Protein AF-A0A0L9UC20-F1 (afdb_monomer_lite)

Structure (mmCIF, N/CA/C/O backbone):
data_AF-A0A0L9UC20-F1
#
_entry.id   AF-A0A0L9UC20-F1
#
loop_
_atom_site.group_PDB
_atom_site.id
_atom_site.type_symbol
_atom_site.label_atom_id
_atom_site.label_alt_id
_atom_site.label_comp_id
_atom_site.label_asym_id
_atom_site.label_entity_id
_atom_site.label_seq_id
_atom_site.pdbx_PDB_ins_code
_atom_site.Cartn_x
_atom_site.Cartn_y
_atom_site.Cartn_z
_atom_site.occupancy
_atom_site.B_iso_or_equiv
_atom_site.auth_seq_id
_atom_site.auth_comp_id
_atom_site.auth_asym_id
_atom_site.auth_atom_id
_atom_site.pdbx_PDB_model_num
ATOM 1 N N . MET A 1 1 ? 28.417 41.854 -47.526 1.00 38.38 1 MET A N 1
ATOM 2 C CA . MET A 1 1 ? 28.000 41.087 -46.335 1.00 38.38 1 MET A CA 1
ATOM 3 C C . MET A 1 1 ? 27.563 42.081 -45.279 1.00 38.38 1 MET A C 1
ATOM 5 O O . MET A 1 1 ? 28.410 42.697 -44.652 1.00 38.38 1 MET A O 1
ATOM 9 N N . ILE A 1 2 ? 26.256 42.304 -45.177 1.00 35.41 2 ILE A N 1
ATOM 10 C CA . ILE A 1 2 ? 25.633 43.050 -44.083 1.00 35.41 2 ILE A CA 1
ATOM 11 C C . ILE A 1 2 ? 25.181 41.970 -43.105 1.00 35.41 2 ILE A C 1
ATOM 13 O O . ILE A 1 2 ? 24.409 41.092 -43.483 1.00 35.41 2 ILE A O 1
ATOM 17 N N . ILE A 1 3 ? 25.763 41.953 -41.910 1.00 35.09 3 ILE A N 1
ATOM 18 C CA . ILE A 1 3 ? 25.305 41.093 -40.821 1.00 35.09 3 ILE A CA 1
ATOM 19 C C . ILE A 1 3 ? 24.126 41.838 -40.199 1.00 35.09 3 ILE A C 1
ATOM 21 O O . ILE A 1 3 ? 24.310 42.889 -39.588 1.00 35.09 3 ILE A O 1
ATOM 25 N N . ASP A 1 4 ? 22.917 41.339 -40.439 1.00 40.16 4 ASP A N 1
ATOM 26 C CA . ASP A 1 4 ? 21.692 41.921 -39.907 1.00 40.16 4 ASP A CA 1
ATOM 27 C C . ASP A 1 4 ? 21.653 41.796 -38.378 1.00 40.16 4 ASP A C 1
ATOM 29 O O . ASP A 1 4 ? 21.625 40.700 -37.815 1.00 40.16 4 ASP A O 1
ATOM 33 N N . ASN A 1 5 ? 21.540 42.951 -37.720 1.00 43.84 5 ASN A N 1
ATOM 34 C CA . ASN A 1 5 ? 21.274 43.169 -36.292 1.00 43.84 5 ASN A CA 1
ATOM 35 C C . ASN A 1 5 ? 19.937 42.573 -35.784 1.00 43.84 5 ASN A C 1
ATOM 37 O O . ASN A 1 5 ? 19.476 42.919 -34.702 1.00 43.84 5 ASN A O 1
ATOM 41 N N . LYS A 1 6 ? 19.306 41.651 -36.521 1.00 47.97 6 LYS A N 1
ATOM 42 C CA . LYS A 1 6 ? 18.052 40.983 -36.132 1.00 47.97 6 LYS A CA 1
ATOM 43 C C . LYS A 1 6 ? 18.235 39.864 -35.103 1.00 47.97 6 LYS A C 1
ATOM 45 O O . LYS A 1 6 ? 17.260 39.433 -34.489 1.00 47.97 6 LYS A O 1
ATOM 50 N N . LEU A 1 7 ? 19.464 39.379 -34.913 1.00 39.88 7 LEU A N 1
ATOM 51 C CA . LEU A 1 7 ? 19.731 38.266 -33.999 1.00 39.88 7 LEU A CA 1
ATOM 52 C C . LEU A 1 7 ? 19.827 38.709 -32.529 1.00 39.88 7 LEU A C 1
ATOM 54 O O . LEU A 1 7 ? 19.545 37.914 -31.639 1.00 39.88 7 LEU A O 1
ATOM 58 N N . VAL A 1 8 ? 20.181 39.970 -32.264 1.00 39.50 8 VAL A N 1
ATOM 59 C CA . VAL A 1 8 ? 20.427 40.451 -30.893 1.00 39.50 8 VAL A CA 1
ATOM 60 C C . VAL A 1 8 ? 19.119 40.780 -30.160 1.00 39.50 8 VAL A C 1
ATOM 62 O O . VAL A 1 8 ? 18.961 40.370 -29.015 1.00 39.50 8 VAL A O 1
ATOM 65 N N . GLU A 1 9 ? 18.115 41.355 -30.834 1.00 41.00 9 GLU A N 1
ATOM 66 C CA . GLU A 1 9 ? 16.778 41.540 -30.231 1.00 41.00 9 GLU A CA 1
ATOM 67 C C . GLU A 1 9 ? 16.039 40.211 -29.986 1.00 41.00 9 GLU A C 1
ATOM 69 O O . GLU A 1 9 ? 15.214 40.111 -29.079 1.00 41.00 9 GLU A O 1
ATOM 74 N N . SER A 1 10 ? 16.362 39.150 -30.738 1.00 42.22 10 SER A N 1
ATOM 75 C CA . SER A 1 10 ? 15.747 37.833 -30.518 1.00 42.22 10 SER A CA 1
ATOM 76 C C . SER A 1 10 ? 16.261 37.158 -29.241 1.00 42.22 10 SER A C 1
ATOM 78 O O . SER A 1 10 ? 15.487 36.475 -28.571 1.00 42.22 10 SER A O 1
ATOM 80 N N . ILE A 1 11 ? 17.521 37.388 -28.856 1.00 40.75 11 ILE A N 1
ATOM 81 C CA . ILE A 1 11 ? 18.135 36.764 -27.671 1.00 40.75 11 ILE A CA 1
ATOM 82 C C . ILE A 1 11 ? 17.676 37.454 -26.377 1.00 40.75 11 ILE A C 1
ATOM 84 O O . ILE A 1 11 ? 17.398 36.772 -25.390 1.00 40.75 11 ILE A O 1
ATOM 88 N N . GLU A 1 12 ? 17.465 38.773 -26.390 1.00 40.66 12 GLU A N 1
ATOM 89 C CA . GLU A 1 12 ? 16.848 39.466 -25.247 1.00 40.66 12 GLU A CA 1
ATOM 90 C C . GLU A 1 12 ? 15.342 39.161 -25.114 1.00 40.66 12 GLU A C 1
ATOM 92 O O . GLU A 1 12 ? 14.819 39.161 -24.000 1.00 40.66 12 GLU A O 1
ATOM 97 N N . SER A 1 13 ? 14.658 38.768 -26.201 1.00 39.69 13 SER A N 1
ATOM 98 C CA . SER A 1 13 ? 13.267 38.275 -26.138 1.00 39.69 13 SER A CA 1
ATOM 99 C C . SER A 1 13 ? 13.132 36.819 -25.654 1.00 39.69 13 SER A C 1
ATOM 101 O O . SER A 1 13 ? 12.085 36.439 -25.129 1.00 39.69 13 SER A O 1
ATOM 103 N N . LEU A 1 14 ? 14.188 36.008 -25.801 1.00 35.72 14 LEU A N 1
ATOM 104 C CA . LEU A 1 14 ? 14.237 34.609 -25.350 1.00 35.72 14 LEU A CA 1
ATOM 105 C C . LEU A 1 14 ? 14.646 34.479 -23.876 1.00 35.72 14 LEU A C 1
ATOM 107 O O . LEU A 1 14 ? 14.232 33.536 -23.212 1.00 35.72 14 LEU A O 1
ATOM 111 N N . SER A 1 15 ? 15.375 35.459 -23.335 1.00 41.09 15 SER A N 1
ATOM 112 C CA . SER A 1 15 ? 15.779 35.488 -21.920 1.00 41.09 15 SER A CA 1
ATOM 113 C C . SER A 1 15 ? 14.619 35.810 -20.957 1.00 41.09 15 SER A C 1
ATOM 115 O O . SER A 1 15 ? 14.650 35.443 -19.785 1.00 41.09 15 SER A O 1
ATOM 117 N N . ALA A 1 16 ? 13.540 36.432 -21.448 1.00 36.81 16 ALA A N 1
ATOM 118 C CA . ALA A 1 16 ? 12.356 36.764 -20.647 1.00 36.81 16 ALA A CA 1
ATOM 119 C C . ALA A 1 16 ? 11.168 35.797 -20.837 1.00 36.81 16 ALA A C 1
ATOM 121 O O . ALA A 1 16 ? 10.102 36.023 -20.262 1.00 36.81 16 ALA A O 1
ATOM 122 N N . LYS A 1 17 ? 11.315 34.725 -21.634 1.00 45.31 17 LYS A N 1
ATOM 123 C CA . LYS A 1 17 ? 10.193 33.869 -22.067 1.00 45.31 17 LYS A CA 1
ATOM 124 C C . LYS A 1 17 ? 10.365 32.380 -21.765 1.00 45.31 17 LYS A C 1
ATOM 126 O O . LYS A 1 17 ? 9.860 31.543 -22.499 1.00 45.31 17 LYS A O 1
ATOM 131 N N . GLU A 1 18 ? 11.018 32.054 -20.657 1.00 38.94 18 GLU A N 1
ATOM 132 C CA . GLU A 1 18 ? 10.837 30.752 -20.000 1.00 38.94 18 GLU A CA 1
ATOM 133 C C . GLU A 1 18 ? 11.228 30.809 -18.518 1.00 38.94 18 GLU A C 1
ATOM 135 O O . GLU A 1 18 ? 11.773 29.877 -17.936 1.00 38.94 18 GLU A O 1
ATOM 140 N N . MET A 1 19 ? 10.902 31.924 -17.854 1.00 35.53 19 MET A N 1
ATOM 141 C CA . MET A 1 19 ? 10.710 31.872 -16.411 1.00 35.53 19 MET A CA 1
ATOM 142 C C . MET A 1 19 ? 9.452 31.049 -16.152 1.00 35.53 19 MET A C 1
ATOM 144 O O . MET A 1 19 ? 8.342 31.560 -16.237 1.00 35.53 19 MET A O 1
ATOM 148 N N . ILE A 1 20 ? 9.678 29.770 -15.856 1.00 42.09 20 ILE A N 1
ATOM 149 C CA . ILE A 1 20 ? 8.881 28.971 -14.935 1.00 42.09 20 ILE A CA 1
ATOM 150 C C . ILE A 1 20 ? 7.394 29.012 -15.307 1.00 42.09 20 ILE A C 1
ATOM 152 O O . ILE A 1 20 ? 6.614 29.806 -14.783 1.00 42.09 20 ILE A O 1
ATOM 156 N N . SER A 1 21 ? 6.969 28.075 -16.157 1.00 35.31 21 SER A N 1
ATOM 157 C CA . SER A 1 21 ? 5.579 27.621 -16.124 1.00 35.31 21 SER A CA 1
ATOM 158 C C . SER A 1 21 ? 5.336 26.928 -14.778 1.00 35.31 21 SER A C 1
ATOM 160 O O . SER A 1 21 ? 5.191 25.712 -14.691 1.00 35.31 21 SER A O 1
ATOM 162 N N . THR A 1 22 ? 5.278 27.710 -13.698 1.00 42.41 22 THR A N 1
ATOM 163 C CA . THR A 1 22 ? 4.409 27.428 -12.568 1.00 42.41 22 THR A CA 1
ATOM 164 C C . THR A 1 22 ? 3.022 27.430 -13.180 1.00 42.41 22 THR A C 1
ATOM 166 O O . THR A 1 22 ? 2.383 28.476 -13.290 1.00 42.41 22 THR A O 1
ATOM 169 N N . SER A 1 23 ? 2.620 26.256 -13.680 1.00 44.78 23 SER A N 1
ATOM 170 C CA . SER A 1 23 ? 1.230 25.856 -13.873 1.00 44.78 23 SER A CA 1
ATOM 171 C C . SER A 1 23 ? 0.411 26.593 -12.833 1.00 44.78 23 SER A C 1
ATOM 173 O O . SER A 1 23 ? 0.728 26.469 -11.655 1.00 44.78 23 SER A O 1
ATOM 175 N N . SER A 1 24 ? -0.528 27.438 -13.251 1.00 48.41 24 SER A N 1
ATOM 176 C CA . SER A 1 24 ? -1.224 28.363 -12.365 1.00 48.41 24 SER A CA 1
ATOM 177 C C . SER A 1 24 ? -1.808 27.613 -11.162 1.00 48.41 24 SER A C 1
ATOM 179 O O . SER A 1 24 ? -2.875 27.006 -11.263 1.00 48.41 24 SER A O 1
ATOM 181 N N . PHE A 1 25 ? -1.093 27.659 -10.036 1.00 54.84 25 PHE A N 1
ATOM 182 C CA . PHE A 1 25 ? -1.534 27.228 -8.712 1.00 54.84 25 PHE A CA 1
ATOM 183 C C . PHE A 1 25 ? -2.548 28.270 -8.228 1.00 54.84 25 PHE A C 1
ATOM 185 O O . PHE A 1 25 ? -2.240 29.154 -7.430 1.00 54.84 25 PHE A O 1
ATOM 192 N N . GLY A 1 26 ? -3.696 28.318 -8.901 1.00 58.25 26 GLY A N 1
ATOM 193 C CA . GLY A 1 26 ? -4.552 29.504 -8.919 1.00 58.25 26 GLY A CA 1
ATOM 194 C C . GLY A 1 26 ? -5.568 29.544 -7.787 1.00 58.25 26 GLY A C 1
ATOM 195 O O . GLY A 1 26 ? -6.049 30.617 -7.432 1.00 58.25 26 GLY A O 1
ATOM 196 N N . GLU A 1 27 ? -5.897 28.393 -7.204 1.00 80.88 27 GLU A N 1
ATOM 197 C CA . GLU A 1 27 ? -6.967 28.301 -6.220 1.00 80.88 27 GLU A CA 1
ATOM 198 C C . GLU A 1 27 ? -6.612 27.268 -5.150 1.00 80.88 27 GLU A C 1
ATOM 200 O O . GLU A 1 27 ? -6.625 26.064 -5.393 1.00 80.88 27 GLU A O 1
ATOM 205 N N . ALA A 1 28 ? -6.276 27.748 -3.952 1.00 86.38 28 ALA A N 1
ATOM 206 C CA . ALA A 1 28 ? -6.077 26.896 -2.788 1.00 86.38 28 ALA A CA 1
ATOM 207 C C . ALA A 1 28 ? -7.401 26.752 -2.027 1.00 86.38 28 ALA A C 1
ATOM 209 O O . ALA A 1 28 ? -8.011 27.750 -1.632 1.00 86.38 28 ALA A O 1
ATOM 210 N N . VAL A 1 29 ? -7.831 25.513 -1.812 1.00 90.44 29 VAL A N 1
ATOM 211 C CA . VAL A 1 29 ? -9.095 25.155 -1.159 1.00 90.44 29 VAL A CA 1
ATOM 212 C C . VAL A 1 29 ? -8.786 24.471 0.171 1.00 90.44 29 VAL A C 1
ATOM 214 O O . VAL A 1 29 ? -7.741 23.841 0.326 1.00 90.44 29 VAL A O 1
ATOM 217 N N . ASP A 1 30 ? -9.668 24.628 1.158 1.00 90.56 30 ASP A N 1
ATOM 218 C CA . ASP A 1 30 ? -9.512 23.940 2.440 1.00 90.56 30 ASP A CA 1
ATOM 219 C C . ASP A 1 30 ? -9.751 22.431 2.283 1.00 90.56 30 ASP A C 1
ATOM 221 O O . ASP A 1 30 ? -10.816 21.998 1.840 1.00 90.56 30 ASP A O 1
ATOM 225 N N . PHE A 1 31 ? -8.756 21.629 2.655 1.00 89.75 31 PHE A N 1
ATOM 226 C CA . PHE A 1 31 ? -8.809 20.173 2.588 1.00 89.75 31 PHE A CA 1
ATOM 227 C C . PHE A 1 31 ? -9.208 19.598 3.952 1.00 89.75 31 PHE A C 1
ATOM 229 O O . PHE A 1 31 ? -8.376 19.484 4.843 1.00 89.75 31 PHE A O 1
ATOM 236 N N . ARG A 1 32 ? -10.486 19.240 4.154 1.00 85.12 32 ARG A N 1
ATOM 237 C CA . ARG A 1 32 ? -11.010 18.621 5.402 1.00 85.12 32 ARG A CA 1
ATOM 238 C C . ARG A 1 32 ? -10.628 19.351 6.710 1.00 85.12 32 ARG A C 1
ATOM 240 O O . ARG A 1 32 ? -10.453 18.704 7.742 1.00 85.12 32 ARG A O 1
ATOM 247 N N . GLY A 1 33 ? -10.488 20.679 6.699 1.00 82.25 33 GLY A N 1
ATOM 248 C CA . GLY A 1 33 ? -10.049 21.447 7.873 1.00 82.25 33 GLY A CA 1
ATOM 249 C C . GLY A 1 33 ? -8.579 21.233 8.259 1.00 82.25 33 GLY A C 1
ATOM 250 O O . GLY A 1 33 ? -8.161 21.633 9.345 1.00 82.25 33 GLY A O 1
ATOM 251 N N . ILE A 1 34 ? -7.803 20.583 7.389 1.00 82.38 34 ILE A N 1
ATOM 252 C CA . ILE A 1 34 ? -6.357 20.381 7.514 1.00 82.38 34 ILE A CA 1
ATOM 253 C C . ILE A 1 34 ? -5.604 21.634 7.044 1.00 82.38 34 ILE A C 1
ATOM 255 O O . ILE A 1 34 ? -4.497 21.903 7.515 1.00 82.38 34 ILE A O 1
ATOM 259 N N . GLY A 1 35 ? -6.241 22.425 6.176 1.00 85.75 35 GLY A N 1
ATOM 260 C CA . GLY A 1 35 ? -5.785 23.722 5.711 1.00 85.75 35 GLY A CA 1
ATOM 261 C C . GLY A 1 35 ? -5.776 23.854 4.188 1.00 85.75 35 GLY A C 1
ATOM 262 O O . GLY A 1 35 ? -6.301 23.004 3.466 1.00 85.75 35 GLY A O 1
ATOM 263 N N . LYS A 1 36 ? -5.212 24.961 3.694 1.00 91.81 36 LYS A N 1
ATOM 264 C CA . LYS A 1 36 ? -5.287 25.336 2.274 1.00 91.81 36 LYS A CA 1
ATOM 265 C C . LYS A 1 36 ? -4.288 24.557 1.418 1.00 91.81 36 LYS A C 1
ATOM 267 O O . LYS A 1 36 ? -3.082 24.732 1.569 1.00 91.81 36 LYS A O 1
ATOM 272 N N . VAL A 1 37 ? -4.799 23.768 0.476 1.00 92.06 37 VAL A N 1
ATOM 273 C CA . VAL A 1 37 ? -4.016 22.996 -0.502 1.00 92.06 37 VAL A CA 1
ATOM 274 C C . VAL A 1 37 ? -4.498 23.336 -1.913 1.00 92.06 37 VAL A C 1
ATOM 276 O O . VAL A 1 37 ? -5.651 23.724 -2.098 1.00 92.06 37 VAL A O 1
ATOM 279 N N . ASP A 1 38 ? -3.625 23.235 -2.915 1.00 92.50 38 ASP A N 1
ATOM 280 C CA . ASP A 1 38 ? -4.009 23.491 -4.306 1.00 92.50 38 ASP A CA 1
ATOM 281 C C . ASP A 1 38 ? -5.162 22.582 -4.755 1.00 92.50 38 ASP A C 1
ATOM 283 O O . ASP A 1 38 ? -5.145 21.368 -4.532 1.00 92.50 38 ASP A O 1
ATOM 287 N N . LYS A 1 39 ? -6.156 23.177 -5.418 1.00 93.50 39 LYS A N 1
ATOM 288 C CA . LYS A 1 39 ? -7.359 22.497 -5.904 1.00 93.50 39 LYS A CA 1
ATOM 289 C C . LYS A 1 39 ? -7.064 21.290 -6.789 1.00 93.50 39 LYS A C 1
ATOM 291 O O . LYS A 1 39 ? -7.803 20.312 -6.724 1.00 93.50 39 LYS A O 1
ATOM 296 N N . ASN A 1 40 ? -5.996 21.331 -7.582 1.00 91.25 40 ASN A N 1
ATOM 297 C CA . ASN A 1 40 ? -5.629 20.233 -8.478 1.00 91.25 40 ASN A CA 1
ATOM 298 C C . ASN A 1 40 ? -5.164 18.989 -7.713 1.00 91.25 40 ASN A C 1
ATOM 300 O O . ASN A 1 40 ? -5.192 17.883 -8.248 1.00 91.25 40 ASN A O 1
ATOM 304 N N . PHE A 1 41 ? -4.747 19.155 -6.457 1.00 93.00 41 PHE A N 1
ATOM 305 C CA . PHE A 1 41 ? -4.306 18.053 -5.609 1.00 93.00 41 PHE A CA 1
ATOM 306 C C . PHE A 1 41 ? -5.449 17.439 -4.816 1.00 93.00 41 PHE A C 1
ATOM 308 O O . PHE A 1 41 ? -5.341 16.283 -4.422 1.00 93.00 41 PHE A O 1
ATOM 315 N N . ILE A 1 42 ? -6.540 18.182 -4.598 1.00 93.12 42 ILE A N 1
ATOM 316 C CA . ILE A 1 42 ? -7.659 17.740 -3.760 1.00 93.12 42 ILE A CA 1
ATOM 317 C C . ILE A 1 42 ? -8.204 16.373 -4.201 1.00 93.12 42 ILE A C 1
ATOM 319 O O . ILE A 1 42 ? -8.266 15.503 -3.338 1.00 93.12 42 ILE A O 1
ATOM 323 N N . PRO A 1 43 ? -8.512 16.106 -5.490 1.00 94.19 43 PRO A N 1
ATOM 324 C CA . PRO A 1 43 ? -9.042 14.800 -5.892 1.00 94.19 43 PRO A CA 1
ATOM 325 C C . PRO A 1 43 ? -8.083 13.643 -5.579 1.00 94.19 43 PRO A C 1
ATOM 327 O O . PRO A 1 43 ? -8.498 12.623 -5.038 1.00 94.19 43 PRO A O 1
ATOM 330 N N . LEU A 1 44 ? -6.788 13.834 -5.855 1.00 94.12 44 LEU A N 1
ATOM 331 C CA . LEU A 1 44 ? -5.749 12.826 -5.616 1.00 94.12 44 LEU A CA 1
ATOM 332 C C . LEU A 1 44 ? -5.544 12.579 -4.117 1.00 94.12 44 LEU A C 1
ATOM 334 O O . LEU A 1 44 ? -5.406 11.443 -3.673 1.00 94.12 44 LEU A O 1
ATOM 338 N N . LEU A 1 45 ? -5.545 13.648 -3.320 1.00 94.44 45 LEU A N 1
ATOM 339 C CA . LEU A 1 45 ? -5.413 13.557 -1.871 1.00 94.44 45 LEU A CA 1
ATOM 340 C C . LEU A 1 45 ? -6.655 12.934 -1.225 1.00 94.44 45 LEU A C 1
ATOM 342 O O . LEU A 1 45 ? -6.508 12.175 -0.271 1.00 94.44 45 LEU A O 1
ATOM 346 N N . GLU A 1 46 ? -7.862 13.216 -1.722 1.00 93.94 46 GLU A N 1
ATOM 347 C CA . GLU A 1 46 ? -9.096 12.583 -1.243 1.00 93.94 46 GLU A CA 1
ATOM 348 C C . GLU A 1 46 ? -9.106 11.078 -1.502 1.00 93.94 46 GLU A C 1
ATOM 350 O O . GLU A 1 46 ? -9.462 10.312 -0.602 1.00 93.94 46 GLU A O 1
ATOM 355 N N . GLU A 1 47 ? -8.688 10.658 -2.693 1.00 93.88 47 GLU A N 1
ATOM 356 C CA . GLU A 1 47 ? -8.575 9.248 -3.062 1.00 93.88 47 GLU A CA 1
ATOM 357 C C . GLU A 1 47 ? -7.571 8.523 -2.158 1.00 93.88 47 GLU A C 1
ATOM 359 O O . GLU A 1 47 ? -7.932 7.587 -1.440 1.00 93.88 47 GLU A O 1
ATOM 364 N N . VAL A 1 48 ? -6.339 9.030 -2.082 1.00 93.94 48 VAL A N 1
ATOM 365 C CA . VAL A 1 48 ? -5.271 8.419 -1.282 1.00 93.94 48 VAL A CA 1
ATOM 366 C C . VAL A 1 48 ? -5.610 8.412 0.212 1.00 93.94 48 VAL A C 1
ATOM 368 O O . VAL A 1 48 ? -5.399 7.405 0.883 1.00 93.94 48 VAL A O 1
ATOM 371 N N . CYS A 1 49 ? -6.184 9.487 0.761 1.00 92.38 49 CYS A N 1
ATOM 372 C CA . CYS A 1 49 ? -6.579 9.520 2.176 1.00 92.38 49 CYS A CA 1
ATOM 373 C C . CYS A 1 49 ? -7.767 8.603 2.494 1.00 92.38 49 CYS A C 1
ATOM 375 O O . CYS A 1 49 ? -7.966 8.254 3.658 1.00 92.38 49 CYS A O 1
ATOM 377 N N . SER A 1 50 ? -8.564 8.225 1.490 1.00 92.75 50 SER A N 1
ATOM 378 C CA . SER A 1 50 ? -9.627 7.231 1.664 1.00 92.75 50 SER A CA 1
ATOM 379 C C . SER A 1 50 ? -9.049 5.824 1.805 1.00 92.75 50 SER A C 1
ATOM 381 O O . SER A 1 50 ? -9.576 5.026 2.578 1.00 92.75 50 SER A O 1
ATOM 383 N N . TRP A 1 51 ? -7.953 5.530 1.100 1.00 89.50 51 TRP A N 1
ATOM 384 C CA . TRP A 1 51 ? -7.260 4.239 1.178 1.00 89.50 51 TRP A CA 1
ATOM 385 C C . TRP A 1 51 ? -6.311 4.155 2.373 1.00 89.50 51 TRP A C 1
ATOM 387 O O . TRP A 1 51 ? -6.207 3.108 3.009 1.00 89.50 51 TRP A O 1
ATOM 397 N N . TYR A 1 52 ? -5.682 5.276 2.732 1.00 92.12 52 TYR A N 1
ATOM 398 C CA . TYR A 1 52 ? -4.711 5.368 3.820 1.00 92.12 52 TYR A CA 1
ATOM 399 C C . TYR A 1 52 ? -5.113 6.444 4.846 1.00 92.12 52 TYR A C 1
ATOM 401 O O . TYR A 1 52 ? -4.491 7.511 4.916 1.00 92.12 52 TYR A O 1
ATOM 409 N N . PRO A 1 53 ? -6.125 6.179 5.702 1.00 89.81 53 PRO A N 1
ATOM 410 C CA . PRO A 1 53 ? -6.564 7.128 6.733 1.00 89.81 53 PRO A CA 1
ATOM 411 C C . PRO A 1 53 ? -5.453 7.537 7.715 1.00 89.81 53 PRO A C 1
ATOM 413 O O . PRO A 1 53 ? -5.480 8.641 8.267 1.00 89.81 53 PRO A O 1
ATOM 416 N N . SER A 1 54 ? -4.438 6.679 7.886 1.00 89.38 54 SER A N 1
ATOM 417 C CA . SER A 1 54 ? -3.250 6.929 8.710 1.00 89.38 54 SER A CA 1
ATOM 418 C C . SER A 1 54 ? -2.499 8.206 8.313 1.00 89.38 54 SER A C 1
ATOM 420 O O . SER A 1 54 ? -1.896 8.845 9.177 1.00 89.38 54 SER A O 1
ATOM 422 N N . LEU A 1 55 ? -2.574 8.635 7.047 1.00 91.19 55 LEU A N 1
ATOM 423 C CA . LEU A 1 55 ? -1.956 9.878 6.579 1.00 91.19 55 LEU A CA 1
ATOM 424 C C . LEU A 1 55 ? -2.532 11.099 7.304 1.00 91.19 55 LEU A C 1
ATOM 426 O O . LEU A 1 55 ? -1.771 11.947 7.774 1.00 91.19 55 LEU A O 1
ATOM 430 N N . ILE A 1 56 ? -3.857 11.156 7.465 1.00 89.50 56 ILE A N 1
ATOM 431 C CA . ILE A 1 56 ? -4.540 12.240 8.183 1.00 89.50 56 ILE A CA 1
ATOM 432 C C . ILE A 1 56 ? -4.246 12.142 9.682 1.00 89.50 56 ILE A C 1
ATOM 434 O O . ILE A 1 56 ? -3.856 13.130 10.313 1.00 89.50 56 ILE A O 1
ATOM 438 N N . ASP A 1 57 ? -4.380 10.944 10.251 1.00 87.69 57 ASP A N 1
ATOM 439 C CA . ASP A 1 57 ? -4.202 10.731 11.688 1.00 87.69 57 ASP A CA 1
ATOM 440 C C . ASP A 1 57 ? -2.774 11.054 12.149 1.00 87.69 57 ASP A C 1
ATOM 442 O O . ASP A 1 57 ? -2.585 11.673 13.201 1.00 87.69 57 ASP A O 1
ATOM 446 N N . SER A 1 58 ? -1.766 10.739 11.327 1.00 86.00 58 SER A N 1
ATOM 447 C CA . SER A 1 58 ? -0.353 10.994 11.634 1.00 86.00 58 SER A CA 1
ATOM 448 C C . SER A 1 58 ? -0.022 12.481 11.814 1.00 86.00 58 SER A C 1
ATOM 450 O O . SER A 1 58 ? 0.961 12.822 12.482 1.00 86.00 58 SER A O 1
ATOM 452 N N . LYS A 1 59 ? -0.834 13.385 11.246 1.00 85.50 59 LYS A N 1
ATOM 453 C CA . LYS A 1 59 ? -0.601 14.838 11.286 1.00 85.50 59 LYS A CA 1
ATOM 454 C C . LYS A 1 59 ? -1.624 15.611 12.118 1.00 85.50 59 LYS A C 1
ATOM 456 O O . LYS A 1 59 ? -1.459 16.813 12.312 1.00 85.50 59 LYS A O 1
ATOM 461 N N . LYS A 1 60 ? -2.616 14.935 12.701 1.00 83.94 60 LYS A N 1
ATOM 462 C CA . LYS A 1 60 ? -3.693 15.554 13.493 1.00 83.94 60 LYS A CA 1
ATOM 463 C C . LYS A 1 60 ? -3.210 16.340 14.723 1.00 83.94 60 LYS A C 1
ATOM 465 O O . LYS A 1 60 ? -3.865 17.286 15.140 1.00 83.94 60 LYS A O 1
ATOM 470 N N . ASN A 1 61 ? -2.053 15.974 15.284 1.00 85.62 61 ASN A N 1
ATOM 471 C CA . ASN A 1 61 ? -1.455 16.632 16.457 1.00 85.62 61 ASN A CA 1
ATOM 472 C C . ASN A 1 61 ? -0.425 17.724 16.100 1.00 85.62 61 ASN A C 1
ATOM 474 O O . ASN A 1 61 ? 0.269 18.230 16.984 1.00 85.62 61 ASN A O 1
ATOM 478 N N . ARG A 1 62 ? -0.252 18.047 14.813 1.00 88.69 62 ARG A N 1
ATOM 479 C CA . ARG A 1 62 ? 0.705 19.058 14.343 1.00 88.69 62 ARG A CA 1
ATOM 480 C C . ARG A 1 62 ? 0.008 20.398 14.112 1.00 88.69 62 ARG A C 1
ATOM 482 O O . ARG A 1 62 ? -1.216 20.492 14.117 1.00 88.69 62 ARG A O 1
ATOM 489 N N . SER A 1 63 ? 0.796 21.462 13.955 1.00 91.25 63 SER A N 1
ATOM 490 C CA . SER A 1 63 ? 0.240 22.775 13.628 1.00 91.25 63 SER A CA 1
ATOM 491 C C . SER A 1 63 ? -0.390 22.751 12.237 1.00 91.25 63 SER A C 1
ATOM 493 O O . SER A 1 63 ? 0.120 22.086 11.338 1.00 91.25 63 SER A O 1
ATOM 495 N N . GLN A 1 64 ? -1.456 23.527 12.040 1.00 90.69 64 GLN A N 1
ATOM 496 C CA . GLN A 1 64 ? -2.138 23.621 10.747 1.00 90.69 64 GLN A CA 1
ATOM 497 C C . GLN A 1 64 ? -1.163 23.944 9.605 1.00 90.69 64 GLN A C 1
ATOM 499 O O . GLN A 1 64 ? -1.153 23.245 8.604 1.00 90.69 64 GLN A O 1
ATOM 504 N N . ARG A 1 65 ? -0.256 24.915 9.797 1.00 91.12 65 ARG A N 1
ATOM 505 C CA . ARG A 1 65 ? 0.777 25.258 8.799 1.00 91.12 65 ARG A CA 1
ATOM 506 C C . ARG A 1 65 ? 1.673 24.077 8.429 1.00 91.12 65 ARG A C 1
ATOM 508 O O . ARG A 1 65 ? 2.022 23.919 7.266 1.00 91.12 65 ARG A O 1
ATOM 515 N N . PHE A 1 66 ? 2.071 23.272 9.414 1.00 91.44 66 PHE A N 1
ATOM 516 C CA . PHE A 1 66 ? 2.892 22.092 9.153 1.00 91.44 66 PHE A CA 1
ATOM 517 C C . PHE A 1 66 ? 2.115 21.079 8.315 1.00 91.44 66 PHE A C 1
ATOM 519 O O . PHE A 1 66 ? 2.645 20.533 7.352 1.00 91.44 66 PHE A O 1
ATOM 526 N N . THR A 1 67 ? 0.850 20.851 8.660 1.00 91.81 67 THR A N 1
ATOM 527 C CA . THR A 1 67 ? 0.017 19.887 7.953 1.00 91.81 67 THR A CA 1
ATOM 528 C C . THR A 1 67 ? -0.333 20.359 6.538 1.00 91.81 67 THR A C 1
ATOM 530 O O . THR A 1 67 ? -0.242 19.570 5.604 1.00 91.81 67 THR A O 1
ATOM 533 N N . GLU A 1 68 ? -0.608 21.650 6.341 1.00 93.25 68 GLU A N 1
ATOM 534 C CA . GLU A 1 68 ? -0.765 22.272 5.018 1.00 93.25 68 GLU A CA 1
ATOM 535 C C . GLU A 1 68 ? 0.441 22.002 4.116 1.00 93.25 68 GLU A C 1
ATOM 537 O O . GLU A 1 68 ? 0.282 21.561 2.978 1.00 93.25 68 GLU A O 1
ATOM 542 N N . TRP A 1 69 ? 1.653 22.223 4.629 1.00 94.06 69 TRP A N 1
ATOM 543 C CA . TRP A 1 69 ? 2.885 22.009 3.869 1.00 94.06 69 TRP A CA 1
ATOM 544 C C . TRP A 1 69 ? 3.097 20.535 3.542 1.00 94.06 69 TRP A C 1
ATOM 546 O O . TRP A 1 69 ? 3.399 20.204 2.398 1.00 94.06 69 TRP A O 1
ATOM 556 N N . ALA A 1 70 ? 2.860 19.654 4.514 1.00 94.25 70 ALA A N 1
ATOM 557 C CA . ALA A 1 70 ? 3.004 18.217 4.338 1.00 94.25 70 ALA A CA 1
ATOM 558 C C . ALA A 1 70 ? 2.071 17.678 3.237 1.00 94.25 70 ALA A C 1
ATOM 560 O O . ALA A 1 70 ? 2.516 16.983 2.324 1.00 94.25 70 ALA A O 1
ATOM 561 N N . PHE A 1 71 ? 0.785 18.040 3.277 1.00 94.25 71 PHE A N 1
ATOM 562 C CA . PHE A 1 71 ? -0.182 17.606 2.263 1.00 94.25 71 PHE A CA 1
ATOM 563 C C . PHE A 1 71 ? 0.015 18.305 0.916 1.00 94.25 71 PHE A C 1
ATOM 565 O O . PHE A 1 71 ? -0.235 17.698 -0.122 1.00 94.25 71 PHE A O 1
ATOM 572 N N . THR A 1 72 ? 0.521 19.539 0.902 1.00 94.69 72 THR A N 1
ATOM 573 C CA . THR A 1 72 ? 0.898 20.216 -0.347 1.00 94.69 72 THR A CA 1
ATOM 574 C C . THR A 1 72 ? 2.068 19.509 -1.026 1.00 94.69 72 THR A C 1
ATOM 576 O O . THR A 1 72 ? 2.010 19.274 -2.232 1.00 94.69 72 THR A O 1
ATOM 579 N N . ALA A 1 73 ? 3.106 19.133 -0.274 1.00 95.69 73 ALA A N 1
ATOM 580 C CA . ALA A 1 73 ? 4.240 18.381 -0.804 1.00 95.69 73 ALA A CA 1
ATOM 581 C C . ALA A 1 73 ? 3.783 17.019 -1.355 1.00 95.69 73 ALA A C 1
ATOM 583 O O . ALA A 1 73 ? 4.088 16.679 -2.498 1.00 95.69 73 ALA A O 1
ATOM 584 N N . LEU A 1 74 ? 2.965 16.281 -0.592 1.00 95.50 74 LEU A N 1
ATOM 585 C CA . LEU A 1 74 ? 2.427 14.991 -1.034 1.00 95.50 74 LEU A CA 1
ATOM 586 C C . LEU A 1 74 ? 1.575 15.138 -2.303 1.00 95.50 74 LEU A C 1
ATOM 588 O O . LEU A 1 74 ? 1.734 14.377 -3.256 1.00 95.50 74 LEU A O 1
ATOM 592 N N . GLY A 1 75 ? 0.720 16.162 -2.347 1.00 95.06 75 GLY A N 1
ATOM 593 C CA . GLY A 1 75 ? -0.094 16.489 -3.514 1.00 95.06 75 GLY A CA 1
ATOM 594 C C . GLY A 1 75 ? 0.743 16.761 -4.766 1.00 95.06 75 GLY A C 1
ATOM 595 O O . GLY A 1 75 ? 0.386 16.289 -5.843 1.00 95.06 75 GLY A O 1
ATOM 596 N N . ARG A 1 76 ? 1.893 17.440 -4.631 1.00 95.44 76 ARG A N 1
ATOM 597 C CA . ARG A 1 76 ? 2.818 17.687 -5.751 1.00 95.44 76 ARG A CA 1
ATOM 598 C C . ARG A 1 76 ? 3.397 16.398 -6.320 1.00 95.44 76 ARG A C 1
ATOM 600 O O . ARG A 1 76 ? 3.403 16.252 -7.539 1.00 95.44 76 ARG A O 1
ATOM 607 N N . VAL A 1 77 ? 3.847 15.470 -5.472 1.00 95.50 77 VAL A N 1
ATOM 608 C CA . VAL A 1 77 ? 4.372 14.169 -5.927 1.00 95.50 77 VAL A CA 1
ATOM 609 C C . VAL A 1 77 ? 3.282 13.379 -6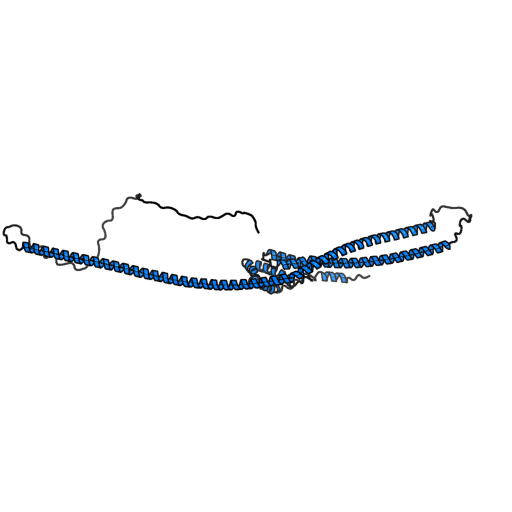.649 1.00 95.50 77 VAL A C 1
ATOM 611 O O . VAL A 1 77 ? 3.499 12.912 -7.766 1.00 95.50 77 VAL A O 1
ATOM 614 N N . LEU A 1 78 ? 2.088 13.282 -6.059 1.00 95.00 78 LEU A N 1
ATOM 615 C CA . LEU A 1 78 ? 0.972 12.543 -6.657 1.00 95.00 78 LEU A CA 1
ATOM 616 C C . LEU A 1 78 ? 0.544 13.133 -7.996 1.00 95.00 78 LEU A C 1
ATOM 618 O O . LEU A 1 78 ? 0.369 12.412 -8.976 1.00 95.00 78 LEU A O 1
ATOM 622 N N . HIS A 1 79 ? 0.424 14.456 -8.057 1.00 94.19 79 HIS A N 1
ATOM 623 C CA . HIS A 1 79 ? 0.091 15.146 -9.289 1.00 94.19 79 HIS A CA 1
ATOM 624 C C . HIS A 1 79 ? 1.170 14.945 -10.353 1.00 94.19 79 HIS A C 1
ATOM 626 O O . HIS A 1 79 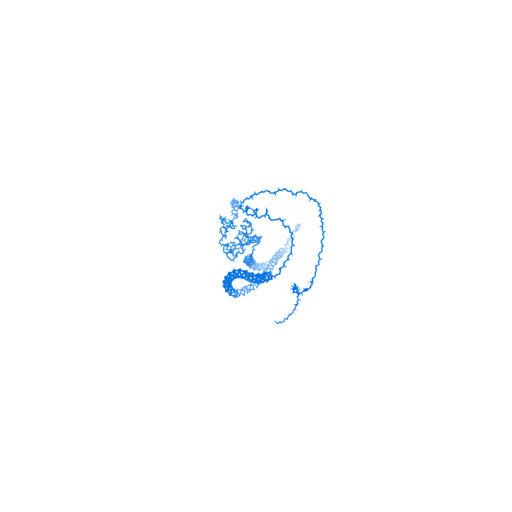? 0.841 14.694 -11.512 1.00 94.19 79 HIS A O 1
ATOM 632 N N . PHE A 1 80 ? 2.450 15.021 -9.978 1.00 92.88 80 PHE A N 1
ATOM 633 C CA . PHE A 1 80 ? 3.557 14.779 -10.898 1.00 92.88 80 PHE A CA 1
ATOM 634 C C . PHE A 1 80 ? 3.468 13.378 -11.511 1.00 92.88 80 PHE A C 1
ATOM 636 O O . PHE A 1 80 ? 3.491 13.251 -12.733 1.00 92.88 80 PHE A O 1
ATOM 643 N N . LEU A 1 81 ? 3.305 12.342 -10.682 1.00 90.75 81 LEU A N 1
ATOM 644 C CA . LEU A 1 81 ? 3.218 10.953 -11.143 1.00 90.75 81 LEU A CA 1
ATOM 645 C C . LEU A 1 81 ? 1.978 10.693 -12.009 1.00 90.75 81 LEU A C 1
ATOM 647 O O . LEU A 1 81 ? 2.043 9.903 -12.946 1.00 90.75 81 LEU A O 1
ATOM 651 N N . ASN A 1 82 ? 0.860 11.363 -11.721 1.00 89.88 82 ASN A N 1
ATOM 652 C CA . ASN A 1 82 ? -0.378 11.196 -12.480 1.00 89.88 82 ASN A CA 1
ATOM 653 C C . ASN A 1 82 ? -0.359 11.931 -13.833 1.00 89.88 82 ASN A C 1
ATOM 655 O O . ASN A 1 82 ? -0.940 11.466 -14.812 1.00 89.88 82 ASN A O 1
ATOM 659 N N . THR A 1 83 ? 0.289 13.097 -13.903 1.00 86.81 83 THR A N 1
ATOM 660 C CA . THR A 1 83 ? 0.265 13.953 -15.103 1.00 86.81 83 THR A CA 1
ATOM 661 C C . THR A 1 83 ? 1.433 13.711 -16.048 1.00 86.81 83 THR A C 1
ATOM 663 O O . THR A 1 83 ? 1.250 13.750 -17.267 1.00 86.81 83 THR A O 1
ATOM 666 N N . LYS A 1 84 ? 2.635 13.454 -15.522 1.00 84.00 84 LYS A N 1
ATOM 667 C CA . LYS A 1 84 ? 3.840 13.289 -16.334 1.00 84.00 84 LYS A CA 1
ATOM 668 C C . LYS A 1 84 ? 3.916 11.847 -16.832 1.00 84.00 84 LYS A C 1
ATOM 670 O O . LYS A 1 84 ? 4.191 10.918 -16.076 1.00 84.00 84 LYS A O 1
ATOM 675 N N . LYS A 1 85 ? 3.697 11.639 -18.132 1.00 78.25 85 LYS A N 1
ATOM 676 C CA . LYS A 1 85 ? 3.903 10.317 -18.736 1.00 78.25 85 LYS A CA 1
ATOM 677 C C . LYS A 1 85 ? 5.389 9.970 -18.709 1.00 78.25 85 LYS A C 1
ATOM 679 O O . LYS A 1 85 ? 6.228 10.798 -19.041 1.00 78.25 85 LYS A O 1
ATOM 684 N N . LEU A 1 86 ? 5.714 8.707 -18.435 1.00 69.69 86 LEU A N 1
ATOM 685 C CA . LEU A 1 86 ? 7.101 8.211 -18.409 1.00 69.69 86 LEU A CA 1
ATOM 686 C C . LEU A 1 86 ? 7.876 8.479 -19.709 1.00 69.69 86 LEU A C 1
ATOM 688 O O . LEU A 1 86 ? 9.083 8.677 -19.680 1.00 69.69 86 LEU A O 1
ATOM 692 N N . ARG A 1 87 ? 7.182 8.513 -20.854 1.00 68.75 87 ARG A N 1
ATOM 693 C CA . ARG A 1 87 ? 7.782 8.816 -22.167 1.00 68.75 87 ARG A CA 1
ATOM 694 C C . ARG A 1 87 ? 8.172 10.289 -22.338 1.00 68.75 87 ARG A C 1
ATOM 696 O O . ARG A 1 87 ? 8.915 10.603 -23.258 1.00 68.75 87 ARG A O 1
ATOM 703 N N . GLU A 1 88 ? 7.653 11.165 -21.484 1.00 71.12 88 GLU A N 1
ATOM 704 C CA . GLU A 1 88 ? 7.838 12.622 -21.502 1.00 71.12 88 GLU A CA 1
ATOM 705 C C . GLU A 1 88 ? 8.725 13.094 -20.330 1.00 71.12 88 GLU A C 1
ATOM 707 O O . GLU A 1 88 ? 8.827 14.293 -20.068 1.00 71.12 88 GLU A O 1
ATOM 712 N N . MET A 1 89 ? 9.345 12.168 -19.585 1.00 77.69 89 MET A N 1
ATOM 713 C CA . MET A 1 89 ? 10.314 12.511 -18.544 1.00 77.69 89 MET A CA 1
ATOM 714 C C . MET A 1 89 ? 11.665 12.858 -19.174 1.00 77.69 89 MET A C 1
ATOM 716 O O . MET A 1 89 ? 12.386 11.986 -19.655 1.00 77.69 89 MET A O 1
ATOM 720 N N . ASP A 1 90 ? 11.995 14.145 -19.148 1.00 80.88 90 ASP A N 1
ATOM 721 C CA . ASP A 1 90 ? 13.331 14.673 -19.414 1.00 80.88 90 ASP A CA 1
ATOM 722 C C . ASP A 1 90 ? 14.186 14.702 -18.127 1.00 80.88 90 ASP A C 1
ATOM 724 O O . ASP A 1 90 ? 13.752 14.301 -17.040 1.00 80.88 90 ASP A O 1
ATOM 728 N N . HIS A 1 91 ? 15.437 15.151 -18.256 1.00 78.94 91 HIS A N 1
ATOM 729 C CA . HIS A 1 91 ? 16.378 15.224 -17.138 1.00 78.94 91 HIS A CA 1
ATOM 730 C C . HIS A 1 91 ? 15.897 16.175 -16.027 1.00 78.94 91 HIS A C 1
ATOM 732 O O . HIS A 1 91 ? 16.037 15.867 -14.842 1.00 78.94 91 HIS A O 1
ATOM 738 N N . ASP A 1 92 ? 15.275 17.294 -16.396 1.00 84.12 92 ASP A N 1
ATOM 739 C CA . ASP A 1 92 ? 14.785 18.290 -15.442 1.00 84.12 92 ASP A CA 1
ATOM 740 C C . ASP A 1 92 ? 13.562 17.778 -14.677 1.00 84.12 92 ASP A C 1
ATOM 742 O O . ASP A 1 92 ? 13.459 17.953 -13.466 1.00 84.12 92 ASP A O 1
ATOM 746 N N . ALA A 1 93 ? 12.657 17.065 -15.345 1.00 86.44 93 ALA A N 1
ATOM 747 C CA . ALA A 1 93 ? 11.523 16.393 -14.731 1.00 86.44 93 ALA A CA 1
ATOM 748 C C . ALA A 1 93 ? 11.969 15.341 -13.709 1.00 86.44 93 ALA A C 1
ATOM 750 O O . ALA A 1 93 ? 11.359 15.235 -12.648 1.00 86.44 93 ALA A O 1
ATOM 751 N N . TYR A 1 94 ? 13.038 14.597 -13.999 1.00 85.50 94 TYR A N 1
ATOM 752 C CA . TYR A 1 94 ? 13.624 13.655 -13.048 1.00 85.50 94 TYR A CA 1
ATOM 753 C C . TYR A 1 94 ? 14.145 14.368 -11.795 1.00 85.50 94 TYR A C 1
ATOM 755 O O . TYR A 1 94 ? 13.792 13.984 -10.681 1.00 85.50 94 TYR A O 1
ATOM 763 N N . ASN A 1 95 ? 14.944 15.424 -11.976 1.00 87.94 95 ASN A N 1
ATOM 764 C CA . ASN A 1 95 ? 15.492 16.193 -10.857 1.00 87.94 95 ASN A CA 1
ATOM 765 C C . ASN A 1 95 ? 14.365 16.823 -10.025 1.00 87.94 95 ASN A C 1
ATOM 767 O O . ASN A 1 95 ? 14.397 16.775 -8.799 1.00 87.94 95 ASN A O 1
ATOM 771 N N . ASN A 1 96 ? 13.320 17.326 -10.685 1.00 90.81 96 ASN A N 1
ATOM 772 C CA . ASN A 1 96 ? 12.132 17.848 -10.020 1.00 90.81 96 ASN A CA 1
ATOM 773 C C . ASN A 1 96 ? 11.402 16.770 -9.207 1.00 90.81 96 ASN A C 1
ATOM 775 O O . ASN A 1 96 ? 11.050 17.025 -8.060 1.00 90.81 96 ASN A O 1
ATOM 779 N N . LEU A 1 97 ? 11.195 15.565 -9.753 1.00 92.25 97 LEU A N 1
ATOM 780 C CA . LEU A 1 97 ? 10.569 14.465 -9.010 1.00 92.25 97 LEU A CA 1
ATOM 781 C C . LEU A 1 97 ? 11.404 14.062 -7.791 1.00 92.25 97 LEU A C 1
ATOM 783 O O . LEU A 1 97 ? 10.839 13.821 -6.729 1.00 92.25 97 LEU A O 1
ATOM 787 N N . GLN A 1 98 ? 12.730 14.020 -7.932 1.00 91.81 98 GLN A N 1
ATOM 788 C CA . GLN A 1 98 ? 13.625 13.711 -6.823 1.00 91.81 98 GLN A CA 1
ATOM 789 C C . GLN A 1 98 ? 13.512 14.756 -5.702 1.00 91.81 98 GLN A C 1
ATOM 791 O O . GLN A 1 98 ? 13.317 14.382 -4.550 1.00 91.81 98 GLN A O 1
ATOM 796 N N . ILE A 1 99 ? 13.540 16.049 -6.038 1.00 93.94 99 ILE A N 1
ATOM 797 C CA . ILE A 1 99 ? 13.375 17.136 -5.059 1.00 93.94 99 ILE A CA 1
ATOM 798 C C . ILE A 1 99 ? 12.011 17.038 -4.361 1.00 93.94 99 ILE A C 1
ATOM 800 O O . ILE A 1 99 ? 11.936 17.113 -3.138 1.00 93.94 99 ILE A O 1
ATOM 804 N N . LEU A 1 100 ? 10.929 16.828 -5.120 1.00 95.06 100 LEU A N 1
ATOM 805 C CA . LEU A 1 100 ? 9.582 16.685 -4.556 1.00 95.06 100 LEU A CA 1
ATOM 806 C C . LEU A 1 100 ? 9.467 15.466 -3.629 1.00 95.06 100 LEU A C 1
ATOM 808 O O . LEU A 1 100 ? 8.771 15.524 -2.616 1.00 95.06 100 LEU A O 1
ATOM 812 N N . TRP A 1 101 ? 10.135 14.365 -3.973 1.00 95.44 101 TRP A N 1
ATOM 813 C CA . TRP A 1 101 ? 10.166 13.164 -3.148 1.00 95.44 101 TRP A CA 1
ATOM 814 C C . TRP A 1 101 ? 10.914 13.396 -1.833 1.00 95.44 101 TRP A C 1
ATOM 816 O O . TRP A 1 101 ? 10.371 13.110 -0.767 1.00 95.44 101 TRP A O 1
ATOM 826 N N . GLU A 1 102 ? 12.105 13.995 -1.899 1.00 94.31 102 GLU A N 1
ATOM 827 C CA . GLU A 1 102 ? 12.897 14.361 -0.720 1.00 94.31 102 GLU A CA 1
ATOM 828 C C . GLU A 1 102 ? 12.112 15.316 0.199 1.00 94.31 102 GLU A C 1
ATOM 830 O O . GLU A 1 102 ? 12.065 15.104 1.413 1.00 94.31 102 GLU A O 1
ATOM 835 N N . GLU A 1 103 ? 11.417 16.317 -0.364 1.00 95.31 103 GLU A N 1
ATOM 836 C CA . GLU A 1 103 ? 10.518 17.209 0.385 1.00 95.31 103 GLU A CA 1
ATOM 837 C C . GLU A 1 103 ? 9.448 16.417 1.148 1.00 95.31 103 GLU A C 1
ATOM 839 O O . GLU A 1 103 ? 9.241 16.647 2.340 1.00 95.31 103 GLU A O 1
ATOM 844 N N . VAL A 1 104 ? 8.777 15.470 0.490 1.00 94.94 104 VAL A N 1
ATOM 845 C CA . VAL A 1 104 ? 7.709 14.661 1.094 1.00 94.94 104 VAL A CA 1
ATOM 846 C C . VAL A 1 104 ? 8.229 13.738 2.198 1.00 94.94 104 VAL A C 1
ATOM 848 O O . VAL A 1 104 ? 7.584 13.623 3.247 1.00 94.94 104 VAL A O 1
ATOM 851 N N . GLU A 1 105 ? 9.402 13.132 2.013 1.00 93.06 105 GLU A N 1
ATOM 852 C CA . GLU A 1 105 ? 10.038 12.280 3.023 1.00 93.06 105 GLU A CA 1
ATOM 853 C C . GLU A 1 105 ? 10.336 13.048 4.317 1.00 93.06 105 GLU A C 1
ATOM 855 O O . GLU A 1 105 ? 10.145 12.507 5.411 1.00 93.06 105 GLU A O 1
ATOM 860 N N . THR A 1 106 ? 10.701 14.336 4.231 1.00 93.81 106 THR A N 1
ATOM 861 C CA . THR A 1 106 ? 10.978 15.153 5.429 1.00 93.81 106 THR A CA 1
ATOM 862 C C . THR A 1 106 ? 9.786 15.272 6.380 1.00 93.81 106 THR A C 1
ATOM 864 O O . THR A 1 106 ? 9.961 15.458 7.588 1.00 93.81 106 THR A O 1
ATOM 867 N N . PHE A 1 107 ? 8.560 15.128 5.868 1.00 91.75 107 PHE A N 1
ATOM 868 C CA . PHE A 1 107 ? 7.355 15.217 6.684 1.00 91.75 107 PHE A CA 1
ATOM 869 C C . PHE A 1 107 ? 7.047 13.922 7.440 1.00 91.75 107 PHE A C 1
ATOM 871 O O . PHE A 1 107 ? 6.183 13.945 8.323 1.00 91.75 107 PHE A O 1
ATOM 878 N N . GLY A 1 108 ? 7.743 12.814 7.152 1.00 89.44 108 GLY A N 1
ATOM 879 C CA . GLY A 1 108 ? 7.600 11.536 7.855 1.00 89.44 108 GLY A CA 1
ATOM 880 C C . GLY A 1 108 ? 6.205 10.936 7.697 1.00 89.44 108 GLY A C 1
ATOM 881 O O . GLY A 1 108 ? 5.527 10.656 8.690 1.00 89.44 108 GLY A O 1
ATOM 882 N N . PHE A 1 109 ? 5.701 10.878 6.467 1.00 91.50 109 PHE A N 1
ATOM 883 C CA . PHE A 1 109 ? 4.537 10.055 6.146 1.00 91.50 109 PHE A CA 1
ATOM 884 C C . PHE A 1 109 ? 4.944 8.584 6.054 1.00 91.50 109 PHE A C 1
ATOM 886 O O . PHE A 1 109 ? 6.093 8.271 5.754 1.00 91.50 109 PHE A O 1
ATOM 893 N N . ASP A 1 110 ? 3.984 7.696 6.287 1.00 91.06 110 ASP A N 1
ATOM 894 C CA . ASP A 1 110 ? 4.122 6.300 5.894 1.00 91.06 110 ASP A CA 1
ATOM 895 C C . ASP A 1 110 ? 3.803 6.185 4.395 1.00 91.06 110 ASP A C 1
ATOM 897 O O . ASP A 1 110 ? 2.659 6.378 3.969 1.00 91.06 110 ASP A O 1
ATOM 901 N N . LEU A 1 111 ? 4.850 5.989 3.592 1.00 92.50 111 LEU A N 1
ATOM 902 C CA . LEU A 1 111 ? 4.811 6.052 2.128 1.00 92.50 111 LEU A CA 1
ATOM 903 C C . LEU A 1 111 ? 5.210 4.727 1.477 1.00 92.50 111 LEU A C 1
ATOM 905 O O . LEU A 1 111 ? 5.557 4.718 0.296 1.00 92.50 111 LEU A O 1
ATOM 909 N N . GLU A 1 112 ? 5.150 3.610 2.209 1.00 91.81 112 GLU A N 1
ATOM 910 C CA . GLU A 1 112 ? 5.501 2.283 1.678 1.00 91.81 112 GLU A CA 1
ATOM 911 C C . GLU A 1 112 ? 4.768 1.955 0.368 1.00 91.81 112 GLU A C 1
ATOM 913 O O . GLU A 1 112 ? 5.345 1.363 -0.541 1.00 91.81 112 GLU A O 1
ATOM 918 N N . TRP A 1 113 ? 3.525 2.420 0.227 1.00 92.12 113 TRP A N 1
ATOM 919 C CA . TRP A 1 113 ? 2.712 2.247 -0.977 1.00 92.12 113 TRP A CA 1
ATOM 920 C C . TRP A 1 113 ? 3.157 3.117 -2.165 1.00 92.12 113 TRP A C 1
ATOM 922 O O . TRP A 1 113 ? 2.906 2.752 -3.308 1.00 92.12 113 TRP A O 1
ATOM 932 N N . LEU A 1 114 ? 3.816 4.257 -1.929 1.00 93.06 114 LEU A N 1
ATOM 933 C CA . LEU A 1 114 ? 4.211 5.211 -2.974 1.00 93.06 114 LEU A CA 1
ATOM 934 C C . LEU A 1 114 ? 5.654 4.990 -3.457 1.00 93.06 114 LEU A C 1
ATOM 936 O O . LEU A 1 114 ? 5.965 5.260 -4.620 1.00 93.06 114 LEU A O 1
ATOM 940 N N . ILE A 1 115 ? 6.517 4.446 -2.590 1.00 90.69 115 ILE A N 1
ATOM 941 C CA . ILE A 1 115 ? 7.935 4.169 -2.870 1.00 90.69 115 ILE A CA 1
ATOM 942 C C . ILE A 1 115 ? 8.143 3.393 -4.184 1.00 90.69 115 ILE A C 1
ATOM 944 O O . ILE A 1 115 ? 8.931 3.865 -5.009 1.00 90.69 115 ILE A O 1
ATOM 948 N N . PRO A 1 116 ? 7.454 2.262 -4.456 1.00 86.94 116 PRO A N 1
ATOM 949 C CA . PRO A 1 116 ? 7.696 1.486 -5.674 1.00 86.94 116 PRO A CA 1
ATOM 950 C C . PRO A 1 116 ? 7.410 2.281 -6.952 1.00 86.94 116 PRO A C 1
ATOM 952 O O . PRO A 1 116 ? 8.123 2.145 -7.946 1.00 86.94 116 PRO A O 1
ATOM 955 N N . HIS A 1 117 ? 6.393 3.146 -6.929 1.00 88.25 117 HIS A N 1
ATOM 956 C CA . HIS A 1 117 ? 6.008 3.961 -8.079 1.00 88.25 117 HIS A CA 1
ATOM 957 C C . HIS A 1 117 ? 7.030 5.063 -8.366 1.00 88.25 117 HIS A C 1
ATOM 959 O O . HIS A 1 117 ? 7.396 5.280 -9.523 1.00 88.25 117 HIS A O 1
ATOM 965 N N . VAL A 1 118 ? 7.53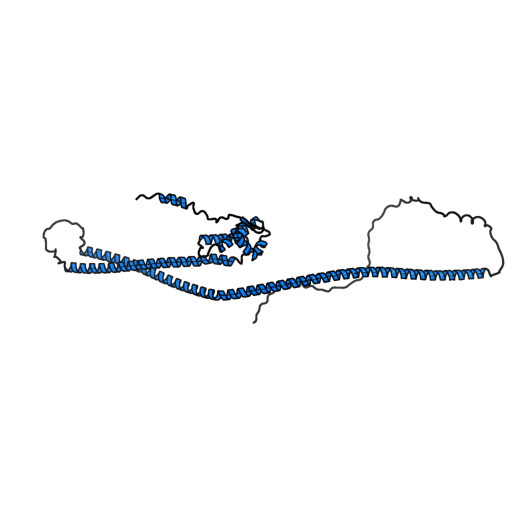4 5.719 -7.319 1.00 89.25 118 VAL A N 1
ATOM 966 C CA . VAL A 1 118 ? 8.580 6.743 -7.444 1.00 89.25 118 VAL A CA 1
ATOM 967 C C . VAL A 1 118 ? 9.890 6.109 -7.900 1.00 89.25 118 VAL A C 1
ATOM 969 O O . VAL A 1 118 ? 10.502 6.586 -8.851 1.00 89.25 118 VAL A O 1
ATOM 972 N N . GLN A 1 119 ? 10.289 4.985 -7.301 1.00 86.06 119 GLN A N 1
ATOM 973 C CA . GLN A 1 119 ? 11.488 4.251 -7.709 1.00 86.06 119 GLN A CA 1
ATOM 974 C C . GLN A 1 119 ? 11.409 3.768 -9.155 1.00 86.06 119 GLN A C 1
ATOM 976 O O . GLN A 1 119 ? 12.405 3.834 -9.868 1.00 86.06 119 GLN A O 1
ATOM 981 N N . PHE A 1 120 ? 10.240 3.321 -9.615 1.00 82.50 120 PHE A N 1
ATOM 982 C CA . PHE A 1 120 ? 10.044 2.956 -11.013 1.00 82.50 120 PHE A CA 1
ATOM 983 C C . PHE A 1 120 ? 10.215 4.165 -11.941 1.00 82.50 120 PHE A C 1
ATOM 985 O O . PHE A 1 120 ? 10.982 4.091 -12.901 1.00 82.50 120 PHE A O 1
ATOM 992 N N . ALA A 1 121 ? 9.568 5.294 -11.630 1.00 83.12 121 ALA A N 1
ATOM 993 C CA . ALA A 1 121 ? 9.698 6.524 -12.410 1.00 83.12 121 ALA A CA 1
ATOM 994 C C . ALA A 1 121 ? 11.151 7.025 -12.469 1.00 83.12 121 ALA A C 1
ATOM 996 O O . ALA A 1 121 ? 11.623 7.436 -13.530 1.00 83.12 121 ALA A O 1
ATOM 997 N N . LEU A 1 122 ? 11.890 6.910 -11.363 1.00 81.62 122 LEU A N 1
ATOM 998 C CA . LEU A 1 122 ? 13.311 7.236 -11.324 1.00 81.62 122 LEU A CA 1
ATOM 999 C C . LEU A 1 122 ? 14.167 6.180 -12.074 1.00 81.62 122 LEU A C 1
ATOM 1001 O O . LEU A 1 122 ? 15.092 6.511 -12.813 1.00 81.62 122 LEU A O 1
ATOM 1005 N N . GLY A 1 123 ? 13.842 4.893 -11.972 1.00 70.00 123 GLY A N 1
ATOM 1006 C CA . GLY A 1 123 ? 14.587 3.801 -12.611 1.00 70.00 123 GLY A CA 1
ATOM 1007 C C . GLY A 1 123 ? 14.537 3.817 -14.144 1.00 70.00 123 GLY A C 1
ATOM 1008 O O . GLY A 1 123 ? 15.527 3.470 -14.802 1.00 70.00 123 GLY A O 1
ATOM 1009 N N . VAL A 1 124 ? 13.424 4.286 -14.724 1.00 66.69 124 VAL A N 1
ATOM 1010 C CA . VAL A 1 124 ? 13.224 4.414 -16.182 1.00 66.69 124 VAL A CA 1
ATOM 1011 C C . VAL A 1 124 ? 14.281 5.309 -16.845 1.00 66.69 124 VAL A C 1
ATOM 1013 O O . VAL A 1 124 ? 14.643 5.051 -17.998 1.00 66.69 124 VAL A O 1
ATOM 1016 N N . LYS A 1 125 ? 14.877 6.263 -16.111 1.00 66.94 125 LYS A N 1
ATOM 1017 C CA . LYS A 1 125 ? 16.004 7.097 -16.572 1.00 66.94 125 LYS A CA 1
ATOM 1018 C C . LYS A 1 125 ? 17.120 6.265 -17.209 1.00 66.94 125 LYS A C 1
ATOM 1020 O O . LYS A 1 125 ? 17.538 6.533 -18.331 1.00 66.94 125 LYS A O 1
ATOM 1025 N N . THR A 1 126 ? 17.527 5.182 -16.546 1.00 65.44 126 THR A N 1
ATOM 1026 C CA . THR A 1 126 ? 18.642 4.338 -17.010 1.00 65.44 126 THR A CA 1
ATOM 1027 C C . THR A 1 126 ? 18.332 3.558 -18.288 1.00 65.44 126 THR A C 1
ATOM 1029 O O . THR A 1 126 ? 19.249 3.156 -19.006 1.00 65.44 126 THR A O 1
ATOM 1032 N N . HIS A 1 127 ? 17.055 3.302 -18.575 1.00 62.69 127 HIS A N 1
ATOM 1033 C CA . HIS A 1 127 ? 16.630 2.604 -19.786 1.00 62.69 127 HIS A CA 1
ATOM 1034 C C . HIS A 1 127 ? 16.489 3.566 -20.965 1.00 62.69 127 HIS A C 1
ATOM 1036 O O . HIS A 1 127 ? 16.941 3.245 -22.063 1.00 62.69 127 HIS A O 1
ATOM 1042 N N . VAL A 1 128 ? 15.918 4.753 -20.736 1.00 64.62 128 VAL A N 1
ATOM 1043 C CA . VAL A 1 128 ? 15.762 5.786 -21.771 1.00 64.62 128 VAL A CA 1
ATOM 1044 C C . VAL A 1 128 ? 17.121 6.343 -22.201 1.00 64.62 128 VAL A C 1
ATOM 1046 O O . VAL A 1 128 ? 17.381 6.428 -23.399 1.00 64.62 128 VAL A O 1
ATOM 1049 N N . GLU A 1 129 ? 18.025 6.633 -21.259 1.00 71.69 129 GLU A N 1
ATOM 1050 C CA . GLU A 1 129 ? 19.388 7.098 -21.566 1.00 71.69 129 GLU A CA 1
ATOM 1051 C C . GLU A 1 129 ? 20.171 6.064 -22.391 1.00 71.69 129 GLU A C 1
ATOM 1053 O O . GLU A 1 129 ? 20.799 6.412 -23.391 1.00 71.69 129 GLU A O 1
ATOM 1058 N N . ARG A 1 130 ? 20.076 4.772 -22.040 1.00 71.56 130 ARG A N 1
ATOM 1059 C CA . ARG A 1 130 ? 20.707 3.690 -22.817 1.00 71.56 130 ARG A CA 1
ATOM 1060 C C . ARG A 1 130 ? 20.120 3.558 -24.221 1.00 71.56 130 ARG A C 1
ATOM 1062 O O . ARG A 1 130 ? 20.877 3.373 -25.168 1.00 71.56 130 ARG A O 1
ATOM 1069 N N . ALA A 1 131 ? 18.802 3.671 -24.373 1.00 65.75 131 ALA A N 1
ATOM 1070 C CA . ALA A 1 131 ? 18.155 3.609 -25.683 1.00 65.75 131 ALA A CA 1
ATOM 1071 C C . ALA A 1 131 ? 18.562 4.786 -26.590 1.00 65.75 131 ALA A C 1
ATOM 1073 O O . ALA A 1 131 ? 18.801 4.592 -27.782 1.00 65.75 131 ALA A O 1
ATOM 1074 N N . LEU A 1 132 ? 18.684 5.995 -26.028 1.00 75.69 132 LEU A N 1
ATOM 1075 C CA . LEU A 1 132 ? 19.176 7.168 -26.755 1.00 75.69 132 LEU A CA 1
ATOM 1076 C C . LEU A 1 132 ? 20.641 7.004 -27.181 1.00 75.69 132 LEU A C 1
ATOM 1078 O O . LEU A 1 132 ? 20.982 7.328 -28.318 1.00 75.69 132 LEU A O 1
ATOM 1082 N N . GLU A 1 133 ? 21.493 6.459 -26.310 1.00 76.06 133 GLU A N 1
ATOM 1083 C CA . GLU A 1 133 ? 22.901 6.221 -26.639 1.00 76.06 133 GLU A CA 1
ATOM 1084 C C . GLU A 1 133 ? 23.073 5.165 -27.738 1.00 76.06 133 GLU A C 1
ATOM 1086 O O . GLU A 1 133 ? 23.881 5.359 -28.647 1.00 76.06 133 GLU A O 1
ATOM 1091 N N . VAL A 1 134 ? 22.278 4.089 -27.720 1.00 70.06 134 VAL A N 1
ATOM 1092 C CA . VAL A 1 134 ? 22.255 3.098 -28.810 1.00 70.06 134 VAL A CA 1
ATOM 1093 C C . VAL A 1 134 ? 21.905 3.770 -30.135 1.00 70.06 134 VAL A C 1
ATOM 1095 O O . VAL A 1 134 ? 22.648 3.618 -31.101 1.00 70.06 134 VAL A O 1
ATOM 1098 N N . LYS A 1 135 ? 20.849 4.590 -30.166 1.00 83.19 135 LYS A N 1
ATOM 1099 C CA . LYS A 1 135 ? 20.433 5.297 -31.383 1.00 83.19 135 LYS A CA 1
ATOM 1100 C C . LYS A 1 135 ? 21.528 6.229 -31.921 1.00 83.19 135 LYS A C 1
ATOM 1102 O O . LYS A 1 135 ? 21.806 6.244 -33.117 1.00 83.19 135 LYS A O 1
ATOM 1107 N N . ARG A 1 136 ? 22.205 6.967 -31.036 1.00 88.94 136 ARG A N 1
ATOM 1108 C CA . ARG A 1 136 ? 23.340 7.832 -31.402 1.00 88.94 136 ARG A CA 1
ATOM 1109 C C . ARG A 1 136 ? 24.512 7.022 -31.967 1.00 88.94 136 ARG A C 1
ATOM 1111 O O . ARG A 1 136 ? 25.187 7.460 -32.899 1.00 88.94 136 ARG A O 1
ATOM 1118 N N . LEU A 1 137 ? 24.804 5.860 -31.386 1.00 81.56 137 LEU A N 1
ATOM 1119 C CA . LEU A 1 137 ? 25.863 4.973 -31.868 1.00 81.56 137 LEU A CA 1
ATOM 1120 C C . LEU A 1 137 ? 25.520 4.365 -33.230 1.00 81.56 137 LEU A C 1
ATOM 1122 O O . LEU A 1 137 ? 26.397 4.327 -34.089 1.00 81.56 137 LEU A O 1
ATOM 1126 N N . GLU A 1 138 ? 24.270 3.961 -33.456 1.00 79.81 138 GLU A N 1
ATOM 1127 C CA . GLU A 1 138 ? 23.790 3.496 -34.763 1.00 79.81 138 GLU A CA 1
ATOM 1128 C C . GLU A 1 138 ? 23.987 4.568 -35.843 1.00 79.81 138 GLU A C 1
ATOM 1130 O O . GLU A 1 138 ? 24.593 4.293 -36.878 1.00 79.81 138 GLU A O 1
ATOM 1135 N N . GLU A 1 139 ? 23.577 5.813 -35.578 1.00 89.56 139 GLU A N 1
ATOM 1136 C CA . GLU A 1 139 ? 23.783 6.940 -36.498 1.00 89.56 139 GLU A CA 1
ATOM 1137 C C . GLU A 1 139 ? 25.278 7.148 -36.811 1.00 89.56 139 GLU A C 1
ATOM 1139 O O . GLU A 1 139 ? 25.667 7.218 -37.978 1.00 89.56 139 GLU A O 1
ATOM 1144 N N . ASN A 1 140 ? 26.152 7.140 -35.797 1.00 84.38 140 ASN A N 1
ATOM 1145 C CA . ASN A 1 140 ? 27.601 7.262 -36.006 1.00 84.38 140 ASN A CA 1
ATOM 1146 C C . ASN A 1 140 ? 28.188 6.112 -36.836 1.00 84.38 140 ASN A C 1
ATOM 1148 O O . ASN A 1 140 ? 29.058 6.345 -37.676 1.00 84.38 140 ASN A O 1
ATOM 1152 N N . VAL A 1 141 ? 27.729 4.876 -36.614 1.00 82.56 141 VAL A N 1
ATOM 1153 C CA . VAL A 1 141 ? 28.155 3.716 -37.408 1.00 82.56 141 VAL A CA 1
ATOM 1154 C C . VAL A 1 141 ? 27.765 3.911 -38.872 1.00 82.56 141 VAL A C 1
ATOM 1156 O O . VAL A 1 141 ? 28.617 3.731 -39.739 1.00 82.56 141 VAL A O 1
ATOM 1159 N N . THR A 1 142 ? 26.538 4.357 -39.159 1.00 87.81 142 THR A N 1
ATOM 1160 C CA . THR A 1 142 ? 26.104 4.589 -40.549 1.00 87.81 142 THR A CA 1
ATOM 1161 C C . THR A 1 142 ? 26.927 5.668 -41.260 1.00 87.81 142 THR A C 1
ATOM 1163 O O . THR A 1 142 ? 27.312 5.480 -42.416 1.00 87.81 142 THR A O 1
ATOM 1166 N N . ILE A 1 143 ? 27.273 6.762 -40.569 1.00 90.88 143 ILE A N 1
ATOM 1167 C CA . ILE A 1 143 ? 28.123 7.834 -41.115 1.00 90.88 143 ILE A CA 1
ATOM 1168 C C . ILE A 1 143 ? 29.521 7.296 -41.439 1.00 90.88 143 ILE A C 1
ATOM 1170 O O . ILE A 1 143 ? 30.005 7.461 -42.560 1.00 90.88 143 ILE A O 1
ATOM 1174 N N . LEU A 1 144 ? 30.152 6.600 -40.488 1.00 83.75 144 LEU A N 1
ATOM 1175 C CA . LEU A 1 144 ? 31.492 6.038 -40.674 1.00 83.75 144 LEU A CA 1
ATOM 1176 C C . LEU A 1 144 ? 31.532 4.988 -41.794 1.00 83.75 144 LEU A C 1
ATOM 1178 O O . LEU A 1 144 ? 32.499 4.932 -42.553 1.00 83.75 144 LEU A O 1
ATOM 1182 N N . GLU A 1 145 ? 30.486 4.172 -41.941 1.00 78.81 145 GLU A N 1
ATOM 1183 C CA . GLU A 1 145 ? 30.386 3.215 -43.048 1.00 78.81 145 GLU A CA 1
ATOM 1184 C C . GLU A 1 145 ? 30.303 3.922 -44.412 1.00 78.81 145 GLU A C 1
ATOM 1186 O O . GLU A 1 145 ? 30.985 3.513 -45.358 1.00 78.81 145 GLU A O 1
ATOM 1191 N N . MET A 1 146 ? 29.551 5.022 -44.520 1.00 86.75 146 MET A N 1
ATOM 1192 C CA . MET A 1 146 ? 29.502 5.836 -45.741 1.00 86.75 146 MET A CA 1
ATOM 1193 C C . MET A 1 146 ? 30.848 6.505 -46.065 1.00 86.75 146 MET A C 1
ATOM 1195 O O . MET A 1 146 ? 31.273 6.520 -47.228 1.00 86.75 146 MET A O 1
ATOM 1199 N N . GLU A 1 147 ? 31.547 7.037 -45.061 1.00 85.31 147 GLU A N 1
ATOM 1200 C CA . GLU A 1 147 ? 32.875 7.644 -45.223 1.00 85.31 147 GLU A CA 1
ATOM 1201 C C . GLU A 1 147 ? 33.926 6.618 -45.666 1.00 85.31 147 GLU A C 1
ATOM 1203 O O . GLU A 1 147 ? 34.718 6.885 -46.580 1.00 85.31 147 GLU A O 1
ATOM 1208 N N . ALA A 1 148 ? 33.897 5.416 -45.084 1.00 79.06 148 ALA A N 1
ATOM 1209 C CA . ALA A 1 148 ? 34.769 4.311 -45.468 1.00 79.06 148 ALA A CA 1
ATOM 1210 C C . ALA A 1 148 ? 34.520 3.871 -46.922 1.00 79.06 148 ALA A C 1
ATOM 1212 O O . ALA A 1 148 ? 35.467 3.695 -47.695 1.00 79.06 148 ALA A O 1
ATOM 1213 N N . MET A 1 149 ? 33.253 3.760 -47.337 1.00 81.81 149 MET A N 1
ATOM 1214 C CA . MET A 1 149 ? 32.883 3.435 -48.722 1.00 81.81 149 MET A CA 1
ATOM 1215 C C . MET A 1 149 ? 33.327 4.516 -49.717 1.00 81.81 149 MET A C 1
ATOM 1217 O O . MET A 1 149 ? 33.858 4.210 -50.792 1.00 81.81 149 MET A O 1
ATOM 1221 N N . THR A 1 150 ? 33.176 5.786 -49.347 1.00 88.62 150 THR A N 1
ATOM 1222 C CA . THR A 1 150 ? 33.635 6.923 -50.158 1.00 88.62 150 THR A CA 1
ATOM 1223 C C . THR A 1 150 ? 35.156 6.910 -50.312 1.00 88.62 150 THR A C 1
ATOM 1225 O O . THR A 1 150 ? 35.677 7.077 -51.417 1.00 88.62 150 THR A O 1
ATOM 1228 N N . SER A 1 151 ? 35.880 6.655 -49.223 1.00 77.00 151 SER A N 1
ATOM 1229 C CA . SER A 1 151 ? 37.345 6.576 -49.217 1.00 77.00 151 SER A CA 1
ATOM 1230 C C . SER A 1 151 ? 37.858 5.413 -50.069 1.00 77.00 151 SER A C 1
ATOM 1232 O O . SER A 1 151 ? 38.759 5.607 -50.886 1.00 77.00 151 SER A O 1
ATOM 1234 N N . ARG A 1 152 ? 37.223 4.234 -49.987 1.00 80.12 152 ARG A N 1
ATOM 1235 C CA . ARG A 1 152 ? 37.522 3.102 -50.884 1.00 80.12 152 ARG A CA 1
ATOM 1236 C C . ARG A 1 152 ? 37.326 3.456 -52.354 1.00 80.12 152 ARG A C 1
ATOM 1238 O O . ARG A 1 152 ? 38.168 3.106 -53.177 1.00 80.12 152 ARG A O 1
ATOM 1245 N N . THR A 1 153 ? 36.260 4.179 -52.689 1.00 87.00 153 THR A N 1
ATOM 1246 C CA . THR A 1 153 ? 35.985 4.597 -54.074 1.00 87.00 153 THR A CA 1
ATOM 1247 C C . THR A 1 153 ? 37.082 5.524 -54.604 1.00 87.00 153 THR A C 1
ATOM 1249 O O . THR A 1 153 ? 37.631 5.276 -55.678 1.00 87.00 153 THR A O 1
ATOM 1252 N N . LYS A 1 154 ? 37.478 6.530 -53.813 1.00 85.06 154 LYS A N 1
ATOM 1253 C CA . LYS A 1 154 ? 38.591 7.438 -54.144 1.00 85.06 154 LYS A CA 1
ATOM 1254 C C . LYS A 1 154 ? 39.921 6.695 -54.299 1.00 85.06 154 LYS A C 1
ATOM 1256 O O . LYS A 1 154 ? 40.697 7.009 -55.197 1.00 85.06 154 LYS A O 1
ATOM 1261 N N . MET A 1 155 ? 40.181 5.689 -53.461 1.00 77.81 155 MET A N 1
ATOM 1262 C CA . MET A 1 155 ? 41.384 4.859 -53.565 1.00 77.81 155 MET A CA 1
ATOM 1263 C C . MET A 1 155 ? 41.414 4.059 -54.874 1.00 77.81 155 MET A C 1
ATOM 1265 O O . MET A 1 155 ? 42.440 4.036 -55.554 1.00 77.81 155 MET A O 1
ATOM 1269 N N . ILE A 1 156 ? 40.291 3.443 -55.262 1.00 82.31 156 ILE A N 1
ATOM 1270 C CA . ILE A 1 156 ? 40.170 2.722 -56.539 1.00 82.31 156 ILE A CA 1
ATOM 1271 C C . ILE A 1 156 ? 40.405 3.680 -57.716 1.00 82.31 156 ILE A C 1
ATOM 1273 O O . ILE A 1 156 ? 41.172 3.357 -58.624 1.00 82.31 156 ILE A O 1
ATOM 1277 N N . GLU A 1 157 ? 39.802 4.870 -57.691 1.00 86.06 157 GLU A N 1
ATOM 1278 C CA . GLU A 1 157 ? 39.996 5.898 -58.719 1.00 86.06 157 GLU A CA 1
ATOM 1279 C C . GLU A 1 157 ? 41.467 6.330 -58.832 1.00 86.06 157 GLU A C 1
ATOM 1281 O O . GLU A 1 157 ? 42.039 6.321 -59.927 1.00 86.06 157 GLU A O 1
ATOM 1286 N N . ALA A 1 158 ? 42.114 6.628 -57.701 1.00 78.94 158 ALA A N 1
ATOM 1287 C CA . ALA A 1 158 ? 43.527 6.992 -57.651 1.00 78.94 158 ALA A CA 1
ATOM 1288 C C . ALA A 1 158 ? 44.434 5.868 -58.184 1.00 78.94 158 ALA A C 1
ATOM 1290 O O . ALA A 1 158 ? 45.339 6.133 -58.978 1.00 78.94 158 ALA A O 1
ATOM 1291 N N . MET A 1 159 ? 44.164 4.604 -57.829 1.00 71.12 159 MET A N 1
ATOM 1292 C CA . MET A 1 159 ? 44.899 3.445 -58.353 1.00 71.12 159 MET A CA 1
ATOM 1293 C C . MET A 1 159 ? 44.746 3.292 -59.873 1.00 71.12 159 MET A C 1
ATOM 1295 O O . MET A 1 159 ? 45.720 2.985 -60.570 1.00 71.12 159 MET A O 1
ATOM 1299 N N . VAL A 1 160 ? 43.540 3.502 -60.410 1.00 83.38 160 VAL A N 1
ATOM 1300 C CA . VAL A 1 160 ? 43.284 3.454 -61.858 1.00 83.38 160 VAL A CA 1
ATOM 1301 C C . VAL A 1 160 ? 44.013 4.590 -62.580 1.00 83.38 160 VAL A C 1
ATOM 1303 O O . VAL A 1 160 ? 44.632 4.343 -63.619 1.00 83.38 160 VAL A O 1
ATOM 1306 N N . ASN A 1 161 ? 43.993 5.806 -62.027 1.00 82.06 161 ASN A N 1
ATOM 1307 C CA . ASN A 1 161 ? 44.713 6.954 -62.578 1.00 82.06 161 ASN A CA 1
ATOM 1308 C C . ASN A 1 161 ? 46.229 6.723 -62.569 1.00 82.06 161 ASN A C 1
ATOM 1310 O O . ASN A 1 161 ? 46.858 6.870 -63.612 1.00 82.06 161 ASN A O 1
ATOM 1314 N N . LEU A 1 162 ? 46.798 6.229 -61.465 1.00 75.69 162 LEU A N 1
ATOM 1315 C CA . LEU A 1 162 ? 48.220 5.875 -61.380 1.00 75.69 162 LEU A CA 1
ATOM 1316 C C . LEU A 1 162 ? 48.609 4.826 -62.432 1.00 75.69 162 LEU A C 1
ATOM 1318 O O . LEU A 1 162 ? 49.626 4.970 -63.112 1.00 75.69 162 LEU A O 1
ATOM 1322 N N . ARG A 1 163 ? 47.785 3.786 -62.630 1.00 75.00 163 ARG A N 1
ATOM 1323 C CA . ARG A 1 163 ? 48.010 2.786 -63.690 1.00 75.00 163 ARG A CA 1
ATOM 1324 C C . ARG A 1 163 ? 47.933 3.380 -65.099 1.00 75.00 163 ARG A C 1
ATOM 1326 O O . ARG A 1 163 ? 48.667 2.913 -65.969 1.00 75.00 163 ARG A O 1
ATOM 1333 N N . ARG A 1 164 ? 47.057 4.362 -65.358 1.00 80.31 164 ARG A N 1
ATOM 1334 C CA . ARG A 1 164 ? 47.048 5.093 -66.642 1.00 80.31 164 ARG A CA 1
ATOM 1335 C C . ARG A 1 164 ? 48.335 5.880 -66.821 1.00 80.31 164 ARG A C 1
ATOM 1337 O O . ARG A 1 164 ? 49.050 5.593 -67.772 1.00 80.31 164 ARG A O 1
ATOM 1344 N N . THR A 1 165 ? 48.680 6.743 -65.868 1.00 78.06 165 THR A N 1
ATOM 1345 C CA . THR A 1 165 ? 49.888 7.575 -65.933 1.00 78.06 165 THR A CA 1
ATOM 1346 C C . THR A 1 165 ? 51.144 6.729 -66.120 1.00 78.06 165 THR A C 1
ATOM 1348 O O . THR A 1 165 ? 52.004 7.076 -66.920 1.00 78.06 165 THR A O 1
ATOM 1351 N N . ARG A 1 166 ? 51.232 5.561 -65.465 1.00 75.00 166 ARG A N 1
ATOM 1352 C CA . ARG A 1 166 ? 52.339 4.615 -65.667 1.00 75.00 166 ARG A CA 1
ATOM 1353 C C . ARG A 1 166 ? 52.399 4.065 -67.096 1.00 75.00 166 ARG A C 1
ATOM 1355 O O . ARG A 1 166 ? 53.490 3.944 -67.640 1.00 75.00 166 ARG A O 1
ATOM 1362 N N . ARG A 1 167 ? 51.259 3.713 -67.703 1.00 80.38 167 ARG A N 1
ATOM 1363 C CA . ARG A 1 167 ? 51.216 3.252 -69.105 1.00 80.38 167 ARG A CA 1
ATOM 1364 C C . ARG A 1 167 ? 51.592 4.366 -70.077 1.00 80.38 167 ARG A C 1
ATOM 1366 O O . ARG A 1 167 ? 52.320 4.098 -71.025 1.00 80.38 167 ARG A O 1
ATOM 1373 N N . ASP A 1 168 ? 51.113 5.581 -69.837 1.00 80.25 168 ASP A N 1
ATOM 1374 C CA . ASP A 1 168 ? 51.412 6.730 -70.692 1.00 80.25 168 ASP A CA 1
ATOM 1375 C C . ASP A 1 168 ? 52.892 7.117 -70.588 1.00 80.25 168 ASP A C 1
ATOM 1377 O O . ASP A 1 168 ? 53.532 7.334 -71.609 1.00 80.25 168 ASP A O 1
ATOM 1381 N N . LEU A 1 169 ? 53.476 7.071 -69.385 1.00 76.56 169 LEU A N 1
ATOM 1382 C CA . LEU A 1 169 ? 54.910 7.283 -69.174 1.00 76.56 169 LEU A CA 1
ATOM 1383 C C . LEU A 1 169 ? 55.772 6.271 -69.942 1.00 76.56 169 LEU A C 1
ATOM 1385 O O . LEU A 1 169 ? 56.749 6.671 -70.566 1.00 76.56 169 LEU A O 1
ATOM 1389 N N . VAL A 1 170 ? 55.418 4.978 -69.915 1.00 76.75 170 VAL A N 1
ATOM 1390 C CA . VAL A 1 170 ? 56.138 3.940 -70.679 1.00 76.75 170 VAL A CA 1
ATOM 1391 C C . VAL A 1 170 ? 56.086 4.243 -72.176 1.00 76.75 170 VAL A C 1
ATOM 1393 O O . VAL A 1 170 ? 57.124 4.247 -72.823 1.00 76.75 170 VAL A O 1
ATOM 1396 N N . LYS A 1 171 ? 54.911 4.596 -72.712 1.00 78.75 171 LYS A N 1
ATOM 1397 C CA . LYS A 1 171 ? 54.772 4.970 -74.129 1.00 78.75 171 LYS A CA 1
ATOM 1398 C C . LYS A 1 171 ? 55.594 6.203 -74.502 1.00 78.75 171 LYS A C 1
ATOM 1400 O O . LYS A 1 171 ? 56.198 6.222 -75.566 1.00 78.75 171 LYS A O 1
ATOM 1405 N N . THR A 1 172 ? 55.611 7.226 -73.649 1.00 76.50 172 THR A N 1
ATOM 1406 C CA . THR A 1 172 ? 56.419 8.431 -73.880 1.00 76.50 172 THR A CA 1
ATOM 1407 C C . THR A 1 172 ? 57.908 8.110 -73.832 1.00 76.50 172 THR A C 1
ATOM 1409 O O . THR A 1 172 ? 58.650 8.628 -74.655 1.00 76.50 172 THR A O 1
ATOM 1412 N N . LYS A 1 173 ? 58.342 7.236 -72.912 1.00 71.19 173 LYS A N 1
ATOM 1413 C CA . LYS A 1 173 ? 59.734 6.782 -72.816 1.00 71.19 173 LYS A CA 1
ATOM 1414 C C . LYS A 1 173 ? 60.162 5.998 -74.059 1.00 71.19 173 LYS A C 1
ATOM 1416 O O . LYS A 1 173 ? 61.229 6.270 -74.586 1.00 71.19 173 LYS A O 1
ATOM 1421 N N . ASP A 1 174 ? 59.323 5.086 -74.546 1.00 72.62 174 ASP A N 1
ATOM 1422 C CA . ASP A 1 174 ? 59.605 4.298 -75.756 1.00 72.62 174 ASP A CA 1
ATOM 1423 C C . ASP A 1 174 ? 59.630 5.167 -77.031 1.00 72.62 174 ASP A C 1
ATOM 1425 O O . ASP A 1 174 ? 60.278 4.809 -78.010 1.00 72.62 174 ASP A O 1
ATOM 1429 N N . GLY A 1 175 ? 58.928 6.307 -77.031 1.00 66.31 175 GLY A N 1
ATOM 1430 C CA . GLY A 1 175 ? 58.954 7.298 -78.112 1.00 66.31 175 GLY A CA 1
ATOM 1431 C C . GLY A 1 175 ? 60.033 8.377 -77.968 1.00 66.31 175 GLY A C 1
ATOM 1432 O O . GLY A 1 175 ? 60.126 9.246 -78.834 1.00 66.31 175 GLY A O 1
ATOM 1433 N N . PHE A 1 176 ? 60.813 8.361 -76.884 1.00 61.12 176 PHE A N 1
ATOM 1434 C CA . PHE A 1 176 ? 61.898 9.309 -76.657 1.00 61.12 176 PHE A CA 1
ATOM 1435 C C . PHE A 1 176 ? 63.186 8.714 -77.229 1.00 61.12 176 PHE A C 1
ATOM 1437 O O . PHE A 1 176 ? 63.812 7.851 -76.619 1.00 61.12 176 PHE A O 1
ATOM 1444 N N . GLU A 1 177 ? 63.562 9.150 -78.427 1.00 56.22 177 GLU A N 1
ATOM 1445 C CA . GLU A 1 177 ? 64.874 8.845 -78.990 1.00 56.22 177 GLU A CA 1
ATOM 1446 C C . GLU A 1 177 ? 65.907 9.629 -78.169 1.00 56.22 177 GLU A C 1
ATOM 1448 O O . GLU A 1 177 ? 65.860 10.860 -78.099 1.00 56.22 177 GLU A O 1
ATOM 1453 N N . GLU A 1 178 ? 66.764 8.911 -77.443 1.00 54.25 178 GLU A N 1
ATOM 1454 C CA . GLU A 1 178 ? 67.836 9.484 -76.632 1.00 54.25 178 GLU A CA 1
ATOM 1455 C C . GLU A 1 178 ? 68.825 10.178 -77.577 1.00 54.25 178 GLU A C 1
ATOM 1457 O O . GLU A 1 178 ? 69.743 9.564 -78.112 1.00 54.25 178 GLU A O 1
ATOM 1462 N N . CYS A 1 179 ? 68.581 11.460 -77.867 1.00 52.03 179 CYS A N 1
ATOM 1463 C CA . CYS A 1 179 ? 69.537 12.288 -78.584 1.00 52.03 179 CYS A CA 1
ATOM 1464 C C . CYS A 1 179 ? 70.786 12.398 -77.716 1.00 52.03 179 CYS A C 1
ATOM 1466 O O . CYS A 1 179 ? 70.765 13.070 -76.683 1.00 52.03 179 CYS A O 1
ATOM 1468 N N . ASP A 1 180 ? 71.851 11.732 -78.146 1.00 52.59 180 ASP A N 1
ATOM 1469 C CA . ASP A 1 180 ? 73.166 11.801 -77.533 1.00 52.59 180 ASP A CA 1
ATOM 1470 C C . ASP A 1 180 ? 73.672 13.254 -77.569 1.00 52.59 180 ASP A C 1
ATOM 1472 O O . ASP A 1 180 ? 74.095 13.778 -78.603 1.00 52.59 180 ASP A O 1
ATOM 1476 N N . LEU A 1 181 ? 73.532 13.949 -76.440 1.00 57.28 181 LEU A N 1
ATOM 1477 C CA . LEU A 1 181 ? 73.984 15.330 -76.267 1.00 57.28 181 LEU A CA 1
ATOM 1478 C C . LEU A 1 181 ? 75.503 15.411 -76.037 1.00 57.28 181 LEU A C 1
ATOM 1480 O O . LEU A 1 181 ? 76.024 16.524 -75.969 1.00 57.28 181 LEU A O 1
ATOM 1484 N N . ASP A 1 182 ? 76.209 14.273 -75.989 1.00 55.50 182 ASP A N 1
ATOM 1485 C CA . ASP A 1 182 ? 77.676 14.218 -76.027 1.00 55.50 182 ASP A CA 1
ATOM 1486 C C . ASP A 1 182 ? 78.232 14.351 -77.458 1.00 55.50 182 ASP A C 1
ATOM 1488 O O . ASP A 1 182 ? 79.442 14.251 -77.677 1.00 55.50 182 ASP A O 1
ATOM 1492 N N . ALA A 1 183 ? 77.382 14.665 -78.447 1.00 52.25 183 ALA A N 1
ATOM 1493 C CA . ALA A 1 183 ? 77.835 15.266 -79.694 1.00 52.25 183 ALA A CA 1
ATOM 1494 C C . ALA A 1 183 ? 78.543 16.596 -79.377 1.00 52.25 183 ALA A C 1
ATOM 1496 O O . ALA A 1 183 ? 77.907 17.629 -79.185 1.00 52.25 183 ALA A O 1
ATOM 1497 N N . GLU A 1 184 ? 79.870 16.517 -79.289 1.00 49.72 184 GLU A N 1
ATOM 1498 C CA . GLU A 1 184 ? 80.859 17.539 -78.958 1.00 49.72 184 GLU A CA 1
ATOM 1499 C C . GLU A 1 184 ? 80.540 18.911 -79.585 1.00 49.72 184 GLU A C 1
ATOM 1501 O O . GLU A 1 184 ? 81.061 19.297 -80.632 1.00 49.72 184 GLU A O 1
ATOM 1506 N N . LEU A 1 185 ? 79.674 19.694 -78.936 1.00 52.06 185 LEU A N 1
ATOM 1507 C CA . LEU A 1 185 ? 79.503 21.106 -79.250 1.00 52.06 185 LEU A CA 1
ATOM 1508 C C . LEU A 1 185 ? 80.648 21.853 -78.580 1.00 52.06 185 LEU A C 1
ATOM 1510 O O . LEU A 1 185 ? 80.539 22.384 -77.475 1.00 52.06 185 LEU A O 1
ATOM 1514 N N . GLY A 1 186 ? 81.784 21.852 -79.273 1.00 51.78 186 GLY A N 1
ATOM 1515 C CA . GLY A 1 186 ? 82.951 22.630 -78.910 1.00 51.78 186 GLY A CA 1
ATOM 1516 C C . GLY A 1 186 ? 82.647 24.120 -78.962 1.00 51.78 186 GLY A C 1
ATOM 1517 O O . GLY A 1 186 ? 82.861 24.746 -79.987 1.00 51.78 186 GLY A O 1
ATOM 1518 N N . TYR A 1 187 ? 82.214 24.695 -77.844 1.00 40.03 187 TYR A N 1
ATOM 1519 C CA . TYR A 1 187 ? 82.487 26.087 -77.502 1.00 40.03 187 TYR A CA 1
ATOM 1520 C C . TYR A 1 187 ? 82.675 26.195 -75.993 1.00 40.03 187 TYR A C 1
ATOM 1522 O O . TYR A 1 187 ? 81.780 25.927 -75.196 1.00 40.03 187 TYR A O 1
ATOM 1530 N N . GLY A 1 188 ? 83.910 26.518 -75.618 1.00 50.25 188 GLY A N 1
ATOM 1531 C CA . GLY A 1 188 ? 84.349 26.559 -74.240 1.00 50.25 188 GLY A CA 1
ATOM 1532 C C . GLY A 1 188 ? 83.905 27.799 -73.475 1.00 50.25 188 GLY A C 1
ATOM 1533 O O . GLY A 1 188 ? 83.491 28.808 -74.038 1.00 50.25 188 GLY A O 1
ATOM 1534 N N . GLY A 1 189 ? 84.151 27.709 -72.170 1.00 46.41 189 GLY A N 1
ATOM 1535 C CA . GLY A 1 189 ? 84.400 28.855 -71.312 1.00 46.41 189 GLY A CA 1
ATOM 1536 C C . GLY A 1 189 ? 83.192 29.339 -70.523 1.00 46.41 189 GLY A C 1
ATOM 1537 O O . GLY A 1 189 ? 82.339 30.037 -71.051 1.00 46.41 189 GLY A O 1
ATOM 1538 N N . GLY A 1 190 ? 83.229 29.085 -69.214 1.00 48.59 190 GLY A N 1
ATOM 1539 C CA . GLY A 1 190 ? 82.694 30.047 -68.252 1.00 48.59 190 GLY A CA 1
ATOM 1540 C C . GLY A 1 190 ? 81.606 29.532 -67.320 1.00 48.59 190 GLY A C 1
ATOM 1541 O O . GLY A 1 190 ? 80.437 29.504 -67.664 1.00 48.59 190 GLY A O 1
ATOM 1542 N N . GLU A 1 191 ? 82.034 29.273 -66.085 1.00 41.91 191 GLU A N 1
ATOM 1543 C CA . GLU A 1 191 ? 81.377 29.836 -64.898 1.00 41.91 191 GLU A CA 1
ATOM 1544 C C . GLU A 1 191 ? 80.062 29.197 -64.407 1.00 41.91 191 GLU A C 1
ATOM 1546 O O . GLU A 1 191 ? 78.958 29.691 -64.584 1.00 41.91 191 GLU A O 1
ATOM 1551 N N . LYS A 1 192 ? 80.249 28.082 -63.688 1.00 51.91 192 LYS A N 1
ATOM 1552 C CA . LYS A 1 192 ? 79.737 27.818 -62.327 1.00 51.91 192 LYS A CA 1
ATOM 1553 C C . LYS A 1 192 ? 78.427 28.521 -61.928 1.00 51.91 192 LYS A C 1
ATOM 1555 O O . LYS A 1 192 ? 78.443 29.392 -61.064 1.00 51.91 192 LYS A O 1
ATOM 1560 N N . ASP A 1 193 ? 77.303 27.997 -62.402 1.00 45.53 193 ASP A N 1
ATOM 1561 C CA . ASP A 1 193 ? 76.035 28.095 -61.679 1.00 45.53 193 ASP A CA 1
ATOM 1562 C C . ASP A 1 193 ? 75.704 26.722 -61.079 1.00 45.53 193 ASP A C 1
ATOM 1564 O O . ASP A 1 193 ? 75.303 25.777 -61.760 1.00 45.53 193 ASP A O 1
ATOM 1568 N N . LEU A 1 194 ? 75.949 26.601 -59.773 1.00 47.78 194 LEU A N 1
ATOM 1569 C CA . LEU A 1 194 ? 75.708 25.425 -58.929 1.00 47.78 194 LEU A CA 1
ATOM 1570 C C . LEU A 1 194 ? 74.209 25.225 -58.637 1.00 47.78 194 LEU A C 1
ATOM 1572 O O . LEU A 1 194 ? 73.819 24.894 -57.521 1.00 47.78 194 LEU A O 1
ATOM 1576 N N . VAL A 1 195 ? 73.346 25.369 -59.638 1.00 47.16 195 VAL A N 1
ATOM 1577 C CA . VAL A 1 195 ? 72.060 24.675 -59.613 1.00 47.16 195 VAL A CA 1
ATOM 1578 C C . VAL A 1 195 ? 72.339 23.348 -60.286 1.00 47.16 195 VAL A C 1
ATOM 1580 O O . VAL A 1 195 ? 72.356 23.261 -61.512 1.00 47.16 195 VAL A O 1
ATOM 1583 N N . ARG A 1 196 ? 72.621 22.319 -59.475 1.00 52.41 196 ARG A N 1
ATOM 1584 C CA . ARG A 1 196 ? 72.555 20.919 -59.902 1.00 52.41 196 ARG A CA 1
ATOM 1585 C C . ARG A 1 196 ? 71.171 20.768 -60.526 1.00 52.41 196 ARG A C 1
ATOM 1587 O O . ARG A 1 196 ? 70.190 20.642 -59.797 1.00 52.41 196 ARG A O 1
ATOM 1594 N N . ARG A 1 197 ? 71.070 20.930 -61.852 1.00 50.41 197 ARG A N 1
ATOM 1595 C CA . ARG A 1 197 ? 69.848 20.654 -62.597 1.00 50.41 197 ARG A CA 1
ATOM 1596 C C . ARG A 1 197 ? 69.622 19.193 -62.307 1.00 50.41 197 ARG A C 1
ATOM 1598 O O . ARG A 1 197 ? 70.354 18.361 -62.836 1.00 50.41 197 ARG A O 1
ATOM 1605 N N . MET A 1 198 ? 68.710 18.913 -61.379 1.00 53.28 198 MET A N 1
ATOM 1606 C CA . MET A 1 198 ? 68.232 17.561 -61.201 1.00 53.28 198 MET A CA 1
ATOM 1607 C C . MET A 1 198 ? 67.867 17.104 -62.599 1.00 53.28 198 MET A C 1
ATOM 1609 O O . MET A 1 198 ? 67.113 17.790 -63.302 1.00 53.28 198 MET A O 1
ATOM 1613 N N . SER A 1 199 ? 68.498 16.024 -63.036 1.00 64.44 199 SER A N 1
ATOM 1614 C CA . SER A 1 199 ? 68.137 15.406 -64.296 1.00 64.44 199 SER A CA 1
ATOM 1615 C C . SER A 1 199 ? 66.620 15.205 -64.292 1.00 64.44 199 SER A C 1
ATOM 1617 O O . SER A 1 199 ? 65.998 15.031 -63.238 1.00 64.44 199 SER A O 1
ATOM 1619 N N . HIS A 1 200 ? 65.986 15.261 -65.463 1.00 59.44 200 HIS A N 1
ATOM 1620 C CA . HIS A 1 200 ? 64.544 15.020 -65.557 1.00 59.44 200 HIS A CA 1
ATOM 1621 C C . HIS A 1 200 ? 64.148 13.708 -64.848 1.00 59.44 200 HIS A C 1
ATOM 1623 O O . HIS A 1 200 ? 63.087 13.616 -64.237 1.00 59.44 200 HIS A O 1
ATOM 1629 N N . GLN A 1 201 ? 65.069 12.741 -64.839 1.00 63.69 201 GLN A N 1
ATOM 1630 C CA . GLN A 1 201 ? 64.982 11.499 -64.090 1.00 63.69 201 GLN A CA 1
ATOM 1631 C C . GLN A 1 201 ? 64.952 11.681 -62.561 1.00 63.69 201 GLN A C 1
ATOM 1633 O O . GLN A 1 201 ? 64.051 11.144 -61.928 1.00 63.69 201 GLN A O 1
ATOM 1638 N N . GLU A 1 202 ? 65.846 12.471 -61.959 1.00 71.69 202 GLU A N 1
ATOM 1639 C CA . GLU A 1 202 ? 65.835 12.746 -60.507 1.00 71.69 202 GLU A CA 1
ATOM 1640 C C . GLU A 1 202 ? 64.555 13.483 -60.061 1.00 71.69 202 GLU A C 1
ATOM 1642 O O . GLU A 1 202 ? 64.004 13.193 -58.998 1.00 71.69 202 GLU A O 1
ATOM 1647 N N . LEU A 1 203 ? 64.026 14.398 -60.887 1.00 72.81 203 LEU A N 1
ATOM 1648 C CA . LEU A 1 203 ? 62.735 15.059 -60.633 1.00 72.81 203 LEU A CA 1
ATOM 1649 C C . LEU A 1 203 ? 61.558 14.076 -60.684 1.00 72.81 203 LEU A C 1
ATOM 1651 O O . LEU A 1 203 ? 60.650 14.151 -59.852 1.00 72.81 203 LEU A O 1
ATOM 1655 N N . LEU A 1 204 ? 61.571 13.154 -61.650 1.00 68.88 204 LEU A N 1
ATOM 1656 C CA . LEU A 1 204 ? 60.562 12.102 -61.772 1.00 68.88 204 LEU A CA 1
ATOM 1657 C C . LEU A 1 204 ? 60.634 11.110 -60.606 1.00 68.88 204 LEU A C 1
ATOM 1659 O O . LEU A 1 204 ? 59.591 10.720 -60.081 1.00 68.88 204 LEU A O 1
ATOM 1663 N N . GLU A 1 205 ? 61.836 10.739 -60.165 1.00 74.06 205 GLU A N 1
ATOM 1664 C CA . GLU A 1 205 ? 62.043 9.862 -59.009 1.00 74.06 205 GLU A CA 1
ATOM 1665 C C . GLU A 1 205 ? 61.555 10.520 -57.713 1.00 74.06 205 GLU A C 1
ATOM 1667 O O . GLU A 1 205 ? 60.796 9.900 -56.968 1.00 74.06 205 GLU A O 1
ATOM 1672 N N . ALA A 1 206 ? 61.866 11.800 -57.488 1.00 74.44 206 ALA A N 1
ATOM 1673 C CA . ALA A 1 206 ? 61.372 12.543 -56.329 1.00 74.44 206 ALA A CA 1
ATOM 1674 C C . ALA A 1 206 ? 59.838 12.697 -56.338 1.00 74.44 206 ALA A C 1
ATOM 1676 O O . ALA A 1 206 ? 59.182 12.530 -55.305 1.00 74.44 206 ALA A O 1
ATOM 1677 N N . ALA A 1 207 ? 59.234 12.974 -57.500 1.00 72.25 207 ALA A N 1
ATOM 1678 C CA . ALA A 1 207 ? 57.779 13.043 -57.640 1.00 72.25 207 ALA A CA 1
ATOM 1679 C C . ALA A 1 207 ? 57.110 11.677 -57.397 1.00 72.25 207 ALA A C 1
ATOM 1681 O O . ALA A 1 207 ? 56.076 11.601 -56.725 1.00 72.25 207 ALA A O 1
ATOM 1682 N N . PHE A 1 208 ? 57.715 10.592 -57.891 1.00 72.69 208 PHE A N 1
ATOM 1683 C CA . PHE A 1 208 ? 57.254 9.226 -57.651 1.00 72.69 208 PHE A CA 1
ATOM 1684 C C . PHE A 1 208 ? 57.366 8.844 -56.170 1.00 72.69 208 PHE A C 1
ATOM 1686 O O . PHE A 1 208 ? 56.433 8.264 -55.609 1.00 72.69 208 PHE A O 1
ATOM 1693 N N . GLU A 1 209 ? 58.459 9.220 -55.508 1.00 77.25 209 GLU A N 1
ATOM 1694 C CA . GLU A 1 209 ? 58.665 8.971 -54.083 1.00 77.25 209 GLU A CA 1
ATOM 1695 C C . GLU A 1 209 ? 57.650 9.741 -53.226 1.00 77.25 209 GLU A C 1
ATOM 1697 O O . GLU A 1 209 ? 57.024 9.153 -52.342 1.00 77.25 209 GLU A O 1
ATOM 1702 N N . MET A 1 210 ? 57.404 11.024 -53.517 1.00 76.38 210 MET A N 1
ATOM 1703 C CA . MET A 1 210 ? 56.380 11.806 -52.814 1.00 76.38 210 MET A CA 1
ATOM 1704 C C . MET A 1 210 ? 54.972 11.242 -53.024 1.00 76.38 210 MET A C 1
ATOM 1706 O O . MET A 1 210 ? 54.215 11.123 -52.060 1.00 76.38 210 MET A O 1
ATOM 1710 N N . SER A 1 211 ? 54.624 10.848 -54.254 1.00 72.94 211 SER A N 1
ATOM 1711 C CA . SER A 1 211 ? 53.329 10.222 -54.550 1.00 72.94 211 SER A CA 1
ATOM 1712 C C . SER A 1 211 ? 53.168 8.885 -53.819 1.00 72.94 211 SER A C 1
ATOM 1714 O O . SER A 1 211 ? 52.112 8.613 -53.247 1.00 72.94 211 SER A O 1
ATOM 1716 N N . THR A 1 212 ? 54.239 8.091 -53.742 1.00 75.44 212 THR A N 1
ATOM 1717 C CA . THR A 1 212 ? 54.261 6.827 -52.995 1.00 75.44 212 THR A CA 1
ATOM 1718 C C . THR A 1 212 ? 54.104 7.063 -51.491 1.00 75.44 212 THR A C 1
ATOM 1720 O O . THR A 1 212 ? 53.296 6.396 -50.849 1.00 75.44 212 THR A O 1
ATOM 1723 N N . ARG A 1 213 ? 54.808 8.048 -50.916 1.00 77.12 213 ARG A N 1
ATOM 1724 C CA . ARG A 1 213 ? 54.676 8.419 -49.495 1.00 77.12 213 ARG A CA 1
ATOM 1725 C C . ARG A 1 213 ? 53.271 8.930 -49.160 1.00 77.12 213 ARG A C 1
ATOM 1727 O O . ARG A 1 213 ? 52.724 8.540 -48.131 1.00 77.12 213 ARG A O 1
ATOM 1734 N N . ALA A 1 214 ? 52.665 9.742 -50.029 1.00 75.69 214 ALA A N 1
ATOM 1735 C CA . ALA A 1 214 ? 51.288 10.207 -49.860 1.00 75.69 214 ALA A CA 1
ATOM 1736 C C . ALA A 1 214 ? 50.279 9.045 -49.917 1.00 75.69 214 ALA A C 1
ATOM 1738 O O . ALA A 1 214 ? 49.385 8.967 -49.077 1.00 75.69 214 ALA A O 1
ATOM 1739 N N . ALA A 1 215 ? 50.453 8.100 -50.849 1.00 72.50 215 ALA A N 1
ATOM 1740 C CA . ALA A 1 215 ? 49.619 6.900 -50.925 1.00 72.50 215 ALA A CA 1
ATOM 1741 C C . ALA A 1 215 ? 49.760 6.008 -49.677 1.00 72.50 215 ALA A C 1
ATOM 1743 O O . ALA A 1 215 ? 48.758 5.507 -49.173 1.00 72.50 215 ALA A O 1
ATOM 1744 N N . LEU A 1 216 ? 50.976 5.850 -49.141 1.00 75.31 216 LEU A N 1
ATOM 1745 C CA . LEU A 1 216 ? 51.226 5.094 -47.906 1.00 75.31 216 LEU A CA 1
ATOM 1746 C C . LEU A 1 216 ? 50.604 5.753 -46.664 1.00 75.31 216 LEU A C 1
ATOM 1748 O O . LEU A 1 216 ? 50.101 5.043 -45.796 1.00 75.31 216 LEU A O 1
ATOM 1752 N N . LEU A 1 217 ? 50.607 7.088 -46.572 1.00 78.31 217 LEU A N 1
ATOM 1753 C CA . LEU A 1 217 ? 49.922 7.812 -45.492 1.00 78.31 217 LEU A CA 1
ATOM 1754 C C . LEU A 1 217 ? 48.402 7.617 -45.558 1.00 78.31 217 LEU A C 1
ATOM 1756 O O . LEU A 1 217 ? 47.798 7.263 -44.550 1.00 78.31 217 LEU A O 1
ATOM 1760 N N . MET A 1 218 ? 47.806 7.745 -46.749 1.00 71.94 218 MET A N 1
ATOM 1761 C CA . MET A 1 218 ? 46.373 7.492 -46.945 1.00 71.94 218 MET A CA 1
ATOM 1762 C C . MET A 1 218 ? 45.993 6.048 -46.591 1.00 71.94 218 MET A C 1
ATOM 1764 O O . MET A 1 218 ? 44.951 5.828 -45.982 1.00 71.94 218 MET A O 1
ATOM 1768 N N . LEU A 1 219 ? 46.845 5.068 -46.921 1.00 70.50 219 LEU A N 1
ATOM 1769 C CA . LEU A 1 219 ? 46.637 3.669 -46.535 1.00 70.50 219 LEU A CA 1
ATOM 1770 C C . LEU A 1 219 ? 46.652 3.485 -45.010 1.00 70.50 219 LEU A C 1
ATOM 1772 O O . LEU A 1 219 ? 45.756 2.838 -44.473 1.00 70.50 219 LEU A O 1
ATOM 1776 N N . ARG A 1 220 ? 47.596 4.115 -44.298 1.00 72.00 220 ARG A N 1
ATOM 1777 C CA . ARG A 1 220 ? 47.673 4.051 -42.827 1.00 72.00 220 ARG A CA 1
ATOM 1778 C C . ARG A 1 220 ? 46.439 4.659 -42.148 1.00 72.00 220 ARG A C 1
ATOM 1780 O O . ARG A 1 220 ? 45.934 4.099 -41.173 1.00 72.00 220 ARG A O 1
ATOM 1787 N N . ASP A 1 221 ? 45.931 5.775 -42.667 1.00 71.50 221 ASP A N 1
ATOM 1788 C CA . ASP A 1 221 ? 44.705 6.394 -42.151 1.00 71.50 221 ASP A CA 1
ATOM 1789 C C . ASP A 1 221 ? 43.481 5.500 -42.412 1.00 71.50 221 ASP A C 1
ATOM 1791 O O . ASP A 1 221 ? 42.614 5.371 -41.543 1.00 71.50 221 ASP A O 1
ATOM 1795 N N . THR A 1 222 ? 43.433 4.807 -43.560 1.00 69.56 222 THR A N 1
ATOM 1796 C CA . THR A 1 222 ? 42.371 3.826 -43.841 1.00 69.56 222 THR A CA 1
ATOM 1797 C C . THR A 1 222 ? 42.467 2.571 -42.976 1.00 69.56 222 THR A C 1
ATOM 1799 O O . THR A 1 222 ? 41.434 2.124 -42.490 1.00 69.56 222 THR A O 1
ATOM 1802 N N . GLU A 1 223 ? 43.666 2.045 -42.708 1.00 74.31 223 GLU A N 1
ATOM 1803 C CA . GLU A 1 223 ? 43.875 0.916 -41.784 1.00 74.31 223 GLU A CA 1
ATOM 1804 C C . GLU A 1 223 ? 43.407 1.283 -40.368 1.00 74.31 223 GLU A C 1
ATOM 1806 O O . GLU A 1 223 ? 42.663 0.537 -39.733 1.00 74.31 223 GLU A O 1
ATOM 1811 N N . THR A 1 224 ? 43.732 2.498 -39.911 1.00 82.50 224 THR A N 1
ATOM 1812 C CA . THR A 1 224 ? 43.289 3.006 -38.603 1.00 82.50 224 THR A CA 1
ATOM 1813 C C . THR A 1 224 ? 41.762 3.164 -38.539 1.00 82.50 224 THR A C 1
ATOM 1815 O O . THR A 1 224 ? 41.142 2.888 -37.508 1.00 82.50 224 THR A O 1
ATOM 1818 N N . ALA A 1 225 ? 41.123 3.601 -39.629 1.00 71.50 225 ALA A N 1
ATOM 1819 C CA . ALA A 1 225 ? 39.666 3.676 -39.718 1.00 71.50 225 ALA A CA 1
ATOM 1820 C C . ALA A 1 225 ? 39.014 2.281 -39.741 1.00 71.50 225 ALA A C 1
ATOM 1822 O O . ALA A 1 225 ? 38.004 2.073 -39.067 1.00 71.50 225 ALA A O 1
ATOM 1823 N N . GLU A 1 226 ? 39.599 1.316 -40.456 1.00 75.94 226 GLU A N 1
ATOM 1824 C CA . GLU A 1 226 ? 39.125 -0.072 -40.496 1.00 75.94 226 GLU A CA 1
ATOM 1825 C C . GLU A 1 226 ? 39.198 -0.740 -39.115 1.00 75.94 226 GLU A C 1
ATOM 1827 O O . GLU A 1 226 ? 38.224 -1.373 -38.697 1.00 75.94 226 GLU A O 1
ATOM 1832 N N . ASP A 1 227 ? 40.275 -0.521 -38.356 1.00 85.25 227 ASP A N 1
ATOM 1833 C CA . ASP A 1 227 ? 40.406 -1.014 -36.980 1.00 85.25 227 ASP A CA 1
ATOM 1834 C C . ASP A 1 227 ? 39.353 -0.406 -36.042 1.00 85.25 227 ASP A C 1
ATOM 1836 O O . ASP A 1 227 ? 38.736 -1.117 -35.240 1.00 85.25 227 ASP A O 1
ATOM 1840 N N . ARG A 1 228 ? 39.070 0.898 -36.171 1.00 82.19 228 ARG A N 1
ATOM 1841 C CA . ARG A 1 228 ? 38.003 1.562 -35.401 1.00 82.19 228 ARG A CA 1
ATOM 1842 C C . ARG A 1 228 ? 36.622 1.014 -35.755 1.00 82.19 228 ARG A C 1
ATOM 1844 O O . ARG A 1 228 ? 35.825 0.765 -34.852 1.00 82.19 228 ARG A O 1
ATOM 1851 N N . VAL A 1 229 ? 36.338 0.782 -37.038 1.00 78.50 229 VAL A N 1
ATOM 1852 C CA . VAL A 1 229 ? 35.081 0.158 -37.486 1.00 78.50 229 VAL A CA 1
ATOM 1853 C C . VAL A 1 229 ? 34.968 -1.268 -36.950 1.00 78.50 229 VAL A C 1
ATOM 1855 O O . VAL A 1 229 ? 33.904 -1.652 -36.465 1.00 78.50 229 VAL A O 1
ATOM 1858 N N . LYS A 1 230 ? 36.054 -2.049 -36.970 1.00 89.81 230 LYS A N 1
ATOM 1859 C CA . LYS A 1 230 ? 36.086 -3.403 -36.403 1.00 89.81 230 LYS A CA 1
ATOM 1860 C C . LYS A 1 230 ? 35.785 -3.389 -34.902 1.00 89.81 230 LYS A C 1
ATOM 1862 O O . LYS A 1 230 ? 34.932 -4.151 -34.453 1.00 89.81 230 LYS A O 1
ATOM 1867 N N . GLN A 1 231 ? 36.405 -2.479 -34.150 1.00 89.25 231 GLN A N 1
ATOM 1868 C CA . GLN A 1 231 ? 36.145 -2.312 -32.719 1.00 89.25 231 GLN A CA 1
ATOM 1869 C C . GLN A 1 231 ? 34.693 -1.889 -32.441 1.00 89.25 231 GLN A C 1
ATOM 1871 O O . GLN A 1 231 ? 34.073 -2.387 -31.501 1.00 89.25 231 GLN A O 1
ATOM 1876 N N . LEU A 1 232 ? 34.130 -0.982 -33.246 1.00 83.88 232 LEU A N 1
ATOM 1877 C CA . LEU A 1 232 ? 32.727 -0.576 -33.124 1.00 83.88 232 LEU A CA 1
ATOM 1878 C C . LEU A 1 232 ? 31.772 -1.735 -33.423 1.00 83.88 232 LEU A C 1
ATOM 1880 O O . LEU A 1 232 ? 30.805 -1.910 -32.690 1.00 83.88 232 LEU A O 1
ATOM 1884 N N . LYS A 1 233 ? 32.064 -2.562 -34.433 1.00 86.69 233 LYS A N 1
ATOM 1885 C CA . LYS A 1 233 ? 31.269 -3.760 -34.753 1.00 86.69 233 LYS A CA 1
ATOM 1886 C C . LYS A 1 233 ? 31.286 -4.785 -33.625 1.00 86.69 233 LYS A C 1
ATOM 1888 O O . LYS A 1 233 ? 30.243 -5.346 -33.305 1.00 86.69 233 LYS A O 1
ATOM 1893 N N . GLU A 1 234 ? 32.434 -4.997 -32.989 1.00 92.44 234 GLU A N 1
ATOM 1894 C CA . GLU A 1 234 ? 32.540 -5.887 -31.829 1.00 92.44 234 GLU A CA 1
ATOM 1895 C C . GLU A 1 234 ? 31.746 -5.352 -30.627 1.00 92.44 234 GLU A C 1
ATOM 1897 O O . GLU A 1 234 ? 30.963 -6.086 -30.026 1.00 92.44 234 GLU A O 1
ATOM 1902 N N . LYS A 1 235 ? 31.854 -4.049 -30.329 1.00 91.12 235 LYS A N 1
ATOM 1903 C CA . LYS A 1 235 ? 31.040 -3.402 -29.285 1.00 91.12 235 LYS A CA 1
ATOM 1904 C C . LYS A 1 235 ? 29.539 -3.488 -29.579 1.00 91.12 235 LYS A C 1
ATOM 1906 O O . LYS A 1 235 ? 28.765 -3.777 -28.671 1.00 91.12 235 LYS A O 1
ATOM 1911 N N . LEU A 1 236 ? 29.135 -3.273 -30.833 1.00 86.38 236 LEU A N 1
ATOM 1912 C CA . LEU A 1 236 ? 27.746 -3.402 -31.279 1.00 86.38 236 LEU A CA 1
ATOM 1913 C C . LEU A 1 236 ? 27.235 -4.840 -31.092 1.00 86.38 236 LEU A C 1
ATOM 1915 O O . LEU A 1 236 ? 26.125 -5.041 -30.609 1.00 86.38 236 LEU A O 1
ATOM 1919 N N . ALA A 1 237 ? 28.053 -5.848 -31.411 1.00 90.88 237 ALA A N 1
ATOM 1920 C CA . ALA A 1 237 ? 27.693 -7.252 -31.224 1.00 90.88 237 ALA A CA 1
ATOM 1921 C C . ALA A 1 237 ? 27.481 -7.609 -29.742 1.00 90.88 237 ALA A C 1
ATOM 1923 O O . ALA A 1 237 ? 26.517 -8.302 -29.413 1.00 90.88 237 ALA A O 1
ATOM 1924 N N . ILE A 1 238 ? 28.337 -7.103 -28.845 1.00 92.69 238 ILE A N 1
ATOM 1925 C CA . ILE A 1 238 ? 28.180 -7.283 -27.393 1.00 92.69 238 ILE A CA 1
ATOM 1926 C C . ILE A 1 238 ? 26.875 -6.635 -26.912 1.00 92.69 238 ILE A C 1
ATOM 1928 O O . ILE A 1 238 ? 26.081 -7.296 -26.242 1.00 92.69 238 ILE A O 1
ATOM 1932 N N . LEU A 1 239 ? 26.621 -5.380 -27.305 1.00 88.19 239 LEU A N 1
ATOM 1933 C CA . LEU A 1 239 ? 25.401 -4.654 -26.936 1.00 88.19 239 LEU A CA 1
ATOM 1934 C C . LEU A 1 239 ? 24.130 -5.360 -27.422 1.00 88.19 239 LEU A C 1
ATOM 1936 O O . LEU A 1 239 ? 23.178 -5.477 -26.656 1.00 88.19 239 LEU A O 1
ATOM 1940 N N . ASN A 1 240 ? 24.125 -5.881 -28.651 1.00 81.31 240 ASN A N 1
ATOM 1941 C CA . ASN A 1 240 ? 22.988 -6.633 -29.184 1.00 81.31 240 ASN A CA 1
ATOM 1942 C C . ASN A 1 240 ? 22.749 -7.936 -28.410 1.00 81.31 240 ASN A C 1
ATOM 1944 O O . ASN A 1 240 ? 21.614 -8.238 -28.054 1.00 81.31 240 ASN A O 1
ATOM 1948 N N . SER A 1 241 ? 23.813 -8.671 -28.070 1.00 93.69 241 SER A N 1
ATOM 1949 C CA . SER A 1 241 ? 23.710 -9.861 -27.213 1.00 93.69 241 SER A CA 1
ATOM 1950 C C . SER A 1 241 ? 23.108 -9.525 -25.842 1.00 93.69 241 SER A C 1
ATOM 1952 O O . SER A 1 241 ? 22.286 -10.276 -25.315 1.00 93.69 241 SER A O 1
ATOM 1954 N N . ASP A 1 242 ? 23.514 -8.409 -25.236 1.00 89.50 242 ASP A N 1
ATOM 1955 C CA . ASP A 1 242 ? 22.997 -8.000 -23.930 1.00 89.50 242 ASP A CA 1
ATOM 1956 C C . ASP A 1 242 ? 21.550 -7.495 -24.007 1.00 89.50 242 ASP A C 1
ATOM 1958 O O . ASP A 1 242 ? 20.757 -7.778 -23.104 1.00 89.50 242 ASP A O 1
ATOM 1962 N N . LEU A 1 243 ? 21.174 -6.831 -25.104 1.00 85.94 243 LEU A N 1
ATOM 1963 C CA . LEU A 1 243 ? 19.791 -6.458 -25.387 1.00 85.94 243 LEU A CA 1
ATOM 1964 C C . LEU A 1 243 ? 18.897 -7.698 -25.531 1.00 85.94 243 LEU A C 1
ATOM 1966 O O . LEU A 1 243 ? 17.837 -7.744 -24.911 1.00 85.94 243 LEU A O 1
ATOM 1970 N N . ASP A 1 244 ? 19.337 -8.728 -26.256 1.00 89.19 244 ASP A N 1
ATOM 1971 C CA . ASP A 1 244 ? 18.591 -9.985 -26.403 1.00 89.19 244 ASP A CA 1
ATOM 1972 C C . ASP A 1 244 ? 18.400 -10.703 -25.060 1.00 89.19 244 ASP A C 1
ATOM 1974 O O . ASP A 1 244 ? 17.302 -11.176 -24.749 1.00 89.19 244 ASP A O 1
ATOM 1978 N N . LYS A 1 245 ? 19.439 -10.742 -24.213 1.00 93.50 245 LYS A N 1
ATOM 1979 C CA . LYS A 1 245 ? 19.324 -11.277 -22.844 1.00 93.50 245 LYS A CA 1
ATOM 1980 C C . LYS A 1 245 ? 18.310 -10.482 -22.021 1.00 93.50 245 LYS A C 1
ATOM 1982 O O . LYS A 1 245 ? 17.482 -11.083 -21.339 1.00 93.50 245 LYS A O 1
ATOM 1987 N N . ALA A 1 246 ? 18.349 -9.150 -22.090 1.00 84.94 246 ALA A N 1
ATOM 1988 C CA . ALA A 1 246 ? 17.414 -8.289 -21.371 1.00 84.94 246 ALA A CA 1
ATOM 1989 C C . ALA A 1 246 ? 15.969 -8.472 -21.862 1.00 84.94 246 ALA A C 1
ATOM 1991 O O . ALA A 1 246 ? 15.050 -8.563 -21.048 1.00 84.94 246 ALA A O 1
ATOM 1992 N N . LEU A 1 247 ? 15.764 -8.587 -23.178 1.00 85.12 247 LEU A N 1
ATOM 1993 C CA . LEU A 1 247 ? 14.459 -8.878 -23.769 1.00 85.12 247 LEU A CA 1
ATOM 1994 C C . LEU A 1 247 ? 13.937 -10.239 -23.314 1.00 85.12 247 LEU A C 1
ATOM 1996 O O . LEU A 1 247 ? 12.777 -10.334 -22.919 1.00 85.12 247 LEU A O 1
ATOM 2000 N N . LYS A 1 248 ? 14.788 -11.270 -23.284 1.00 95.25 248 LYS A N 1
ATOM 2001 C CA . LYS A 1 248 ? 14.417 -12.595 -22.774 1.00 95.25 248 LYS A CA 1
ATOM 2002 C C . LYS A 1 248 ? 13.950 -12.539 -21.316 1.00 95.25 248 LYS A C 1
ATOM 2004 O O . LYS A 1 248 ? 12.880 -13.057 -21.010 1.00 95.25 248 LYS A O 1
ATOM 2009 N N . VAL A 1 249 ? 14.697 -11.862 -20.441 1.00 93.50 249 VAL A N 1
ATOM 2010 C CA . VAL A 1 249 ? 14.297 -11.666 -19.035 1.00 93.50 249 VAL A CA 1
ATOM 2011 C C . VAL A 1 249 ? 12.969 -10.909 -18.943 1.00 93.50 249 VAL A C 1
ATOM 2013 O O . VAL A 1 249 ? 12.105 -11.280 -18.155 1.00 93.50 249 VAL A O 1
ATOM 2016 N N . ASN A 1 250 ? 12.759 -9.885 -19.775 1.00 81.69 250 ASN A N 1
ATOM 2017 C CA . ASN A 1 250 ? 11.499 -9.141 -19.810 1.00 81.69 250 ASN A CA 1
ATOM 2018 C C . ASN A 1 250 ? 10.316 -10.025 -20.253 1.00 81.69 250 ASN A C 1
ATOM 2020 O O . ASN A 1 250 ? 9.241 -9.955 -19.666 1.00 81.69 250 ASN A O 1
ATOM 2024 N N . PHE A 1 251 ? 10.500 -10.904 -21.243 1.00 88.12 251 PHE A N 1
ATOM 2025 C CA . PHE A 1 251 ? 9.476 -11.883 -21.622 1.00 88.12 251 PHE A CA 1
ATOM 2026 C C . PHE A 1 251 ? 9.160 -12.863 -20.486 1.00 88.12 251 PHE A C 1
ATOM 2028 O O . PHE A 1 251 ? 7.988 -13.120 -20.224 1.00 88.12 251 PHE A O 1
ATOM 2035 N N . GLU A 1 252 ? 10.174 -13.365 -19.776 1.00 93.69 252 GLU A N 1
ATOM 2036 C CA . GLU A 1 252 ? 9.984 -14.249 -18.617 1.00 93.69 252 GLU A CA 1
ATOM 2037 C C . GLU A 1 252 ? 9.249 -13.543 -17.463 1.00 93.69 252 GLU A C 1
ATOM 2039 O O . GLU A 1 252 ? 8.359 -14.130 -16.846 1.00 93.69 252 GLU A O 1
ATOM 2044 N N . LEU A 1 253 ? 9.567 -12.273 -17.192 1.00 91.44 253 LEU A N 1
ATOM 2045 C CA . LEU A 1 253 ? 8.861 -11.463 -16.194 1.00 91.44 253 LEU A CA 1
ATOM 2046 C C . LEU A 1 253 ? 7.409 -11.187 -16.606 1.00 91.44 253 LEU A C 1
ATOM 2048 O O . LEU A 1 253 ? 6.500 -11.363 -15.796 1.00 91.44 253 LEU A O 1
ATOM 2052 N N . ASN A 1 254 ? 7.171 -10.828 -17.869 1.00 83.38 254 ASN A N 1
ATOM 2053 C CA . ASN A 1 254 ? 5.820 -10.613 -18.389 1.00 83.38 254 ASN A CA 1
ATOM 2054 C C . ASN A 1 254 ? 4.983 -11.897 -18.393 1.00 83.38 254 ASN A C 1
ATOM 2056 O O . ASN A 1 254 ? 3.775 -11.822 -18.196 1.00 83.38 254 ASN A O 1
ATOM 2060 N N . ALA A 1 255 ? 5.597 -13.071 -18.567 1.00 92.38 255 ALA A N 1
ATOM 2061 C CA . ALA A 1 255 ? 4.900 -14.352 -18.457 1.00 92.38 255 ALA A CA 1
ATOM 2062 C C . ALA A 1 255 ? 4.465 -14.668 -17.013 1.00 92.38 255 ALA A C 1
ATOM 2064 O O . ALA A 1 255 ? 3.420 -15.281 -16.819 1.00 92.38 255 ALA A O 1
ATOM 2065 N N . LYS A 1 256 ? 5.224 -14.216 -16.003 1.00 95.38 256 LYS A N 1
ATOM 2066 C CA . LYS A 1 256 ? 4.885 -14.379 -14.574 1.00 95.38 256 LYS A CA 1
ATOM 2067 C C . LYS A 1 256 ? 3.880 -13.345 -14.060 1.00 95.38 256 LYS A C 1
ATOM 2069 O O . LYS A 1 256 ? 3.210 -13.583 -13.057 1.00 95.38 256 LYS A O 1
ATOM 2074 N N . LEU A 1 257 ? 3.759 -12.198 -14.730 1.00 88.50 257 LEU A N 1
ATOM 2075 C CA . LEU A 1 257 ? 2.877 -11.108 -14.310 1.00 88.50 257 LEU A CA 1
ATOM 2076 C C . LEU A 1 257 ? 1.394 -11.536 -14.176 1.00 88.50 257 LEU A C 1
ATOM 2078 O O . LEU A 1 257 ? 0.796 -11.213 -13.150 1.00 88.50 257 LEU A O 1
ATOM 2082 N N . PRO A 1 258 ? 0.789 -12.304 -15.108 1.00 92.44 258 PRO A N 1
ATOM 2083 C CA . PRO A 1 258 ? -0.577 -12.808 -14.951 1.00 92.44 258 PRO A CA 1
ATOM 2084 C C . PRO A 1 258 ? -0.767 -13.723 -13.737 1.00 92.44 258 PRO A C 1
ATOM 2086 O O . PRO A 1 258 ? -1.775 -13.604 -13.046 1.00 92.44 258 PRO A O 1
ATOM 2089 N N . GLU A 1 259 ? 0.194 -14.606 -13.449 1.00 93.25 259 GLU A N 1
ATOM 2090 C CA . GLU A 1 259 ? 0.137 -15.488 -12.273 1.00 93.25 259 GLU A CA 1
ATOM 2091 C C . GLU A 1 259 ? 0.140 -14.668 -10.979 1.00 93.25 259 GLU A C 1
ATOM 2093 O O . GLU A 1 259 ? -0.660 -14.919 -10.078 1.00 93.25 259 GLU A O 1
ATOM 2098 N N . MET A 1 260 ? 0.982 -13.631 -10.920 1.00 94.62 260 MET A N 1
ATOM 2099 C CA . MET A 1 260 ? 1.026 -12.700 -9.794 1.00 94.62 260 MET A CA 1
ATOM 2100 C C . MET A 1 260 ? -0.284 -11.911 -9.645 1.00 94.62 260 MET A C 1
ATOM 2102 O O . MET A 1 260 ? -0.768 -11.751 -8.528 1.00 94.62 260 MET A O 1
ATOM 2106 N N . ILE A 1 261 ? -0.888 -11.459 -10.750 1.00 88.44 261 ILE A N 1
ATOM 2107 C CA . ILE A 1 261 ? -2.183 -10.757 -10.742 1.00 88.44 261 ILE A CA 1
ATOM 2108 C C . ILE A 1 261 ? -3.304 -11.671 -10.223 1.00 88.44 261 ILE A C 1
ATOM 2110 O O . ILE A 1 261 ? -4.115 -11.239 -9.405 1.00 88.44 261 ILE A O 1
ATOM 2114 N N . ILE A 1 262 ? -3.343 -12.937 -10.653 1.00 94.31 262 ILE A N 1
ATOM 2115 C CA . ILE A 1 262 ? -4.327 -13.919 -10.168 1.00 94.31 262 ILE A CA 1
ATOM 2116 C C . ILE A 1 262 ? -4.134 -14.165 -8.668 1.00 94.31 262 ILE A C 1
ATOM 2118 O O . ILE A 1 262 ? -5.094 -14.077 -7.905 1.00 94.31 262 ILE A O 1
ATOM 2122 N N . ALA A 1 263 ? -2.892 -14.396 -8.232 1.00 92.19 263 ALA A N 1
ATOM 2123 C CA . ALA A 1 263 ? -2.575 -14.595 -6.821 1.00 92.19 263 ALA A CA 1
ATOM 2124 C C . ALA A 1 263 ? -2.949 -13.375 -5.958 1.00 92.19 263 ALA A C 1
ATOM 2126 O O . ALA A 1 263 ? -3.461 -13.543 -4.850 1.00 92.19 263 ALA A O 1
ATOM 2127 N N . HIS A 1 264 ? -2.742 -12.156 -6.469 1.00 90.88 264 HIS A N 1
ATOM 2128 C CA . HIS A 1 264 ? -3.160 -10.924 -5.801 1.00 90.88 264 HIS A CA 1
ATOM 2129 C C . HIS A 1 264 ? -4.684 -10.836 -5.677 1.00 90.88 264 HIS A C 1
ATOM 2131 O O . HIS A 1 264 ? -5.189 -10.607 -4.582 1.00 90.88 264 HIS A O 1
ATOM 2137 N N . SER A 1 265 ? -5.426 -11.104 -6.757 1.00 92.81 265 SER A N 1
ATOM 2138 C CA . SER A 1 265 ? -6.895 -11.102 -6.731 1.00 92.81 265 SER A CA 1
ATOM 2139 C C . SER A 1 265 ? -7.466 -12.136 -5.751 1.00 92.81 265 SER A C 1
ATOM 2141 O O . SER A 1 265 ? -8.436 -11.863 -5.041 1.00 92.81 265 SER A O 1
ATOM 2143 N N . ASP A 1 266 ? -6.851 -13.318 -5.656 1.00 95.19 266 ASP A N 1
ATOM 2144 C CA . ASP A 1 266 ? -7.235 -14.336 -4.673 1.00 95.19 266 ASP A CA 1
ATOM 2145 C C . ASP A 1 266 ? -6.907 -13.911 -3.234 1.00 95.19 266 ASP A C 1
ATOM 2147 O O . ASP A 1 266 ? -7.654 -14.234 -2.305 1.00 95.19 266 ASP A O 1
ATOM 2151 N N . CYS A 1 267 ? -5.807 -13.178 -3.035 1.00 91.12 267 CYS A N 1
ATOM 2152 C CA . CYS A 1 267 ? -5.455 -12.585 -1.747 1.00 91.12 267 CYS A CA 1
ATOM 2153 C C . CYS A 1 267 ? -6.478 -11.518 -1.326 1.00 91.12 267 CYS A C 1
ATOM 2155 O O . CYS A 1 267 ? -6.982 -11.574 -0.205 1.00 91.12 267 CYS A O 1
ATOM 2157 N N . GLU A 1 268 ? -6.860 -10.617 -2.235 1.00 89.25 268 GLU A N 1
ATOM 2158 C CA . GLU A 1 268 ? -7.875 -9.582 -1.994 1.00 89.25 268 GLU A CA 1
ATOM 2159 C C . GLU A 1 268 ? -9.233 -10.191 -1.620 1.00 89.25 268 GLU A C 1
ATOM 2161 O O . GLU A 1 268 ? -9.835 -9.795 -0.623 1.00 89.25 268 GLU A O 1
ATOM 2166 N N . LYS A 1 269 ? -9.688 -11.227 -2.339 1.00 96.25 269 LYS A N 1
ATOM 2167 C CA . LYS A 1 269 ? -10.935 -11.941 -1.999 1.00 96.25 269 LYS A CA 1
ATOM 2168 C C . LYS A 1 269 ? -10.879 -12.590 -0.617 1.00 96.25 269 LYS A C 1
ATOM 2170 O O . LYS A 1 269 ? -11.856 -12.544 0.128 1.00 96.25 269 LYS A O 1
ATOM 2175 N N . LYS A 1 270 ? -9.743 -13.196 -0.249 1.00 96.25 270 LYS A N 1
ATOM 2176 C CA . LYS A 1 270 ? -9.546 -13.755 1.101 1.00 96.25 270 LYS A CA 1
ATOM 2177 C C . LYS A 1 270 ? -9.546 -12.659 2.163 1.00 96.25 270 LYS A C 1
ATOM 2179 O O . LYS A 1 270 ? -10.085 -12.872 3.246 1.00 96.25 270 LYS A O 1
ATOM 2184 N N . GLN A 1 271 ? -8.967 -11.498 1.869 1.00 91.69 271 GLN A N 1
ATOM 2185 C CA . GLN A 1 271 ? -8.977 -10.351 2.770 1.00 91.69 271 GLN A CA 1
ATOM 2186 C C . GLN A 1 271 ? -10.403 -9.822 2.991 1.00 91.69 271 GLN A C 1
ATOM 2188 O O . GLN A 1 271 ? -10.764 -9.520 4.129 1.00 91.69 271 GLN A O 1
ATOM 2193 N N . GLU A 1 272 ? -11.233 -9.780 1.946 1.00 93.44 272 GLU A N 1
ATOM 2194 C CA . GLU A 1 272 ? -12.646 -9.392 2.033 1.00 93.44 272 GLU A CA 1
ATOM 2195 C C . GLU A 1 272 ? -13.492 -10.405 2.832 1.00 93.44 272 GLU A C 1
ATOM 2197 O O . GLU A 1 272 ? -14.281 -10.005 3.696 1.00 93.44 272 GLU A O 1
ATOM 2202 N N . ASP A 1 273 ? -13.281 -11.715 2.636 1.00 96.50 273 ASP A N 1
ATOM 2203 C CA . ASP A 1 273 ? -13.918 -12.770 3.447 1.00 96.50 273 ASP A CA 1
ATOM 2204 C C . ASP A 1 273 ? -13.540 -12.642 4.931 1.00 96.50 273 ASP A C 1
ATOM 2206 O O . ASP A 1 273 ? -14.405 -12.621 5.811 1.00 96.50 273 ASP A O 1
ATOM 2210 N N . VAL A 1 274 ? -12.247 -12.468 5.227 1.00 96.62 274 VAL A N 1
ATOM 2211 C CA . VAL A 1 274 ? -11.762 -12.274 6.601 1.00 96.62 274 VAL A CA 1
ATOM 2212 C C . VAL A 1 274 ? -12.350 -11.004 7.220 1.00 96.62 274 VAL A C 1
ATOM 2214 O O . VAL A 1 274 ? -12.767 -11.035 8.381 1.00 96.62 274 VAL A O 1
ATOM 2217 N N . ALA A 1 275 ? -12.437 -9.903 6.469 1.00 93.88 275 ALA A N 1
ATOM 2218 C CA . ALA A 1 275 ? -13.043 -8.659 6.940 1.00 93.88 275 ALA A CA 1
ATOM 2219 C C . ALA A 1 275 ? -14.536 -8.835 7.266 1.00 93.88 275 ALA A C 1
ATOM 2221 O O . ALA A 1 275 ? -14.997 -8.373 8.315 1.00 93.88 275 ALA A O 1
ATOM 2222 N N . THR A 1 276 ? -15.270 -9.564 6.422 1.00 96.69 276 THR A N 1
ATOM 2223 C CA . THR A 1 276 ? -16.692 -9.881 6.622 1.00 96.69 276 THR A CA 1
ATOM 2224 C C . THR A 1 276 ? -16.892 -10.740 7.873 1.00 96.69 276 THR A C 1
ATOM 2226 O O . THR A 1 276 ? -17.674 -10.383 8.756 1.00 96.69 276 THR A O 1
ATOM 2229 N N . ARG A 1 277 ? -16.104 -11.810 8.034 1.00 97.31 277 ARG A N 1
ATOM 2230 C CA . ARG A 1 277 ? -16.152 -12.687 9.219 1.00 97.31 277 ARG A CA 1
ATOM 2231 C C . ARG A 1 277 ? -15.791 -11.949 10.507 1.00 97.31 277 ARG A C 1
ATOM 2233 O O . ARG A 1 277 ? -16.392 -12.187 11.555 1.00 97.31 277 ARG A O 1
ATOM 2240 N N . LEU A 1 278 ? -14.829 -11.030 10.446 1.00 96.69 278 LEU A N 1
ATOM 2241 C CA . LEU A 1 278 ? -14.446 -10.191 11.581 1.00 96.69 278 LEU A CA 1
ATOM 2242 C C . LEU A 1 278 ? -15.567 -9.211 11.958 1.00 96.69 278 LEU A C 1
ATOM 2244 O O . LEU A 1 278 ? -15.813 -8.984 13.145 1.00 96.69 278 LEU A O 1
ATOM 2248 N N . PHE A 1 279 ? -16.277 -8.656 10.974 1.00 95.56 279 PHE A N 1
ATOM 2249 C CA . PHE A 1 279 ? -17.446 -7.816 11.220 1.00 95.56 279 PHE A CA 1
ATOM 2250 C C . PHE A 1 279 ? -18.577 -8.600 11.907 1.00 95.56 279 PHE A C 1
ATOM 2252 O O . PHE A 1 279 ? -19.091 -8.151 12.933 1.00 95.56 279 PHE A O 1
ATOM 2259 N N . GLU A 1 280 ? -18.910 -9.797 11.420 1.00 97.75 280 GLU A N 1
ATOM 2260 C CA . GLU A 1 280 ? -19.902 -10.682 12.049 1.00 97.75 280 GLU A CA 1
ATOM 2261 C C . GLU A 1 280 ? -19.509 -11.066 13.487 1.00 97.75 280 GLU A C 1
ATOM 2263 O O . GLU A 1 280 ? -20.328 -10.989 14.411 1.00 97.75 280 GLU A O 1
ATOM 2268 N N . ALA A 1 281 ? -18.233 -11.396 13.716 1.00 97.06 281 ALA A N 1
ATOM 2269 C CA . ALA A 1 281 ? -17.702 -11.674 15.049 1.00 97.06 281 ALA A CA 1
ATOM 2270 C C . ALA A 1 281 ? -17.859 -10.470 16.000 1.00 97.06 281 ALA A C 1
ATOM 2272 O O . ALA A 1 281 ? -18.301 -10.628 17.136 1.00 97.06 281 ALA A O 1
ATOM 2273 N N . ARG A 1 282 ? -17.599 -9.241 15.536 1.00 96.31 282 ARG A N 1
ATOM 2274 C CA . ARG A 1 282 ? -17.815 -8.022 16.343 1.00 96.31 282 ARG A CA 1
ATOM 2275 C C . ARG A 1 282 ? -19.289 -7.774 16.661 1.00 96.31 282 ARG A C 1
ATOM 2277 O O . ARG A 1 282 ? -19.620 -7.316 17.756 1.00 96.31 282 ARG A O 1
ATOM 2284 N N . VAL A 1 283 ? -20.193 -8.056 15.721 1.00 97.69 283 VAL A N 1
ATOM 2285 C CA . VAL A 1 283 ? -21.642 -7.928 15.950 1.00 97.69 283 VAL A CA 1
ATOM 2286 C C . VAL A 1 283 ? -22.105 -8.928 17.011 1.00 97.69 283 VAL A C 1
ATOM 2288 O O . VAL A 1 283 ? -22.833 -8.550 17.934 1.00 97.69 283 VAL A O 1
ATOM 2291 N N . THR A 1 284 ? -21.650 -10.180 16.924 1.00 97.44 284 THR A N 1
ATOM 2292 C CA . THR A 1 284 ? -21.974 -11.214 17.921 1.00 97.44 284 THR A CA 1
ATOM 2293 C C . THR A 1 284 ? -21.386 -10.894 19.297 1.00 97.44 284 THR A C 1
ATOM 2295 O O . THR A 1 284 ? -22.115 -10.964 20.285 1.00 97.44 284 THR A O 1
ATOM 2298 N N . GLU A 1 285 ? -20.135 -10.434 19.379 1.00 97.62 285 GLU A N 1
ATOM 2299 C CA . GLU A 1 285 ? -19.512 -9.961 20.624 1.00 97.62 285 GLU A CA 1
ATOM 2300 C C . GLU A 1 285 ? -20.306 -8.809 21.263 1.00 97.62 285 GLU A C 1
ATOM 2302 O O . GLU A 1 285 ? -20.611 -8.821 22.456 1.00 97.62 285 GLU A O 1
ATOM 2307 N N . LYS A 1 286 ? -20.729 -7.819 20.471 1.00 97.88 286 LYS A N 1
ATOM 2308 C CA . LYS A 1 286 ? -21.552 -6.713 20.978 1.00 97.88 286 LYS A CA 1
ATOM 2309 C C . LYS A 1 286 ? -22.883 -7.213 21.552 1.00 97.88 286 LYS A C 1
ATOM 2311 O O . LYS A 1 286 ? -23.338 -6.706 22.580 1.00 97.88 286 LYS A O 1
ATOM 2316 N N . HIS A 1 287 ? -23.505 -8.204 20.912 1.00 97.88 287 HIS A N 1
ATOM 2317 C CA . HIS A 1 287 ? -24.748 -8.808 21.389 1.00 97.88 287 HIS A CA 1
ATOM 2318 C C . HIS A 1 287 ? -24.559 -9.589 22.701 1.00 97.88 287 HIS A C 1
ATOM 2320 O O . HIS A 1 287 ? -25.393 -9.478 23.609 1.00 97.88 287 HIS A O 1
ATOM 2326 N N . THR A 1 288 ? -23.462 -10.340 22.843 1.00 97.69 288 THR A N 1
ATOM 2327 C CA . THR A 1 288 ? -23.157 -11.076 24.082 1.00 97.69 288 THR A CA 1
ATOM 2328 C C . THR A 1 288 ? -22.823 -10.127 25.232 1.00 97.69 288 THR A C 1
ATOM 2330 O O . THR A 1 288 ? -23.333 -10.326 26.335 1.00 97.69 288 THR A O 1
ATOM 2333 N N . ILE A 1 289 ? -22.081 -9.040 24.980 1.00 96.75 289 ILE A N 1
ATOM 2334 C CA . ILE A 1 289 ? -21.811 -7.981 25.971 1.00 96.75 289 ILE A CA 1
ATOM 2335 C C . ILE A 1 289 ? -23.116 -7.342 26.460 1.00 96.75 289 ILE A C 1
ATOM 2337 O O . ILE A 1 289 ? -23.317 -7.184 27.665 1.00 96.75 289 ILE A O 1
ATOM 2341 N N . GLU A 1 290 ? -24.022 -6.983 25.549 1.00 98.38 290 GLU A N 1
ATOM 2342 C CA . GLU A 1 290 ? -25.305 -6.370 25.913 1.00 98.38 290 GLU A CA 1
ATOM 2343 C C . GLU A 1 290 ? -26.185 -7.329 26.727 1.00 98.38 290 GLU A C 1
ATOM 2345 O O . GLU A 1 290 ? -26.806 -6.944 27.720 1.00 98.38 290 GLU A O 1
ATOM 2350 N N . THR A 1 291 ? -26.189 -8.607 26.357 1.00 98.00 291 THR A N 1
ATOM 2351 C CA . THR A 1 291 ? -26.884 -9.655 27.110 1.00 98.00 291 THR A CA 1
ATOM 2352 C C . THR A 1 291 ? -26.278 -9.831 28.507 1.00 98.00 291 THR A C 1
ATOM 2354 O O . THR A 1 291 ? -27.016 -9.876 29.494 1.00 98.00 291 THR A O 1
ATOM 2357 N N . GLY A 1 292 ? -24.946 -9.823 28.626 1.00 97.38 292 GLY A N 1
ATOM 2358 C CA . GLY A 1 292 ? -24.238 -9.844 29.908 1.00 97.38 292 GLY A CA 1
ATOM 2359 C C . GLY A 1 292 ? -24.595 -8.655 30.805 1.00 97.38 292 GLY A C 1
ATOM 2360 O O . GLY A 1 292 ? -24.891 -8.840 31.985 1.00 97.38 292 GLY A O 1
ATOM 2361 N N . ARG A 1 293 ? -24.679 -7.439 30.246 1.00 97.75 293 ARG A N 1
ATOM 2362 C CA . ARG A 1 293 ? -25.120 -6.237 30.981 1.00 97.75 293 ARG A CA 1
ATOM 2363 C C . ARG A 1 293 ? -26.552 -6.361 31.504 1.00 97.75 293 ARG A C 1
ATOM 2365 O O . ARG A 1 293 ? -26.819 -5.964 32.639 1.00 97.75 293 ARG A O 1
ATOM 2372 N N . LYS A 1 294 ? -27.473 -6.932 30.717 1.00 98.25 294 LYS A N 1
ATOM 2373 C CA . LYS A 1 294 ? -28.856 -7.193 31.159 1.00 98.25 294 LYS A CA 1
ATOM 2374 C C . LYS A 1 294 ? -28.901 -8.181 32.323 1.00 98.25 294 LYS A C 1
ATOM 2376 O O . LYS A 1 294 ? -29.595 -7.922 33.306 1.00 98.25 294 LYS A O 1
ATOM 2381 N N . PHE A 1 295 ? -28.142 -9.275 32.245 1.00 97.56 295 PHE A N 1
ATOM 2382 C CA . PHE A 1 295 ? -28.041 -10.236 33.346 1.00 97.56 295 PHE A CA 1
ATOM 2383 C C . PHE A 1 295 ? -27.451 -9.610 34.611 1.00 97.56 295 PHE A C 1
ATOM 2385 O O . PHE A 1 295 ? -28.007 -9.810 35.690 1.00 97.56 295 PHE A O 1
ATOM 2392 N N . GLN A 1 296 ? -26.399 -8.797 34.483 1.00 97.88 296 GLN A N 1
ATOM 2393 C CA . GLN A 1 296 ? -25.806 -8.090 35.618 1.00 97.88 296 GLN A CA 1
ATOM 2394 C C . GLN A 1 296 ? -26.827 -7.177 36.307 1.00 97.88 296 GLN A C 1
ATOM 2396 O O . GLN A 1 296 ? -27.015 -7.266 37.517 1.00 97.88 296 GLN A O 1
ATOM 2401 N N . LYS A 1 297 ? -27.566 -6.372 35.534 1.00 98.19 297 LYS A N 1
ATOM 2402 C CA . LYS A 1 297 ? -28.609 -5.486 36.072 1.00 98.19 297 LYS A CA 1
ATOM 2403 C C . LYS A 1 297 ? -29.705 -6.256 36.817 1.00 98.19 297 LYS A C 1
ATOM 2405 O O . LYS A 1 297 ? -30.164 -5.811 37.868 1.00 98.19 297 LYS A O 1
ATOM 2410 N N . ASN A 1 298 ? -30.118 -7.412 36.294 1.00 98.00 298 ASN A N 1
ATOM 2411 C CA . ASN A 1 298 ? -31.092 -8.277 36.964 1.00 98.00 298 ASN A CA 1
ATOM 2412 C C . ASN A 1 298 ? -30.536 -8.849 38.277 1.00 98.00 298 ASN A C 1
ATOM 2414 O O . ASN A 1 298 ? -31.256 -8.907 39.274 1.00 98.00 298 ASN A O 1
ATOM 2418 N N . ASN A 1 299 ? -29.262 -9.245 38.297 1.00 97.88 299 ASN A N 1
ATOM 2419 C CA . ASN A 1 299 ? -28.601 -9.746 39.499 1.00 97.88 299 ASN A CA 1
ATOM 2420 C C . ASN A 1 299 ? -28.467 -8.659 40.581 1.00 97.88 299 ASN A C 1
ATOM 2422 O O . ASN A 1 299 ? -28.693 -8.929 41.763 1.00 97.88 299 ASN A O 1
ATOM 2426 N N . ASP A 1 300 ? -28.173 -7.420 40.185 1.00 97.88 300 ASP A N 1
ATOM 2427 C CA . ASP A 1 300 ? -28.105 -6.274 41.096 1.00 97.88 300 ASP A CA 1
ATOM 2428 C C . ASP A 1 300 ? -29.488 -5.961 41.709 1.00 97.88 300 ASP A C 1
ATOM 2430 O O . ASP A 1 300 ? -29.597 -5.750 42.921 1.00 97.88 300 ASP A O 1
ATOM 2434 N N . ASP A 1 301 ? -30.569 -6.009 40.915 1.00 98.31 301 ASP A N 1
ATOM 2435 C CA . ASP A 1 301 ? -31.949 -5.840 41.410 1.00 98.31 301 ASP A CA 1
ATOM 2436 C C . ASP A 1 301 ? -32.363 -6.962 42.378 1.00 98.31 301 ASP A C 1
ATOM 2438 O O . ASP A 1 301 ? -32.937 -6.700 43.442 1.00 98.31 301 ASP A O 1
ATOM 2442 N N . LEU A 1 302 ? -32.027 -8.216 42.058 1.00 98.38 302 LEU A N 1
ATOM 2443 C CA . LEU A 1 302 ? -32.260 -9.355 42.950 1.00 98.38 302 LEU A CA 1
ATOM 2444 C C . LEU A 1 302 ? -31.468 -9.221 44.254 1.0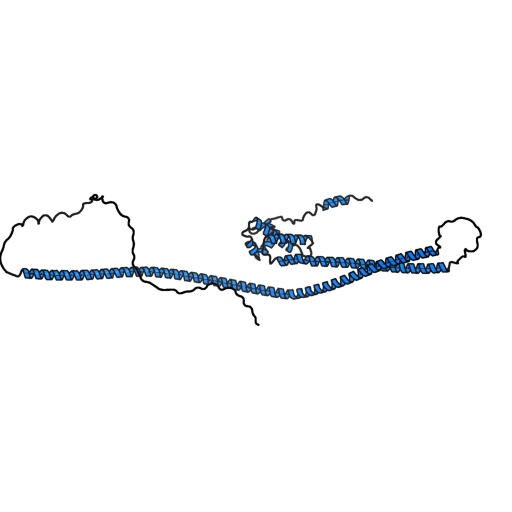0 98.38 302 LEU A C 1
ATOM 2446 O O . LEU A 1 302 ? -32.023 -9.433 45.332 1.00 98.38 302 LEU A O 1
ATOM 2450 N N . THR A 1 303 ? -30.207 -8.799 44.179 1.00 98.31 303 THR A N 1
ATOM 2451 C CA . THR A 1 303 ? -29.367 -8.542 45.355 1.00 98.31 303 THR A CA 1
ATOM 2452 C C . THR A 1 303 ? -29.989 -7.465 46.241 1.00 98.31 303 THR A C 1
ATOM 2454 O O . THR A 1 303 ? -30.103 -7.648 47.457 1.00 98.31 303 THR A O 1
ATOM 2457 N N . LEU A 1 304 ? -30.479 -6.374 45.646 1.00 98.31 304 LEU A N 1
ATOM 2458 C CA . LEU A 1 304 ? -31.171 -5.309 46.367 1.00 98.31 304 LEU A CA 1
ATOM 2459 C C . LEU A 1 304 ? -32.468 -5.807 47.028 1.00 98.31 304 LEU A C 1
ATOM 2461 O O . LEU A 1 304 ? -32.749 -5.460 48.179 1.00 98.31 304 LEU A O 1
ATOM 2465 N N . LYS A 1 305 ? -33.259 -6.641 46.341 1.00 98.44 305 LYS A N 1
ATOM 2466 C CA . LYS A 1 305 ? -34.460 -7.281 46.910 1.00 98.44 305 LYS A CA 1
ATOM 2467 C C . LYS A 1 305 ? -34.114 -8.192 48.088 1.00 98.44 305 LYS A C 1
ATOM 2469 O O . LYS A 1 305 ? -34.753 -8.085 49.135 1.00 98.44 305 LYS A O 1
ATOM 2474 N N . CYS A 1 306 ? -33.074 -9.016 47.966 1.00 97.69 306 CYS A N 1
ATOM 2475 C CA . CYS A 1 306 ? -32.578 -9.863 49.052 1.00 97.69 306 CYS A CA 1
ATOM 2476 C C . CYS A 1 306 ? -32.140 -9.035 50.266 1.00 97.69 306 CYS A C 1
ATOM 2478 O O . CYS A 1 306 ? -32.495 -9.368 51.396 1.00 97.69 306 CYS A O 1
ATOM 2480 N N . GLN A 1 307 ? -31.440 -7.916 50.055 1.00 98.38 307 GLN A N 1
ATOM 2481 C CA . GLN A 1 307 ? -31.057 -7.003 51.137 1.00 98.38 307 GLN A CA 1
ATOM 2482 C C . GLN A 1 307 ? -32.272 -6.373 51.832 1.00 98.38 307 GLN A C 1
ATOM 2484 O O . GLN A 1 307 ? -32.297 -6.287 53.060 1.00 98.38 307 GLN A O 1
ATOM 2489 N N . LYS A 1 308 ? -33.298 -5.956 51.077 1.00 98.50 308 LYS A N 1
ATOM 2490 C CA . LYS A 1 308 ? -34.555 -5.443 51.652 1.00 98.50 308 LYS A CA 1
ATOM 2491 C C . LYS A 1 308 ? -35.263 -6.512 52.484 1.00 98.50 308 LYS A C 1
ATOM 2493 O O . LYS A 1 308 ? -35.671 -6.234 53.607 1.00 98.50 308 LYS A O 1
ATOM 2498 N N . MET A 1 309 ? -35.362 -7.736 51.967 1.00 98.50 309 MET A N 1
ATOM 2499 C CA . MET A 1 309 ? -35.998 -8.849 52.674 1.00 98.50 309 MET A CA 1
ATOM 2500 C C . MET A 1 309 ? -35.230 -9.238 53.942 1.00 98.50 309 MET A C 1
ATOM 2502 O O . MET A 1 309 ? -35.846 -9.475 54.978 1.00 98.50 309 MET A O 1
ATOM 2506 N N . LYS A 1 310 ? -33.891 -9.211 53.900 1.00 98.31 310 LYS A N 1
ATOM 2507 C CA . LYS A 1 310 ? -33.038 -9.411 55.077 1.00 98.31 310 LYS A CA 1
ATOM 2508 C C . LYS A 1 310 ? -33.361 -8.409 56.192 1.00 98.31 310 LYS A C 1
ATOM 2510 O O . LYS A 1 310 ? -33.560 -8.836 57.323 1.00 98.31 310 LYS A O 1
ATOM 2515 N N . LYS A 1 311 ? -33.502 -7.115 55.872 1.00 98.50 311 LYS A N 1
ATOM 2516 C CA . LYS A 1 311 ? -33.885 -6.082 56.858 1.00 98.50 311 LYS A CA 1
ATOM 2517 C C . LYS A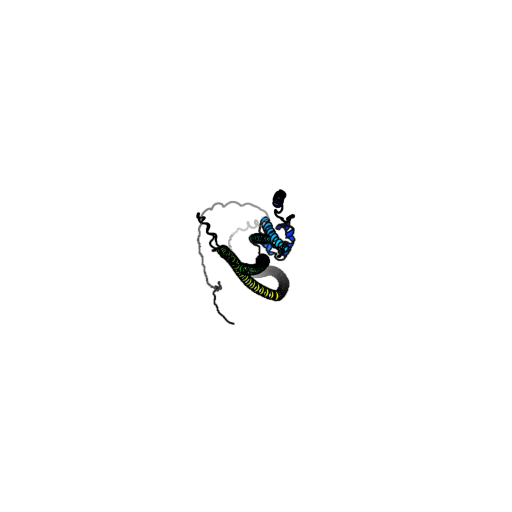 1 311 ? -35.254 -6.352 57.486 1.00 98.50 311 LYS A C 1
ATOM 2519 O O . LYS A 1 311 ? -35.399 -6.255 58.698 1.00 98.50 311 LYS A O 1
ATOM 2524 N N . VAL A 1 312 ? -36.243 -6.748 56.681 1.00 98.38 312 VAL A N 1
ATOM 2525 C CA . VAL A 1 312 ? -37.582 -7.107 57.188 1.00 98.38 312 VAL A CA 1
ATOM 2526 C C . VAL A 1 312 ? -37.509 -8.300 58.146 1.00 98.38 312 VAL A C 1
ATOM 2528 O O . VAL A 1 312 ? -38.153 -8.289 59.194 1.00 98.38 312 VAL A O 1
ATOM 2531 N N . ILE A 1 313 ? -36.710 -9.320 57.819 1.00 98.19 313 ILE A N 1
ATOM 2532 C CA . ILE A 1 313 ? -36.492 -10.476 58.699 1.00 98.19 313 ILE A CA 1
ATOM 2533 C C . ILE A 1 313 ? -35.816 -10.036 60.003 1.00 98.19 313 ILE A C 1
ATOM 2535 O O . ILE A 1 313 ? -36.282 -10.418 61.073 1.00 98.19 313 ILE A O 1
ATOM 2539 N N . GLU A 1 314 ? -34.771 -9.208 59.937 1.00 98.44 314 GLU A N 1
ATOM 2540 C CA . GLU A 1 314 ? -34.088 -8.661 61.119 1.00 98.44 314 GLU A CA 1
ATOM 2541 C C . GLU A 1 314 ? -35.065 -7.891 62.031 1.00 98.44 314 GLU A C 1
ATOM 2543 O O . GLU A 1 314 ? -35.098 -8.129 63.239 1.00 98.44 314 GLU A O 1
ATOM 2548 N N . GLU A 1 315 ? -35.940 -7.049 61.469 1.00 98.56 315 GLU A N 1
ATOM 2549 C CA . GLU A 1 315 ? -36.984 -6.333 62.219 1.00 98.56 315 GLU A CA 1
ATOM 2550 C C . GLU A 1 315 ? -38.028 -7.265 62.859 1.00 98.56 315 GLU A C 1
ATOM 2552 O O . GLU A 1 315 ? -38.499 -7.013 63.973 1.00 98.56 315 GLU A O 1
ATOM 2557 N N . LEU A 1 316 ? -38.431 -8.334 62.165 1.00 98.25 316 LEU A N 1
ATOM 2558 C CA . LEU A 1 316 ? -39.362 -9.331 62.703 1.00 98.25 316 LEU A CA 1
ATOM 2559 C C . LEU A 1 316 ? -38.724 -10.146 63.831 1.00 98.25 316 LEU A C 1
ATOM 2561 O O . LEU A 1 316 ? -39.372 -10.390 64.849 1.00 98.25 316 LEU A O 1
ATOM 2565 N N . VAL A 1 317 ? -37.453 -10.526 63.683 1.00 98.44 317 VAL A N 1
ATOM 2566 C CA . VAL A 1 317 ? -36.679 -11.223 64.721 1.00 98.44 317 VAL A CA 1
ATOM 2567 C C . VAL A 1 317 ? -36.549 -10.349 65.969 1.00 98.44 317 VAL A C 1
ATOM 2569 O O . VAL A 1 317 ? -36.787 -10.836 67.078 1.00 98.44 317 VAL A O 1
ATOM 2572 N N . MET A 1 318 ? -36.253 -9.057 65.803 1.00 98.19 318 MET A N 1
ATOM 2573 C CA . MET A 1 318 ? -36.215 -8.092 66.907 1.00 98.19 318 MET A CA 1
ATOM 2574 C C . MET A 1 318 ? -37.562 -8.013 67.636 1.00 98.19 318 MET A C 1
ATOM 2576 O O . MET A 1 318 ? -37.615 -8.231 68.847 1.00 98.19 318 MET A O 1
ATOM 2580 N N . ARG A 1 319 ? -38.670 -7.820 66.904 1.00 98.19 319 ARG A N 1
ATOM 2581 C CA . ARG A 1 319 ? -40.026 -7.784 67.486 1.00 98.19 319 ARG A CA 1
ATOM 2582 C C . ARG A 1 319 ? -40.402 -9.077 68.210 1.00 98.19 319 ARG A C 1
ATOM 2584 O O . ARG A 1 319 ? -40.997 -9.034 69.285 1.00 98.19 319 ARG A O 1
ATOM 2591 N N . ASN A 1 320 ? -40.053 -10.233 67.650 1.00 98.19 320 ASN A N 1
ATOM 2592 C CA . ASN A 1 320 ? -40.336 -11.519 68.283 1.00 98.19 320 ASN A CA 1
ATOM 2593 C C . ASN A 1 320 ? -39.523 -11.704 69.577 1.00 98.19 320 ASN A C 1
ATOM 2595 O O . ASN A 1 320 ? -40.045 -12.189 70.579 1.00 98.19 320 ASN A O 1
ATOM 2599 N N . THR A 1 321 ? -38.268 -11.252 69.585 1.00 98.50 321 THR A N 1
ATOM 2600 C CA . THR A 1 321 ? -37.410 -11.266 70.779 1.00 98.50 321 THR A CA 1
ATOM 2601 C C . THR A 1 321 ? -37.990 -10.382 71.888 1.00 98.50 321 THR A C 1
ATOM 2603 O O . THR A 1 321 ? -38.085 -10.813 73.039 1.00 98.50 321 THR A O 1
ATOM 2606 N N . GLU A 1 322 ? -38.464 -9.179 71.548 1.00 98.31 322 GLU A N 1
ATOM 2607 C CA . GLU A 1 322 ? -39.163 -8.287 72.484 1.00 98.31 322 GLU A CA 1
ATOM 2608 C C . GLU A 1 322 ? -40.446 -8.919 73.037 1.00 98.31 322 GLU A C 1
ATOM 2610 O O . GLU A 1 322 ? -40.698 -8.861 74.243 1.00 98.31 322 GLU A O 1
ATOM 2615 N N . PHE A 1 323 ? -41.241 -9.567 72.182 1.00 97.88 323 PHE A N 1
ATOM 2616 C CA . PHE A 1 323 ? -42.458 -10.267 72.591 1.00 97.88 323 PHE A CA 1
ATOM 2617 C C . PHE A 1 323 ? -42.165 -11.411 73.576 1.00 97.88 323 PHE A C 1
ATOM 2619 O O . PHE A 1 323 ? -42.811 -11.510 74.624 1.00 97.88 323 PHE A O 1
ATOM 2626 N N . ILE A 1 324 ? -41.151 -12.239 73.295 1.00 97.88 324 ILE A N 1
ATOM 2627 C CA . ILE A 1 324 ? -40.696 -13.315 74.192 1.00 97.88 324 ILE A CA 1
ATOM 2628 C C . ILE A 1 324 ? -40.249 -12.741 75.545 1.00 97.88 324 ILE A C 1
ATOM 2630 O O . ILE A 1 324 ? -40.612 -13.269 76.606 1.00 97.88 324 ILE A O 1
ATOM 2634 N N . GLN A 1 325 ? -39.507 -11.630 75.530 1.00 97.38 325 GLN A N 1
ATOM 2635 C CA . GLN A 1 325 ? -39.056 -10.956 76.746 1.00 97.38 325 GLN A CA 1
ATOM 2636 C C . GLN A 1 325 ? -40.234 -10.401 77.562 1.00 97.38 325 GLN A C 1
ATOM 2638 O O . GLN A 1 325 ? -40.286 -10.576 78.783 1.00 97.38 325 GLN A O 1
ATOM 2643 N N . GLN A 1 326 ? -41.213 -9.770 76.906 1.00 96.75 326 GLN A N 1
ATOM 2644 C CA . GLN A 1 326 ? -42.432 -9.281 77.555 1.00 96.75 326 GLN A CA 1
ATOM 2645 C C . GLN A 1 326 ? -43.244 -10.418 78.182 1.00 96.75 326 GLN A C 1
ATOM 2647 O O . GLN A 1 326 ? -43.694 -10.278 79.323 1.00 96.75 326 GLN A O 1
ATOM 2652 N N . LYS A 1 327 ? -43.396 -11.549 77.483 1.00 97.75 327 LYS A N 1
ATOM 2653 C CA . LYS A 1 327 ? -44.091 -12.735 78.001 1.00 97.75 327 LYS A CA 1
ATOM 2654 C C . LYS A 1 327 ? -43.395 -13.285 79.245 1.00 97.75 327 LYS A C 1
ATOM 2656 O O . LYS A 1 327 ? -44.031 -13.446 80.278 1.00 97.75 327 LYS A O 1
ATOM 2661 N N . THR A 1 328 ? -42.073 -13.433 79.199 1.00 98.06 328 THR A N 1
ATOM 2662 C CA . THR A 1 328 ? -41.279 -13.892 80.350 1.00 98.06 328 THR A CA 1
ATOM 2663 C C . THR A 1 328 ? -41.411 -12.943 81.547 1.00 98.06 328 THR A C 1
ATOM 2665 O O . THR A 1 328 ? -41.528 -13.379 82.694 1.00 98.06 328 THR A O 1
ATOM 2668 N N . ASN A 1 329 ? -41.424 -11.631 81.303 1.00 97.19 329 ASN A N 1
ATOM 2669 C CA . ASN A 1 329 ? -41.657 -10.631 82.344 1.00 97.19 329 ASN A CA 1
ATOM 2670 C C . ASN A 1 329 ? -43.080 -10.708 82.921 1.00 97.19 329 ASN A C 1
ATOM 2672 O O . ASN A 1 329 ? -43.247 -10.538 84.132 1.00 97.19 329 ASN A O 1
ATOM 2676 N N . ARG A 1 330 ? -44.097 -10.975 82.090 1.00 97.19 330 ARG A N 1
ATOM 2677 C CA . ARG A 1 330 ? -45.479 -11.209 82.537 1.00 97.19 330 ARG A CA 1
ATOM 2678 C C . ARG A 1 330 ? -45.556 -12.452 83.425 1.00 97.19 330 ARG A C 1
ATOM 2680 O O . ARG A 1 330 ? -46.020 -12.331 84.556 1.00 97.19 330 ARG A O 1
ATOM 2687 N N . ASP A 1 331 ? -44.992 -13.574 82.987 1.00 97.38 331 ASP A N 1
ATOM 2688 C CA . ASP A 1 331 ? -44.972 -14.827 83.750 1.00 97.38 331 ASP A CA 1
ATOM 2689 C C . ASP A 1 331 ? -44.252 -14.651 85.101 1.00 97.38 331 ASP A C 1
ATOM 2691 O O . ASP A 1 331 ? -44.708 -15.137 86.136 1.00 97.38 331 ASP A O 1
ATOM 2695 N N . LYS A 1 332 ? -43.135 -13.905 85.134 1.00 97.50 332 LYS A N 1
ATOM 2696 C CA . LYS A 1 332 ? -42.438 -13.548 86.386 1.00 97.50 332 LYS A CA 1
ATOM 2697 C C . LYS A 1 332 ? -43.320 -12.713 87.320 1.00 97.50 332 LYS A C 1
ATOM 2699 O O . LYS A 1 332 ? -43.336 -12.973 88.523 1.00 97.50 332 LYS A O 1
ATOM 2704 N N . ARG A 1 333 ? -44.052 -11.723 86.790 1.00 96.38 333 ARG A N 1
ATOM 2705 C CA . ARG A 1 333 ? -44.994 -10.903 87.576 1.00 96.38 333 ARG A CA 1
ATOM 2706 C C . ARG A 1 333 ? -46.132 -11.747 88.145 1.00 96.38 333 ARG A C 1
ATOM 2708 O O . ARG A 1 333 ? -46.486 -11.550 89.301 1.00 96.38 333 ARG A O 1
ATOM 2715 N N . GLU A 1 334 ? -46.680 -12.682 87.376 1.00 97.12 334 GLU A N 1
ATOM 2716 C CA . GLU A 1 334 ? -47.735 -13.593 87.841 1.00 97.12 334 GLU A CA 1
ATOM 2717 C C . GLU A 1 334 ? -47.233 -14.530 88.946 1.00 97.12 334 GLU A C 1
ATOM 2719 O O . GLU A 1 334 ? -47.874 -14.634 89.991 1.00 97.12 334 GLU A O 1
ATOM 2724 N N . ARG A 1 335 ? -46.032 -15.111 88.802 1.00 96.44 335 ARG A N 1
ATOM 2725 C CA . ARG A 1 335 ? -45.401 -15.901 89.878 1.00 96.44 335 ARG A CA 1
ATOM 2726 C C . ARG A 1 335 ? -45.181 -15.084 91.153 1.00 96.44 335 ARG A C 1
ATOM 2728 O O . ARG A 1 335 ? -45.407 -15.594 92.246 1.00 96.44 335 ARG A O 1
ATOM 2735 N N . LEU A 1 336 ? -44.740 -13.828 91.034 1.00 96.81 336 LEU A N 1
ATOM 2736 C CA . LEU A 1 336 ? -44.577 -12.931 92.185 1.00 96.81 336 LEU A CA 1
ATOM 2737 C C . LEU A 1 336 ? -45.919 -12.600 92.845 1.00 96.81 336 LEU A C 1
ATOM 2739 O O . LEU A 1 336 ? -46.000 -12.630 94.068 1.00 96.81 336 LEU A O 1
ATOM 2743 N N . LYS A 1 337 ? -46.972 -12.338 92.060 1.00 96.75 337 LYS A N 1
ATOM 2744 C CA . LYS A 1 337 ? -48.328 -12.124 92.589 1.00 96.75 337 LYS A CA 1
ATOM 2745 C C . LYS A 1 337 ? -48.811 -13.327 93.396 1.00 96.75 337 LYS A C 1
ATOM 2747 O O . LYS A 1 337 ? -49.269 -13.128 94.514 1.00 96.75 337 LYS A O 1
ATOM 2752 N N . MET A 1 338 ? -48.646 -14.547 92.878 1.00 95.62 338 MET A N 1
ATOM 2753 C CA . MET A 1 338 ? -49.018 -15.763 93.613 1.00 95.62 338 MET A CA 1
ATOM 2754 C C . MET A 1 338 ? -48.237 -15.903 94.925 1.00 95.62 338 MET A C 1
ATOM 2756 O O . MET A 1 338 ? -48.846 -16.143 95.960 1.00 95.62 338 MET A O 1
ATOM 2760 N N . LYS A 1 339 ? -46.916 -15.662 94.918 1.00 96.62 339 LYS A N 1
ATOM 2761 C CA . LYS A 1 339 ? -46.095 -15.674 96.146 1.00 96.62 339 LYS A CA 1
ATOM 2762 C C . LYS A 1 339 ? -46.558 -14.645 97.180 1.00 96.62 339 LYS A C 1
ATOM 2764 O O . LYS A 1 339 ? -46.586 -14.946 98.368 1.00 96.62 339 LYS A O 1
ATOM 2769 N N . ILE A 1 340 ? -46.913 -13.435 96.741 1.00 95.19 340 ILE A N 1
ATOM 2770 C CA . ILE A 1 340 ? -47.438 -12.380 97.621 1.00 95.19 340 ILE A CA 1
ATOM 2771 C C . ILE A 1 340 ? -48.805 -12.787 98.191 1.00 95.19 340 ILE A C 1
ATOM 2773 O O . ILE A 1 340 ? -49.063 -12.592 99.379 1.00 95.19 340 ILE A O 1
ATOM 2777 N N . GLU A 1 341 ? -49.687 -13.363 97.373 1.00 95.56 341 GLU A N 1
ATOM 2778 C CA . GLU A 1 341 ? -51.003 -13.837 97.817 1.00 95.56 341 GLU A CA 1
ATOM 2779 C C . GLU A 1 341 ? -50.887 -14.996 98.825 1.00 95.56 341 GLU A C 1
ATOM 2781 O O . GLU A 1 341 ? -51.605 -15.046 99.823 1.00 95.56 341 GLU A O 1
ATOM 2786 N N . GLU A 1 342 ? -49.941 -15.905 98.608 1.00 96.38 342 GLU A N 1
ATOM 2787 C CA . GLU A 1 342 ? -49.627 -17.002 99.523 1.00 96.38 342 GLU A CA 1
ATOM 2788 C C . GLU A 1 342 ? -49.042 -16.487 100.849 1.00 96.38 342 GLU A C 1
ATOM 2790 O O . GLU A 1 342 ? -49.518 -16.867 101.920 1.00 96.38 342 GLU A O 1
ATOM 2795 N N . GLN A 1 343 ? -48.093 -15.541 100.799 1.00 93.62 343 GLN A N 1
ATOM 2796 C CA . GLN A 1 343 ? -47.563 -14.877 101.997 1.00 93.62 343 GLN A CA 1
ATOM 2797 C C . GLN A 1 343 ? -48.654 -14.149 102.786 1.00 93.62 343 GLN A C 1
ATOM 2799 O O . GLN A 1 343 ? -48.736 -14.300 104.002 1.00 93.62 343 GLN A O 1
ATOM 2804 N N . THR A 1 344 ? -49.530 -13.403 102.115 1.00 94.12 344 THR A N 1
ATOM 2805 C CA . THR A 1 344 ? -50.632 -12.695 102.787 1.00 94.12 344 THR A CA 1
ATOM 2806 C C . THR A 1 344 ? -51.671 -13.653 103.374 1.00 94.12 344 THR A C 1
ATOM 2808 O O . THR A 1 344 ? -52.221 -13.363 104.437 1.00 94.12 344 THR A O 1
ATOM 2811 N N . LYS A 1 345 ? -51.930 -14.816 102.755 1.00 94.12 345 LYS A N 1
ATOM 2812 C CA . LYS A 1 345 ? -52.743 -15.890 103.365 1.00 94.12 345 LYS A CA 1
ATOM 2813 C C . LYS A 1 345 ? -52.082 -16.449 104.627 1.00 94.12 345 LYS A C 1
ATOM 2815 O O . LYS A 1 345 ? -52.755 -16.554 105.653 1.00 94.12 345 LYS A O 1
ATOM 2820 N N . MET A 1 346 ? -50.781 -16.738 104.575 1.00 92.06 346 MET A N 1
ATOM 2821 C CA . MET A 1 346 ? -50.005 -17.204 105.732 1.00 92.06 346 MET A CA 1
ATOM 2822 C C . MET A 1 346 ? -50.000 -16.176 106.873 1.00 92.06 346 MET A C 1
ATOM 2824 O O . MET A 1 346 ? -50.220 -16.532 108.029 1.00 92.06 346 MET A O 1
ATOM 2828 N N . GLU A 1 347 ? -49.816 -14.887 106.573 1.00 91.25 347 GLU A N 1
ATOM 2829 C CA . GLU A 1 347 ? -49.881 -13.814 107.573 1.00 91.25 347 GLU A CA 1
ATOM 2830 C C . GLU A 1 347 ? -51.275 -13.668 108.182 1.00 91.25 347 GLU A C 1
ATOM 2832 O O . GLU A 1 347 ? -51.395 -13.547 109.401 1.00 91.25 347 GLU A O 1
ATOM 2837 N N . LYS A 1 348 ? -52.339 -13.739 107.370 1.00 90.38 348 LYS A N 1
ATOM 2838 C CA . LYS A 1 348 ? -53.720 -13.737 107.874 1.00 90.38 348 LYS A CA 1
ATOM 2839 C C . LYS A 1 348 ? -53.983 -14.911 108.818 1.00 90.38 348 LYS A C 1
ATOM 2841 O O . LYS A 1 348 ? -54.582 -14.703 109.868 1.00 90.38 348 LYS A O 1
ATOM 2846 N N . GLN A 1 349 ? -53.520 -16.120 108.491 1.00 87.12 349 GLN A N 1
ATOM 2847 C CA . GLN A 1 349 ? -53.629 -17.283 109.383 1.00 87.12 349 GLN A CA 1
ATOM 2848 C C . GLN A 1 349 ? -52.830 -17.094 110.675 1.00 87.12 349 GLN A C 1
ATOM 2850 O O . GLN A 1 349 ? -53.341 -17.357 111.760 1.00 87.12 349 GLN A O 1
ATOM 2855 N N . ARG A 1 350 ? -51.600 -16.577 110.579 1.00 86.69 350 ARG A N 1
ATOM 2856 C CA . ARG A 1 350 ? -50.759 -16.272 111.742 1.00 86.69 350 ARG A CA 1
ATOM 2857 C C . ARG A 1 350 ? -51.402 -15.234 112.664 1.00 86.69 350 ARG A C 1
ATOM 2859 O O . ARG A 1 350 ? -51.312 -15.366 113.878 1.00 86.69 350 ARG A O 1
ATOM 2866 N N . LEU A 1 351 ? -52.040 -14.208 112.099 1.00 84.88 351 LEU A N 1
ATOM 2867 C CA . LEU A 1 351 ? -52.797 -13.210 112.857 1.00 84.88 351 LEU A CA 1
ATOM 2868 C C . LEU A 1 351 ? -54.066 -13.805 113.470 1.00 84.88 351 LEU A C 1
ATOM 2870 O O . LEU A 1 351 ? -54.372 -13.493 114.613 1.00 84.88 351 LEU A O 1
ATOM 2874 N N . LYS A 1 352 ? -54.764 -14.695 112.756 1.00 82.38 352 LYS A N 1
ATOM 2875 C CA . LYS A 1 352 ? -55.935 -15.402 113.286 1.00 82.38 352 LYS A CA 1
ATOM 2876 C C . LYS A 1 352 ? -55.578 -16.262 114.505 1.00 82.38 352 LYS A C 1
ATOM 2878 O O . LYS A 1 352 ? -56.244 -16.140 115.524 1.00 82.38 352 LYS A O 1
ATOM 2883 N N . MET A 1 353 ? -54.480 -17.024 114.448 1.00 75.62 353 MET A N 1
ATOM 2884 C CA . MET A 1 353 ? -53.989 -17.799 115.601 1.00 75.62 353 MET A CA 1
ATOM 2885 C C . MET A 1 353 ? -53.630 -16.918 116.807 1.00 75.62 353 MET A C 1
ATOM 2887 O O . MET A 1 353 ? -53.810 -17.342 117.936 1.00 75.62 353 MET A O 1
ATOM 2891 N N . LYS A 1 354 ? -53.177 -15.676 116.594 1.00 69.75 354 LYS A N 1
ATOM 2892 C CA . LYS A 1 354 ? -52.894 -14.731 117.690 1.00 69.75 354 LYS A CA 1
ATOM 2893 C C . LYS A 1 354 ? -54.142 -14.123 118.343 1.00 69.75 354 LYS A C 1
ATOM 2895 O O . LYS A 1 354 ? -54.014 -13.531 119.406 1.00 69.75 354 LYS A O 1
ATOM 2900 N N . ILE A 1 355 ? -55.309 -14.189 117.699 1.00 60.69 355 ILE A N 1
ATOM 2901 C CA . ILE A 1 355 ? -56.571 -13.630 118.218 1.00 60.69 355 ILE A CA 1
ATOM 2902 C C . ILE A 1 355 ? -57.376 -14.694 118.984 1.00 60.69 355 ILE A C 1
ATOM 2904 O O . ILE A 1 355 ? -58.190 -14.345 119.832 1.00 60.69 355 ILE A O 1
ATOM 2908 N N . GLU A 1 356 ? -57.138 -15.981 118.721 1.00 50.88 356 GLU A N 1
ATOM 2909 C CA . GLU A 1 356 ? -57.870 -17.102 119.332 1.00 50.88 356 GLU A CA 1
ATOM 2910 C C . GLU A 1 356 ? -57.165 -17.725 120.559 1.00 50.88 356 GLU A C 1
ATOM 2912 O O . GLU A 1 356 ? -57.650 -18.727 121.072 1.00 50.88 356 GLU A O 1
ATOM 2917 N N . ASP A 1 357 ? -56.096 -17.112 121.087 1.00 39.97 357 ASP A N 1
ATOM 2918 C CA . ASP A 1 357 ? -55.540 -17.433 122.415 1.00 39.97 357 ASP A CA 1
ATOM 2919 C C . ASP A 1 357 ? -56.167 -16.524 123.498 1.00 39.97 357 ASP A C 1
ATOM 2921 O O . ASP A 1 357 ? -55.864 -15.326 123.539 1.00 39.97 357 ASP A O 1
ATOM 2925 N N . PRO A 1 358 ? -57.012 -17.041 124.415 1.00 43.03 358 PRO A N 1
ATOM 2926 C CA . PRO A 1 358 ? -57.468 -16.296 125.577 1.00 43.03 358 PRO A CA 1
ATOM 2927 C C . PRO A 1 358 ? -56.588 -16.640 126.785 1.00 43.03 358 PRO A C 1
ATOM 2929 O O . PRO A 1 358 ? -56.910 -17.536 127.558 1.00 43.03 358 PRO A O 1
ATOM 2932 N N . VAL A 1 359 ? -55.485 -15.918 126.978 1.00 35.25 359 VAL A N 1
ATOM 2933 C CA . VAL A 1 359 ? -54.749 -15.880 128.259 1.00 35.25 359 VAL A CA 1
ATOM 2934 C C . VAL A 1 359 ? -54.241 -14.445 128.419 1.00 35.25 359 VAL A C 1
ATOM 2936 O O . VAL A 1 359 ? -53.380 -13.992 127.675 1.00 35.25 359 VAL A O 1
ATOM 2939 N N . ALA A 1 360 ? -54.996 -13.596 129.111 1.00 33.59 360 ALA A N 1
ATOM 2940 C CA . ALA A 1 360 ? -54.882 -13.339 130.546 1.00 33.59 360 ALA A CA 1
ATOM 2941 C C . ALA A 1 360 ? -53.569 -12.630 130.937 1.00 33.59 360 ALA A C 1
ATOM 2943 O O . ALA A 1 360 ? -52.508 -13.234 131.026 1.00 33.59 360 ALA A O 1
ATOM 2944 N N . ASP A 1 361 ? -53.766 -11.354 131.271 1.00 33.12 361 ASP A N 1
ATOM 2945 C CA . ASP A 1 361 ? -53.196 -10.650 132.421 1.00 33.12 361 ASP A CA 1
ATOM 2946 C C . ASP A 1 361 ? -51.900 -9.822 132.287 1.00 33.12 361 ASP A C 1
ATOM 2948 O O . ASP A 1 361 ? -50.893 -10.257 131.741 1.00 33.12 361 ASP A O 1
ATOM 2952 N N . ALA A 1 362 ? -52.020 -8.615 132.867 1.00 32.75 362 ALA A N 1
ATOM 2953 C CA . ALA A 1 362 ? -51.047 -7.607 133.315 1.00 32.75 362 ALA A CA 1
ATOM 2954 C C . ALA A 1 362 ? -49.881 -7.198 132.379 1.00 32.75 362 ALA A C 1
ATOM 2956 O O . ALA A 1 362 ? -49.141 -8.008 131.852 1.00 32.75 362 ALA A O 1
ATOM 2957 N N . GLY A 1 363 ? -49.533 -5.928 132.180 1.00 30.30 363 GLY A N 1
ATOM 2958 C CA . GLY A 1 363 ? -49.859 -4.687 132.867 1.00 30.30 363 GLY A CA 1
ATOM 2959 C C . GLY A 1 363 ? -48.759 -3.654 132.554 1.00 30.30 363 GLY A C 1
ATOM 2960 O O . GLY A 1 363 ? -47.623 -4.019 132.270 1.00 30.30 363 GLY A O 1
ATOM 2961 N N . PHE A 1 364 ? -49.122 -2.373 132.658 1.00 31.92 364 PHE A N 1
ATOM 2962 C CA . PHE A 1 364 ? -48.281 -1.161 132.632 1.00 31.92 364 PHE A CA 1
ATOM 2963 C C . PHE A 1 364 ? -47.736 -0.616 131.297 1.00 31.92 364 PHE A C 1
ATOM 2965 O O . PHE A 1 364 ? -46.835 -1.168 130.679 1.00 31.92 364 PHE A O 1
ATOM 2972 N N . GLY A 1 365 ? -48.138 0.632 131.005 1.00 29.58 365 GLY A N 1
ATOM 2973 C CA . GLY A 1 365 ? -47.136 1.684 130.790 1.00 29.58 365 GLY A CA 1
ATOM 2974 C C . GLY A 1 365 ? -47.388 2.709 129.679 1.00 29.58 365 GLY A C 1
ATOM 2975 O O . GLY A 1 365 ? -47.020 2.484 128.535 1.00 29.58 365 GLY A O 1
ATOM 2976 N N . SER A 1 366 ? -47.837 3.906 130.080 1.00 35.31 366 SER A N 1
ATOM 2977 C CA . SER A 1 366 ? -47.739 5.208 129.376 1.00 35.31 366 SER A CA 1
ATOM 2978 C C . SER A 1 366 ? -48.618 5.387 128.122 1.00 35.31 366 SER A C 1
ATOM 2980 O O . SER A 1 366 ? -48.405 4.798 127.074 1.00 35.31 366 SER A O 1
ATOM 2982 N N . ILE A 1 367 ? -49.745 6.105 128.189 1.00 41.66 367 ILE A N 1
ATOM 2983 C CA . ILE A 1 367 ? -49.868 7.578 128.241 1.00 41.66 367 ILE A CA 1
ATOM 2984 C C . ILE A 1 367 ? -48.915 8.267 127.257 1.00 41.66 367 ILE A C 1
ATOM 2986 O O . ILE A 1 367 ? -47.844 8.692 127.655 1.00 41.66 367 ILE A O 1
ATOM 2990 N N . TYR A 1 368 ? -49.326 8.375 125.989 1.00 35.59 368 TYR A N 1
ATOM 2991 C CA . TYR A 1 368 ? -49.208 9.575 125.136 1.00 35.59 368 TYR A CA 1
ATOM 2992 C C . TYR A 1 368 ? -49.898 9.288 123.784 1.00 35.59 368 TYR A C 1
ATOM 2994 O O . TYR A 1 368 ? -49.269 9.075 122.753 1.00 35.59 368 TYR A O 1
ATOM 3002 N N . GLN A 1 369 ? -51.235 9.261 123.777 1.00 37.19 369 GLN A N 1
ATOM 3003 C CA . GLN A 1 369 ? -52.036 9.209 122.549 1.00 37.19 369 GLN A CA 1
ATOM 3004 C C . GLN A 1 369 ? -53.090 10.314 122.549 1.00 37.19 369 GLN A C 1
ATOM 3006 O O . GLN A 1 369 ? -54.147 10.165 123.155 1.00 37.19 369 GLN A O 1
ATOM 3011 N N . LYS A 1 370 ? -52.780 11.417 121.853 1.00 40.22 370 LYS A N 1
ATOM 3012 C CA . LYS A 1 370 ? -53.716 12.318 121.141 1.00 40.22 370 LYS A CA 1
ATOM 3013 C C . LYS A 1 370 ? -52.973 13.588 120.706 1.00 40.22 370 LYS A C 1
ATOM 3015 O O . LYS A 1 370 ? -53.162 14.630 121.324 1.00 40.22 370 LYS A O 1
ATOM 3020 N N . LYS A 1 371 ? -52.114 13.532 119.669 1.00 39.22 371 LYS A N 1
ATOM 3021 C CA . LYS A 1 371 ? -51.752 14.772 118.933 1.00 39.22 371 LYS A CA 1
ATOM 3022 C C . LYS A 1 371 ? -51.030 14.703 117.578 1.00 39.22 371 LYS A C 1
ATOM 3024 O O . LYS A 1 371 ? -50.665 15.767 117.101 1.00 39.22 371 LYS A O 1
ATOM 3029 N N . ILE A 1 372 ? -50.826 13.557 116.917 1.00 43.56 372 ILE A N 1
ATOM 3030 C CA . ILE A 1 372 ? -50.123 13.553 115.605 1.00 43.56 372 ILE A CA 1
ATOM 3031 C C . ILE A 1 372 ? -50.738 12.551 114.608 1.00 43.56 372 ILE A C 1
ATOM 3033 O O . ILE A 1 372 ? -50.038 11.778 113.968 1.00 43.56 372 ILE A O 1
ATOM 3037 N N . TRP A 1 373 ? -52.070 12.533 114.473 1.00 40.28 373 TRP A N 1
ATOM 3038 C CA . TRP A 1 373 ? -52.739 11.762 113.405 1.00 40.28 373 TRP A CA 1
ATOM 3039 C C . TRP A 1 373 ? -53.767 12.584 112.604 1.00 40.28 373 TRP A C 1
ATOM 3041 O O . TRP A 1 373 ? -54.524 12.030 111.822 1.00 40.28 373 TRP A O 1
ATOM 3051 N N . ASN A 1 374 ? -53.770 13.916 112.722 1.00 37.50 374 ASN A N 1
ATOM 3052 C CA . ASN A 1 374 ? -54.654 14.767 111.908 1.00 37.50 374 ASN A CA 1
ATOM 3053 C C . ASN A 1 374 ? -53.937 15.751 110.966 1.00 37.50 374 ASN A C 1
ATOM 3055 O O . ASN A 1 374 ? -54.615 16.463 110.239 1.00 37.50 374 ASN A O 1
ATOM 3059 N N . GLU A 1 375 ? -52.604 15.699 110.848 1.00 39.72 375 GLU A N 1
ATOM 3060 C CA . GLU A 1 375 ? -51.837 16.682 110.058 1.00 39.72 375 GLU A CA 1
ATOM 3061 C C . GLU A 1 375 ? -50.960 16.070 108.944 1.00 39.72 375 GLU A C 1
ATOM 3063 O O . GLU 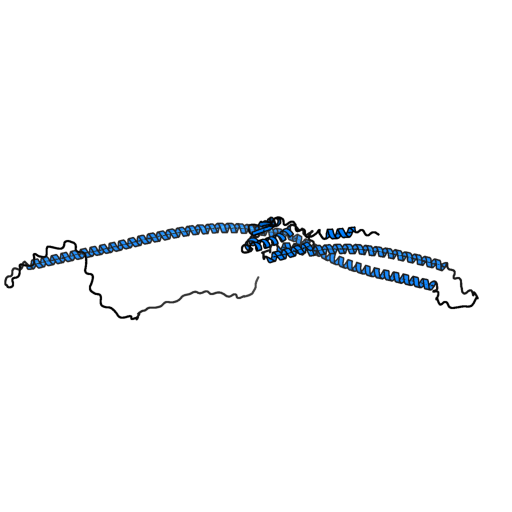A 1 375 ? -49.868 16.553 108.670 1.00 39.72 375 GLU A O 1
ATOM 3068 N N . CYS A 1 376 ? -51.417 14.998 108.280 1.00 37.72 376 CYS A N 1
ATOM 3069 C CA . CYS A 1 376 ? -50.771 14.480 107.053 1.00 37.72 376 CYS A CA 1
ATOM 3070 C C . CYS A 1 376 ? -51.747 14.162 105.903 1.00 37.72 376 CYS A C 1
ATOM 3072 O O . CYS A 1 376 ? -51.325 13.682 104.851 1.00 37.72 376 CYS A O 1
ATOM 3074 N N . ILE A 1 377 ? -53.037 14.491 106.050 1.00 44.94 377 ILE A N 1
ATOM 3075 C CA . ILE A 1 377 ? -53.995 14.547 104.934 1.00 44.94 377 ILE A CA 1
ATOM 3076 C C . ILE A 1 377 ? -54.313 16.015 104.653 1.00 44.94 377 ILE A C 1
ATOM 3078 O O . ILE A 1 377 ? -55.372 16.515 105.016 1.00 44.94 377 ILE A O 1
ATOM 3082 N N . ARG A 1 378 ? -53.373 16.725 104.026 1.00 45.47 378 ARG A N 1
ATOM 3083 C CA . ARG A 1 378 ? -53.624 17.858 103.118 1.00 45.47 378 ARG A CA 1
ATOM 3084 C C . ARG A 1 378 ? -52.284 18.393 102.628 1.00 45.47 378 ARG A C 1
ATOM 3086 O O . ARG A 1 378 ? -51.347 18.504 103.400 1.00 45.47 378 ARG A O 1
ATOM 3093 N N . LEU A 1 379 ? -52.244 18.770 101.352 1.00 44.75 379 LEU A N 1
ATOM 3094 C CA . LEU A 1 379 ? -51.109 19.343 100.610 1.00 44.75 379 LEU A CA 1
ATOM 3095 C C . LEU A 1 379 ? -50.179 18.329 99.927 1.00 44.75 379 LEU A C 1
ATOM 3097 O O . LEU A 1 379 ? -49.025 18.147 100.297 1.00 44.75 379 LEU A O 1
ATOM 3101 N N . ARG A 1 380 ? -50.661 17.770 98.811 1.00 39.25 380 ARG A N 1
ATOM 3102 C CA . ARG A 1 380 ? -49.846 17.648 97.588 1.00 39.25 380 ARG A CA 1
ATOM 3103 C C . ARG A 1 380 ? -50.739 17.634 96.343 1.00 39.25 380 ARG A C 1
ATOM 3105 O O . ARG A 1 380 ? -50.912 16.631 95.664 1.00 39.25 380 ARG A O 1
ATOM 3112 N N . GLY A 1 381 ? -51.334 18.801 96.096 1.00 38.81 381 GLY A N 1
ATOM 3113 C CA . GLY A 1 381 ? -51.704 19.274 94.762 1.00 38.81 381 GLY A CA 1
ATOM 3114 C C . GLY A 1 381 ? -50.585 20.157 94.174 1.00 38.81 381 GLY A C 1
ATOM 3115 O O . GLY A 1 381 ? -49.604 20.424 94.867 1.00 38.81 381 GLY A O 1
ATOM 3116 N N . PRO A 1 382 ? -50.693 20.568 92.900 1.00 51.06 382 PRO A N 1
ATOM 3117 C CA . PRO A 1 382 ? -49.557 20.786 92.005 1.00 51.06 382 PRO A CA 1
ATOM 3118 C C . PRO A 1 382 ? -49.003 22.221 92.008 1.00 51.06 382 PRO A C 1
ATOM 3120 O O . PRO A 1 382 ? -49.722 23.170 92.300 1.00 51.06 382 PRO A O 1
ATOM 3123 N N . ARG A 1 383 ? -47.765 22.344 91.496 1.00 46.03 383 ARG A N 1
ATOM 3124 C CA . ARG A 1 383 ? -46.953 23.553 91.217 1.00 46.03 383 ARG A CA 1
ATOM 3125 C C . ARG A 1 383 ? -46.070 24.019 92.378 1.00 46.03 383 ARG A C 1
ATOM 3127 O O . ARG A 1 383 ? -46.565 24.607 93.320 1.00 46.03 383 ARG A O 1
ATOM 3134 N N . ILE A 1 384 ? -44.754 23.880 92.201 1.00 37.97 384 ILE A N 1
ATOM 3135 C CA . ILE A 1 384 ? -43.767 24.960 92.370 1.00 37.97 384 ILE A CA 1
ATOM 3136 C C . ILE A 1 384 ? -42.617 24.666 91.397 1.00 37.97 384 ILE A C 1
ATOM 3138 O O . ILE A 1 384 ? -42.009 23.597 91.403 1.00 37.97 384 ILE A O 1
ATOM 3142 N N . ARG A 1 385 ? -42.395 25.625 90.500 1.00 41.78 385 ARG A N 1
ATOM 3143 C CA . ARG A 1 385 ? -41.216 25.756 89.650 1.00 41.78 385 ARG A CA 1
ATOM 3144 C C . ARG A 1 385 ? -40.105 26.441 90.452 1.00 41.78 385 ARG A C 1
ATOM 3146 O O . ARG A 1 385 ? -40.390 27.384 91.177 1.00 41.78 385 ARG A O 1
ATOM 3153 N N . LEU A 1 386 ? -38.877 26.061 90.103 1.00 43.62 386 LEU A N 1
ATOM 3154 C CA . LEU A 1 386 ? -37.635 26.841 90.129 1.00 43.62 386 LEU A CA 1
ATOM 3155 C C . LEU A 1 386 ? -36.882 27.080 91.456 1.00 43.62 386 LEU A C 1
ATOM 3157 O O . LEU A 1 386 ? -37.440 27.452 92.478 1.00 43.62 386 LEU A O 1
ATOM 3161 N N . CYS A 1 387 ? -35.555 27.004 91.278 1.00 34.66 387 CYS A N 1
ATOM 3162 C CA . CYS A 1 387 ? -34.457 27.614 92.036 1.00 34.66 387 CYS A CA 1
ATOM 3163 C C . CYS A 1 387 ? -33.874 26.859 93.240 1.00 34.66 387 CYS A C 1
ATOM 3165 O O . CYS A 1 387 ? -34.224 27.126 94.377 1.00 34.66 387 CYS A O 1
ATOM 3167 N N . CYS A 1 388 ? -32.839 26.053 92.966 1.00 32.91 388 CYS A N 1
ATOM 3168 C CA . CYS A 1 388 ? -31.591 26.053 93.745 1.00 32.91 388 CYS A CA 1
ATOM 3169 C C . CYS A 1 388 ? -30.417 25.660 92.834 1.00 32.91 388 CYS A C 1
ATOM 3171 O O . CYS A 1 388 ? -29.956 24.523 92.779 1.00 32.91 388 CYS A O 1
ATOM 3173 N N . LYS A 1 389 ? -29.974 26.659 92.071 1.00 36.88 389 LYS A N 1
ATOM 3174 C CA . LYS A 1 389 ? -28.606 26.792 91.573 1.00 36.88 389 LYS A CA 1
ATOM 3175 C C . LYS A 1 389 ? -27.815 27.467 92.703 1.00 36.88 389 LYS A C 1
ATOM 3177 O O . LYS A 1 389 ? -28.384 28.306 93.392 1.00 36.88 389 LYS A O 1
ATOM 3182 N N . VAL A 1 390 ? -26.519 27.161 92.797 1.00 36.97 390 VAL A N 1
ATOM 3183 C CA . VAL A 1 390 ? -25.499 27.811 93.652 1.00 36.97 390 VAL A CA 1
ATOM 3184 C C . VAL A 1 390 ? -25.333 27.198 95.055 1.00 36.97 390 VAL A C 1
ATOM 3186 O O . VAL A 1 390 ? -26.035 27.556 95.988 1.00 36.97 390 VAL A O 1
ATOM 3189 N N . ILE A 1 391 ? -24.382 26.258 95.181 1.00 33.88 391 ILE A N 1
ATOM 3190 C CA . ILE A 1 391 ? -23.201 26.274 96.083 1.00 33.88 391 ILE A CA 1
ATOM 3191 C C . ILE A 1 391 ? -22.437 24.947 95.872 1.00 33.88 391 ILE A C 1
ATOM 3193 O O . ILE A 1 391 ? -22.792 23.914 96.431 1.00 33.88 391 ILE A O 1
ATOM 3197 N N . ARG A 1 392 ? -21.408 24.976 95.012 1.00 34.81 392 ARG A N 1
ATOM 3198 C CA . ARG A 1 392 ? -20.081 24.335 95.185 1.00 34.81 392 ARG A CA 1
ATOM 3199 C C . ARG A 1 392 ? -19.251 24.523 93.909 1.00 34.81 392 ARG A C 1
ATOM 3201 O O . ARG A 1 392 ? -19.100 23.633 93.082 1.00 34.81 392 ARG A O 1
ATOM 3208 N N . MET A 1 393 ? -18.733 25.738 93.762 1.00 37.25 393 MET A N 1
ATOM 3209 C CA . MET A 1 393 ? -17.396 25.964 93.217 1.00 37.25 393 MET A CA 1
ATOM 3210 C C . MET A 1 393 ? -16.427 25.912 94.404 1.00 37.25 393 MET A C 1
ATOM 3212 O O . MET A 1 393 ? -16.745 26.506 95.430 1.00 37.25 393 MET A O 1
ATOM 3216 N N . MET A 1 394 ? -15.306 25.201 94.242 1.00 37.09 394 MET A N 1
ATOM 3217 C CA . MET A 1 394 ? -14.006 25.284 94.946 1.00 37.09 394 MET A CA 1
ATOM 3218 C C . MET A 1 394 ? -13.449 23.869 95.153 1.00 37.09 394 MET A C 1
ATOM 3220 O O . MET A 1 394 ? -13.896 23.126 96.024 1.00 37.09 394 MET A O 1
ATOM 3224 N N . GLY A 1 395 ? -12.483 23.511 94.310 1.00 35.00 395 GLY A N 1
ATOM 3225 C CA . GLY A 1 395 ? -11.768 22.237 94.334 1.00 35.00 395 GLY A CA 1
ATOM 3226 C C . GLY A 1 395 ? -11.049 22.009 93.009 1.00 35.00 395 GLY A C 1
ATOM 3227 O O . GLY A 1 395 ? -11.421 21.121 92.252 1.00 35.00 395 GLY A O 1
ATOM 3228 N N . GLY A 1 396 ? -10.104 22.892 92.682 1.00 39.25 396 GLY A N 1
ATOM 3229 C CA . GLY A 1 396 ? -9.250 22.767 91.505 1.00 39.25 396 GLY A CA 1
ATOM 3230 C C . GLY A 1 396 ? -7.940 22.028 91.792 1.00 39.25 396 GLY A C 1
ATOM 3231 O O . GLY A 1 396 ? -7.510 21.941 92.936 1.00 39.25 396 GLY A O 1
ATOM 3232 N N . VAL A 1 397 ? -7.298 21.636 90.685 1.00 41.94 397 VAL A N 1
ATOM 3233 C CA . VAL A 1 397 ? -5.856 21.389 90.491 1.00 41.94 397 VAL A CA 1
ATOM 3234 C C . VAL A 1 397 ? -5.272 20.117 91.126 1.00 41.94 397 VAL A C 1
ATOM 3236 O O . VAL A 1 397 ? -5.045 20.070 92.324 1.00 41.94 397 VAL A O 1
ATOM 3239 N N . PHE A 1 398 ? -4.952 19.118 90.289 1.00 34.12 398 PHE A N 1
ATOM 3240 C CA . PHE A 1 398 ? -3.605 18.540 90.084 1.00 34.12 398 PHE A CA 1
ATOM 3241 C C . PHE A 1 398 ? -3.677 17.277 89.200 1.00 34.12 398 PHE A C 1
ATOM 3243 O O . PHE A 1 398 ? -4.587 16.469 89.345 1.00 34.12 398 PHE A O 1
ATOM 3250 N N . GLY A 1 399 ? -2.661 17.074 88.352 1.00 31.92 399 GLY A N 1
ATOM 3251 C CA . GLY A 1 399 ? -2.182 15.723 88.032 1.00 31.92 399 GLY A CA 1
ATOM 3252 C C . GLY A 1 399 ? -2.483 15.165 86.641 1.00 31.92 399 GLY A C 1
ATOM 3253 O O . GLY A 1 399 ? -3.379 14.351 86.464 1.00 31.92 399 GLY A O 1
ATOM 3254 N N . SER A 1 400 ? -1.616 15.504 85.682 1.00 42.69 400 SER A N 1
ATOM 3255 C CA . SER A 1 400 ? -1.131 14.546 84.674 1.00 42.69 400 SER A CA 1
ATOM 3256 C C . SER A 1 400 ? -0.695 13.239 85.362 1.00 42.69 400 SER A C 1
ATOM 3258 O O . SER A 1 400 ? -0.262 13.322 86.504 1.00 42.69 400 SER A O 1
ATOM 3260 N N . TRP A 1 401 ? -0.790 12.082 84.695 1.00 31.05 401 TRP A N 1
ATOM 3261 C CA . TRP A 1 401 ? 0.187 10.974 84.713 1.00 31.05 401 TRP A CA 1
ATOM 3262 C C . TRP A 1 401 ? -0.211 9.900 83.678 1.00 31.05 401 TRP A C 1
ATOM 3264 O O . TRP A 1 401 ? -1.372 9.522 83.535 1.00 31.05 401 TRP A O 1
ATOM 3274 N N . ARG A 1 402 ? 0.803 9.457 82.927 1.00 34.91 402 ARG A N 1
ATOM 3275 C CA . ARG A 1 402 ? 0.840 8.282 82.042 1.00 34.91 402 ARG A CA 1
ATOM 3276 C C . ARG A 1 402 ? 0.932 6.978 82.856 1.00 34.91 402 ARG A C 1
ATOM 3278 O O . ARG A 1 402 ? 1.300 7.026 84.022 1.00 34.91 402 ARG A O 1
ATOM 3285 N N . LEU A 1 403 ? 0.808 5.865 82.114 1.00 31.80 403 LEU A N 1
ATOM 3286 C CA . LEU A 1 403 ? 1.269 4.471 82.326 1.00 31.80 403 LEU A CA 1
ATOM 3287 C C . LEU A 1 403 ? 0.107 3.485 82.523 1.00 31.80 403 LEU A C 1
ATOM 3289 O O . LEU A 1 403 ? -0.666 3.622 83.456 1.00 31.80 403 LEU A O 1
ATOM 3293 N N . TYR A 1 404 ? -0.220 2.657 81.521 1.00 31.53 404 TYR A N 1
ATOM 3294 C CA . TYR A 1 404 ? 0.466 1.465 80.964 1.00 31.53 404 TYR A CA 1
ATOM 3295 C C . TYR A 1 404 ? 0.132 0.157 81.698 1.00 31.53 404 TYR A C 1
ATOM 3297 O O . TYR A 1 404 ? 0.153 0.089 82.919 1.00 31.53 404 TYR A O 1
ATOM 3305 N N . SER A 1 405 ? -0.019 -0.881 80.863 1.00 31.33 405 SER A N 1
ATOM 3306 C CA . SER A 1 405 ? 0.040 -2.333 81.105 1.00 31.33 405 SER A CA 1
ATOM 3307 C C . SER A 1 405 ? -1.325 -3.025 81.012 1.00 31.33 405 SER A C 1
ATOM 3309 O O . SER A 1 405 ? -2.177 -2.835 81.868 1.00 31.33 405 SER A O 1
ATOM 3311 N N . VAL A 1 406 ? -1.674 -3.693 79.903 1.00 38.56 406 VAL A N 1
ATOM 3312 C CA . VAL A 1 406 ? -1.075 -4.909 79.294 1.00 38.56 406 VAL A CA 1
ATOM 3313 C C . VAL A 1 406 ? -1.306 -6.146 80.159 1.00 38.56 406 VAL A C 1
ATOM 3315 O O . VAL A 1 406 ? -0.804 -6.225 81.275 1.00 38.56 406 VAL A O 1
ATOM 3318 N N . THR A 1 407 ? -2.049 -7.105 79.596 1.00 39.47 407 THR A N 1
ATOM 3319 C CA . THR A 1 407 ? -1.762 -8.555 79.454 1.00 39.47 407 THR A CA 1
ATOM 3320 C C . THR A 1 407 ? -3.067 -9.247 79.007 1.00 39.47 407 THR A C 1
ATOM 3322 O O . THR A 1 407 ? -4.124 -8.952 79.544 1.00 39.47 407 THR A O 1
ATOM 3325 N N . GLY A 1 408 ? -3.134 -10.133 78.011 1.00 36.78 408 GLY A N 1
ATOM 3326 C CA . GLY A 1 408 ? -2.127 -10.705 77.118 1.00 36.78 408 GLY A CA 1
ATOM 3327 C C . GLY A 1 408 ? -2.551 -12.112 76.647 1.00 36.78 408 GLY A C 1
ATOM 3328 O O . GLY A 1 408 ? -3.196 -12.821 77.410 1.00 36.78 408 GLY A O 1
ATOM 3329 N N . PHE A 1 409 ? -2.080 -12.497 75.445 1.00 36.56 409 PHE A N 1
ATOM 3330 C CA . PHE A 1 409 ? -1.851 -13.874 74.934 1.00 36.56 409 PHE A CA 1
ATOM 3331 C C . PHE A 1 409 ? -3.075 -14.750 74.551 1.00 36.56 409 PHE A C 1
ATOM 3333 O O . PHE A 1 409 ? -4.085 -14.719 75.233 1.00 36.56 409 PHE A O 1
ATOM 3340 N N . TRP A 1 410 ? -3.124 -15.550 73.465 1.00 33.09 410 TRP A N 1
ATOM 3341 C CA . TRP A 1 410 ? -2.171 -16.374 72.666 1.00 33.09 410 TRP A CA 1
ATOM 3342 C C . TRP A 1 410 ? -2.584 -16.325 71.153 1.00 33.09 410 TRP A C 1
ATOM 3344 O O . TRP A 1 410 ? -3.772 -16.176 70.895 1.00 33.09 410 TRP A O 1
ATOM 3354 N N . LEU A 1 411 ? -1.764 -16.300 70.080 1.00 33.31 411 LEU A N 1
ATOM 3355 C CA . LEU A 1 411 ? -0.625 -17.096 69.545 1.00 33.31 411 LEU A CA 1
ATOM 3356 C C . LEU A 1 411 ? -1.014 -17.977 68.308 1.00 33.31 411 LEU A C 1
ATOM 3358 O O . LEU A 1 411 ? -1.862 -18.852 68.411 1.00 33.31 411 LEU A O 1
ATOM 3362 N N . VAL A 1 412 ? -0.285 -17.778 67.190 1.00 31.42 412 VAL A N 1
ATOM 3363 C CA . VAL A 1 412 ? 0.150 -18.744 66.132 1.00 31.42 412 VAL A CA 1
ATOM 3364 C C . VAL A 1 412 ? -0.852 -19.381 65.138 1.00 31.42 412 VAL A C 1
ATOM 3366 O O . VAL A 1 412 ? -1.569 -20.314 65.479 1.00 31.42 412 VAL A O 1
ATOM 3369 N N . LYS A 1 413 ? -0.726 -19.013 63.842 1.00 35.94 413 LYS A N 1
ATOM 3370 C CA . LYS A 1 413 ? -0.426 -19.886 62.659 1.00 35.94 413 LYS A CA 1
ATOM 3371 C C . LYS A 1 413 ? -0.433 -19.033 61.366 1.00 35.94 413 LYS A C 1
ATOM 3373 O O . LYS A 1 413 ? -1.388 -18.303 61.155 1.00 35.94 413 LYS A O 1
ATOM 3378 N N . LEU A 1 414 ? 0.654 -18.865 60.603 1.00 33.66 414 LEU A N 1
ATOM 3379 C CA . LEU A 1 414 ? 1.419 -19.758 59.700 1.00 33.66 414 LEU A CA 1
ATOM 3380 C C . LEU A 1 414 ? 0.941 -19.732 58.222 1.00 33.66 414 LEU A C 1
ATOM 3382 O O . LEU A 1 414 ? -0.141 -20.201 57.898 1.00 33.66 414 LEU A O 1
ATOM 3386 N N . LEU A 1 415 ? 1.832 -19.190 57.379 1.00 31.81 415 LEU A N 1
ATOM 3387 C CA . LEU A 1 415 ? 2.110 -19.368 55.937 1.00 31.81 415 LEU A CA 1
ATOM 3388 C C . LEU A 1 415 ? 1.356 -20.433 55.105 1.00 31.81 415 LEU A C 1
ATOM 3390 O O . LEU A 1 415 ? 1.329 -21.602 55.484 1.00 31.81 415 LEU A O 1
ATOM 3394 N N . LYS A 1 416 ? 0.971 -20.037 53.872 1.00 36.44 416 LYS A N 1
ATOM 3395 C CA . LYS A 1 416 ? 1.253 -20.695 52.559 1.00 36.44 416 LYS A CA 1
ATOM 3396 C C . LYS A 1 416 ? 0.749 -19.792 51.397 1.00 36.44 416 LYS A C 1
ATOM 3398 O O . LYS A 1 416 ? -0.426 -19.452 51.398 1.00 36.44 416 LYS A O 1
ATOM 3403 N N . THR A 1 417 ? 1.634 -19.131 50.622 1.00 37.06 417 THR A N 1
ATOM 3404 C CA . THR A 1 417 ? 2.213 -19.490 49.278 1.00 37.06 417 THR A CA 1
ATOM 3405 C C . THR A 1 417 ? 1.222 -19.322 48.113 1.00 37.06 417 THR A C 1
ATOM 3407 O O . THR A 1 417 ? 0.088 -19.751 48.263 1.00 37.06 417 THR A O 1
ATOM 3410 N N . THR A 1 418 ? 1.519 -18.688 46.965 1.00 32.50 418 THR A N 1
ATOM 3411 C CA . THR A 1 418 ? 2.685 -18.733 46.024 1.00 32.50 418 THR A CA 1
ATOM 3412 C C . THR A 1 418 ? 2.643 -17.451 45.148 1.00 32.50 418 THR A C 1
ATOM 3414 O O . THR A 1 418 ? 1.551 -17.057 44.759 1.00 32.50 418 THR A O 1
ATOM 3417 N N . VAL A 1 419 ? 3.680 -16.629 44.915 1.00 34.81 419 VAL A N 1
ATOM 3418 C CA . VAL A 1 419 ? 4.910 -16.772 44.090 1.00 34.81 419 VAL A CA 1
ATOM 3419 C C . VAL A 1 419 ? 4.725 -17.537 42.778 1.00 34.81 419 VAL A C 1
ATOM 3421 O O . VAL A 1 419 ? 4.661 -18.756 42.827 1.00 34.81 419 VAL A O 1
ATOM 3424 N N . VAL A 1 420 ? 4.793 -16.832 41.638 1.00 34.12 420 VAL A N 1
ATOM 3425 C CA . VAL A 1 420 ? 5.717 -17.160 40.531 1.00 34.12 420 VAL A CA 1
ATOM 3426 C C . VAL A 1 420 ? 6.233 -15.849 39.922 1.00 34.12 420 VAL A C 1
ATOM 3428 O O . VAL A 1 420 ? 5.461 -14.985 39.516 1.00 34.12 420 VAL A O 1
ATOM 3431 N N . ALA A 1 421 ? 7.558 -15.713 39.944 1.00 38.38 421 ALA A N 1
ATOM 3432 C CA . ALA A 1 421 ? 8.359 -14.676 39.310 1.00 38.38 421 ALA A CA 1
ATOM 3433 C C . ALA A 1 421 ? 8.671 -15.040 37.845 1.00 38.38 421 ALA A C 1
ATOM 3435 O O . ALA A 1 421 ? 8.433 -16.166 37.418 1.00 38.38 421 ALA A O 1
ATOM 3436 N N . GLY A 1 422 ? 9.215 -14.079 37.097 1.00 35.56 422 GLY A N 1
ATOM 3437 C CA . GLY A 1 422 ? 9.564 -14.216 35.684 1.00 35.56 422 GLY A CA 1
ATOM 3438 C C . GLY A 1 422 ? 10.475 -15.400 35.342 1.00 35.56 422 GLY A C 1
ATOM 3439 O O . GLY A 1 422 ? 11.309 -15.829 36.137 1.00 35.56 422 GLY A O 1
ATOM 3440 N N . GLY A 1 423 ? 10.308 -15.886 34.113 1.00 31.70 423 GLY A N 1
ATOM 3441 C CA . GLY A 1 423 ? 11.219 -16.805 33.443 1.00 31.70 423 GLY A CA 1
ATOM 3442 C C . GLY A 1 423 ? 12.064 -16.049 32.425 1.00 31.70 423 GLY A C 1
ATOM 3443 O O . GLY A 1 423 ? 11.544 -15.269 31.627 1.00 31.70 423 GLY A O 1
ATOM 3444 N N . ALA A 1 424 ? 13.371 -16.272 32.503 1.00 35.56 424 ALA A N 1
ATOM 3445 C CA . ALA A 1 424 ? 14.368 -15.792 31.570 1.00 35.56 424 ALA A CA 1
ATOM 3446 C C . ALA A 1 424 ? 14.238 -16.469 30.199 1.00 35.56 424 ALA A C 1
ATOM 3448 O O . ALA A 1 424 ? 13.868 -17.635 30.082 1.00 35.56 424 ALA A O 1
ATOM 3449 N N . VAL A 1 425 ? 14.626 -15.703 29.185 1.00 38.47 425 VAL A N 1
ATOM 3450 C CA . VAL A 1 425 ? 15.025 -16.157 27.857 1.00 38.47 425 VAL A CA 1
ATOM 3451 C C . VAL A 1 425 ? 16.332 -16.941 27.990 1.00 38.47 425 VAL A C 1
ATOM 3453 O O . VAL A 1 425 ? 17.340 -16.378 28.413 1.00 38.47 425 VAL A O 1
ATOM 3456 N N . LEU A 1 426 ? 16.329 -18.212 27.592 1.00 39.28 426 LEU A N 1
ATOM 3457 C CA . LEU A 1 426 ? 17.518 -18.906 27.107 1.00 39.28 426 LEU A CA 1
ATOM 3458 C C . LEU A 1 426 ? 17.161 -19.676 25.834 1.00 39.28 426 LEU A C 1
ATOM 3460 O O . LEU A 1 426 ? 16.122 -20.327 25.755 1.00 39.28 426 LEU A O 1
ATOM 3464 N N . ARG A 1 427 ? 18.055 -19.527 24.854 1.00 48.44 427 ARG A N 1
ATOM 3465 C CA . ARG A 1 427 ? 18.232 -20.375 23.675 1.00 48.44 427 ARG A CA 1
ATOM 3466 C C . ARG A 1 427 ? 18.280 -21.852 24.064 1.00 48.44 427 ARG A C 1
ATOM 3468 O O . ARG A 1 427 ? 18.943 -22.181 25.042 1.00 48.44 427 ARG A O 1
ATOM 3475 N N . GLU A 1 428 ? 17.765 -22.698 23.183 1.00 41.75 428 GLU A N 1
ATOM 3476 C CA . GLU A 1 428 ? 18.536 -23.829 22.671 1.00 41.75 428 GLU A CA 1
ATOM 3477 C C . GLU A 1 428 ? 18.131 -24.095 21.220 1.00 41.75 428 GLU A C 1
ATOM 3479 O O . GLU A 1 428 ? 16.966 -23.954 20.840 1.00 41.75 428 GLU A O 1
ATOM 3484 N N . ASP A 1 429 ? 19.160 -24.357 20.427 1.00 58.16 429 ASP A N 1
ATOM 3485 C CA . ASP A 1 429 ? 19.122 -24.790 19.045 1.00 58.16 429 ASP A CA 1
ATOM 3486 C C . ASP A 1 429 ? 18.606 -26.246 18.928 1.00 58.16 429 ASP A C 1
ATOM 3488 O O . ASP A 1 429 ? 18.580 -26.990 19.907 1.00 58.16 429 ASP A O 1
ATOM 3492 N N . ASP A 1 430 ? 18.267 -26.613 17.687 1.00 51.44 430 ASP A N 1
ATOM 3493 C CA . ASP A 1 430 ? 18.394 -27.940 17.051 1.00 51.44 430 ASP A CA 1
ATOM 3494 C C . ASP A 1 430 ? 17.122 -28.710 16.616 1.00 51.44 430 ASP A C 1
ATOM 3496 O O . ASP A 1 430 ? 16.431 -29.372 17.382 1.00 51.44 430 ASP A O 1
ATOM 3500 N N . ALA A 1 431 ? 16.925 -28.650 15.289 1.00 56.12 431 ALA A N 1
ATOM 3501 C CA . ALA A 1 431 ? 16.784 -29.755 14.329 1.00 56.12 431 ALA A CA 1
ATOM 3502 C C . ALA A 1 431 ? 15.607 -30.759 14.390 1.00 56.12 431 ALA A C 1
ATOM 3504 O O . ALA A 1 431 ? 15.494 -31.572 15.302 1.00 56.12 431 ALA A O 1
ATOM 3505 N N . GLY A 1 432 ? 14.901 -30.853 13.248 1.00 60.88 432 GLY A N 1
ATOM 3506 C CA . GLY A 1 432 ? 14.625 -32.145 12.595 1.00 60.88 432 GLY A CA 1
ATOM 3507 C C . GLY A 1 432 ? 13.194 -32.395 12.103 1.00 60.88 432 GLY A C 1
ATOM 3508 O O . GLY A 1 432 ? 12.415 -32.986 12.840 1.00 60.88 432 GLY A O 1
ATOM 3509 N N . GLU A 1 433 ? 12.863 -31.973 10.875 1.00 52.16 433 GLU A N 1
ATOM 3510 C CA . GLU A 1 433 ? 12.516 -32.807 9.688 1.00 52.16 433 GLU A CA 1
ATOM 3511 C C . GLU A 1 433 ? 11.997 -31.945 8.528 1.00 52.16 433 GLU A C 1
ATOM 3513 O O . GLU A 1 433 ? 11.123 -31.077 8.760 1.00 52.16 433 GLU A O 1
#

Foldseek 3Di:
DDDDPPVVVVVVVVVVPPPDPPVCLPAFDQAVVLGTERPQLNVVLVVVCVVPVVQVVVCVPDDSVLSRQLSNLVSVLSSLLVPQDLVNDDPVSLVVNVVSVVSNVVSPDPCPVPVVSSVVSNVCVVVVVVVVVLVVLVVVLVVLVVVLVVLVVVLVVVVVVVVVVVVVVVVVVVVDDPPPPPPDPDDDDDDDDPPPPCPPVNVVVVVVVVVVVVSVVSVVVSVVSVVVSVVSVVVNVVVVVVVVVVVVVVVVVVVCVVVVVVVVVVVVVVVVVVVVVVVVVVVVVVVVVVVVVVVVVVVVVVVVVVVVVVVVVVVVVVVVVVVVVVVVVVVVVVVVVVVVVVVVVVVVVVVVVVVPDDDDDDDDDDDDDDDPDPPPPDDDDDDDDDDDDDDDDDDDDDDDDDDDDDDDDDDDDDDDDDDDDDDDDDDDDDDDD

pLDDT: mean 74.09, std 22.86, range [29.58, 98.56]

Secondary structure (DSSP, 8-state):
----THHHHHHHHHHTS-S--------EEE-TTS-EEETTTHHHHHHHHHH-THHHHTTTTS-HHHHHHHHHHHHHHHHHHHHS-GGG--HHHHHHHHHHHHHHHHT----TTTHHHHHHHHHHHHHHHHHHHHHHHHHHHHHHHHHHHHHHHHHHHHHHHHHHHHHHHHHHHHT-----TTS----------------HHHHHHHHHHHHHHHHHHHHHHHHHHHHHHHHHHHHHHHHHHHHHHHHHHHHHHHHHHHHHHHHHHHHHHHHHHHHHHHHHHHHHHHHHHHHHHHHHHHHHHHHHHHHHHHHHHHHHHHHHHHHHHHHHHHHHHHHHHHHHHHHHHHHHHHHHHHHS-------------SSSSSSSSS---S--------------------------------------PPPPP--------

Radius of gyration: 67.96 Å; chains: 1; bounding box: 142×76×213 Å

Sequence (433 aa):
MIIDNKLVESIESLSAKEMISTSSFGEAVDFRGIGKVDKNFIPLLEEVCSWYPSLIDSKKNRSQRFTEWAFTALGRVLHFLNTKKLREMDHDAYNNLQILWEEVETFGFDLEWLIPHVQFALGVKTHVERALEVKRLEENVTILEMEAMTSRTKMIEAMVNLRRTRRDLVKTKDGFEECDLDAELGYGGGEKDLVRRMSHQELLEAAFEMSTRAALLMLRDTETAEDRVKQLKEKLAILNSDLDKALKVNFELNAKLPEMIIAHSDCEKKQEDVATRLFEARVTEKHTIETGRKFQKNNDDLTLKCQKMKKVIEELVMRNTEFIQQKTNRDKRERLKMKIEEQTKMEKQRLKMKIEDPVADAGFGSIYQKKIWNECIRLRGPRIRLCCKVIRMMGGVFGSWRLYSVTGFWLVKLLKTTVVAGGAVLREDDAGE

Organism: Phaseolus angularis (NCBI:txid3914)